Protein AF-0000000083111748 (afdb_homodimer)

pLDDT: mean 91.73, std 10.21, range [28.11, 98.25]

Nearest PDB structures (foldseek):
  2dg7-assembly1_A  TM=8.468E-01  e=3.371E-07  Streptomyces coelicolor A3(2)
  2rae-assembly1_A-2  TM=7.914E-01  e=3.864E-07  Rhodococcus jostii RHA1
  8x0a-assembly1_A  TM=8.424E-01  e=1.261E-06  Mycobacterium tuberculosis
  5efy-assembly1_B  TM=6.208E-01  e=7.777E-06  Streptomyces coelicolor A3(2)
  9b7y-assembly1_D  TM=5.338E-01  e=4.069E-04  Mycobacterium tuberculosis H37Rv

Sequence (392 aa):
MARGDRSPRDAHADRVRNALLNAALNLFSTNGYDETTTDQIAESVGVSPRTFFRYFPTKESVLFFGEYDFIDAVSGVYLAQPEEASDFEALANSFALLAPGLKRIRKRIAQYHDAVASSLVLLGRERKNHEANAETVAQVIAERRRMPAPDSECRLLAAVGMLLVERALNQWLSAPGRSLDDLIRQEFAALPAVLKMARGDRSPRDAHADRVRNALLNAALNLFSTNGYDETTTDQIAESVGVSPRTFFRYFPTKESVLFFGEYDFIDAVSGVYLAQPEEASDFEALANSFALLAPGLKRIRKRIAQYHDAVASSLVLLGRERKNHEANAETVAQVIAERRRMPAPDSECRLLAAVGMLLVERALNQWLSAPGRSLDDLIRQEFAALPAVLK

Radius of gyration: 23.63 Å; Cα contacts (8 Å, |Δi|>4): 410; chains: 2; bounding box: 54×66×61 Å

InterPro domains:
  IPR001647 DNA-binding HTH domain, TetR-type [PF00440] (20-63)
  IPR001647 DNA-binding HTH domain, TetR-type [PR00455] (20-33)
  IPR001647 DNA-binding HTH domain, TetR-type [PR00455] (41-64)
  IPR001647 DNA-binding HTH domain, TetR-type [PS50977] (14-74)
  IPR009057 Homedomain-like superfamily [SSF46689] (10-77)
  IPR023772 DNA-binding HTH domain, TetR-type, conserved site [PS01081] (32-63)
  IPR041347 MftR, C-terminal [PF17754] (125-195)
  IPR050109 HTH-type, TetR-like transcriptional regulator [PTHR30055] (1-185)

Organism: NCBI:txid185642

Foldseek 3Di:
DPVDDQDPVNVVLVVLLVQLLVLLLVCCLVPNLVRDDLQNSQVVSPHHSVSVCVNPVDSLRSLCPCVVVLLVQLLVQLLVDDLPDDSLRSSLCSCLVCQVVCVVVLVSVLSSVSRLVRDPVSVVVVVVSLLVSLLSQLQSSCVSVVHPHGDPVSSVSSNLSSVLLVVLSVVPSVDPPDGSSVSSNVSSVVVVVVVD/DPVDDQPPVNVVLVVLLVQLLVLLLVCCLVPNLVRDDLQNSQVVSPHHSVSVCVNPVDSLRSLCPCVVVLLVQLLVQLLVDDLPDDSLRSSLCSCLVCQQVCVVVLVSVLSSVSRLVRDPVSVVVVVVVLLVSLLSQLQSSCVSVVHPHGDPVSSVSSNLSSVLLVVLSVVPSVDPPDGSSVSSNVSSVVVVVVVD

Solvent-accessible surface area (backbone atoms only — not comparable to full-atom values): 20692 Å² total; per-residue (Å²): 132,68,92,66,81,69,46,72,64,54,50,50,49,50,49,52,49,50,46,45,40,51,40,39,36,53,43,18,46,72,64,24,39,86,71,48,52,66,56,60,30,18,52,75,67,73,47,49,52,66,57,46,44,72,76,27,87,42,82,69,47,53,77,62,59,60,60,65,53,57,59,51,51,34,47,55,45,35,67,66,41,64,84,83,47,38,68,46,54,26,49,47,50,24,53,28,68,54,31,67,76,44,60,86,45,42,67,59,53,49,28,46,53,46,23,31,71,56,29,44,48,45,35,15,48,48,50,53,50,51,52,51,50,28,50,51,46,7,44,47,48,15,48,70,69,70,38,96,61,50,52,73,67,32,40,49,52,21,47,51,52,51,51,37,45,51,52,21,49,53,49,38,73,72,36,91,87,61,54,51,30,57,37,32,49,49,43,61,57,46,51,69,61,60,63,91,133,68,92,68,81,70,46,74,64,53,51,50,51,50,48,50,49,50,46,44,39,53,39,38,36,52,43,18,46,71,62,23,39,87,71,47,52,64,57,58,32,19,52,76,69,72,48,49,52,68,58,47,44,72,75,27,86,42,81,68,48,52,76,63,58,62,61,66,53,58,59,51,51,35,47,55,46,35,68,68,41,62,86,84,48,38,69,47,54,26,49,46,51,23,52,27,69,53,32,67,75,45,60,87,44,42,67,59,53,49,27,46,52,47,23,30,71,57,28,44,49,45,35,15,49,49,50,54,48,50,53,52,50,26,50,52,45,6,43,47,48,14,50,71,69,70,38,96,61,50,51,71,67,32,43,49,50,21,46,51,50,50,51,37,45,50,52,21,49,54,50,38,71,72,36,92,84,62,55,50,30,58,36,30,48,49,42,59,59,44,51,68,60,60,64,89

Structure (mmCIF, N/CA/C/O backbone):
data_AF-0000000083111748-model_v1
#
loop_
_entity.id
_entity.type
_entity.pdbx_description
1 polymer 'TetR family transcriptional regulator'
#
loop_
_atom_site.group_PDB
_atom_site.id
_atom_site.type_symbol
_atom_site.label_atom_id
_atom_site.label_alt_id
_atom_site.label_comp_id
_atom_site.label_asym_id
_atom_site.label_entity_id
_atom_site.label_seq_id
_atom_site.pdbx_PDB_ins_code
_atom_site.Cartn_x
_atom_site.Cartn_y
_atom_site.Cartn_z
_atom_site.occupancy
_atom_site.B_iso_or_equiv
_atom_site.auth_seq_id
_atom_site.auth_comp_id
_atom_site.auth_asym_id
_atom_site.auth_atom_id
_atom_site.pdbx_PDB_model_num
ATOM 1 N N . MET A 1 1 ? -1.793 -26 -31.047 1 28.11 1 MET A N 1
ATOM 2 C CA . MET A 1 1 ? -0.439 -26.312 -30.609 1 28.11 1 MET A CA 1
ATOM 3 C C . MET A 1 1 ? -0.43 -26.719 -29.141 1 28.11 1 MET A C 1
ATOM 5 O O . MET A 1 1 ? -0.878 -25.969 -28.281 1 28.11 1 MET A O 1
ATOM 9 N N . ALA A 1 2 ? -0.593 -27.969 -28.797 1 39.94 2 ALA A N 1
ATOM 10 C CA . ALA A 1 2 ? -0.65 -28.641 -27.5 1 39.94 2 ALA A CA 1
ATOM 11 C C . ALA A 1 2 ? 0.406 -28.078 -26.547 1 39.94 2 ALA A C 1
ATOM 13 O O . ALA A 1 2 ? 1.438 -27.562 -26.984 1 39.94 2 ALA A O 1
ATOM 14 N N . ARG A 1 3 ? 0.219 -27.688 -25.344 1 44.94 3 ARG A N 1
ATOM 15 C CA . ARG A 1 3 ? 1.288 -27.422 -24.391 1 44.94 3 ARG A CA 1
ATOM 16 C C . ARG A 1 3 ? 2.518 -28.266 -24.688 1 44.94 3 ARG A C 1
ATOM 18 O O . ARG A 1 3 ? 2.514 -29.484 -24.469 1 44.94 3 ARG A O 1
ATOM 25 N N . GLY A 1 4 ? 3.266 -28.078 -25.672 1 48.25 4 GLY A N 1
ATOM 26 C CA . GLY A 1 4 ? 4.344 -28.844 -26.297 1 48.25 4 GLY A CA 1
ATOM 27 C C . GLY A 1 4 ? 5.352 -29.375 -25.297 1 48.25 4 GLY A C 1
ATOM 28 O O . GLY A 1 4 ? 5.438 -28.875 -24.172 1 48.25 4 GLY A O 1
ATOM 29 N N . ASP A 1 5 ? 5.941 -30.594 -25.391 1 51.91 5 ASP A N 1
ATOM 30 C CA . ASP A 1 5 ? 7.008 -31.375 -24.781 1 51.91 5 ASP A CA 1
ATOM 31 C C . ASP A 1 5 ? 8.234 -30.516 -24.5 1 51.91 5 ASP A C 1
ATOM 33 O O . ASP A 1 5 ? 8.859 -30 -25.422 1 51.91 5 ASP A O 1
ATOM 37 N N . ARG A 1 6 ? 8.156 -29.766 -23.375 1 63.62 6 ARG A N 1
ATOM 38 C CA . ARG A 1 6 ? 9.352 -28.969 -23.094 1 63.62 6 ARG A CA 1
ATOM 39 C C . ARG A 1 6 ? 10.617 -29.766 -23.391 1 63.62 6 ARG A C 1
ATOM 41 O O . ARG A 1 6 ? 10.719 -30.953 -23.016 1 63.62 6 ARG A O 1
ATOM 48 N N . SER A 1 7 ? 11.336 -29.406 -24.219 1 75.06 7 SER A N 1
ATOM 49 C CA . SER A 1 7 ? 12.625 -30 -24.547 1 75.06 7 SER A CA 1
ATOM 50 C C . SER A 1 7 ? 13.453 -30.234 -23.281 1 75.06 7 SER A C 1
ATOM 52 O O . SER A 1 7 ? 13.25 -29.562 -22.266 1 75.06 7 SER A O 1
ATOM 54 N N . PRO A 1 8 ? 14.117 -31.359 -23.219 1 73.56 8 PRO A N 1
ATOM 55 C CA . PRO A 1 8 ? 15.016 -31.609 -22.078 1 73.56 8 PRO A CA 1
ATOM 56 C C . PRO A 1 8 ? 15.789 -30.359 -21.656 1 73.56 8 PRO A C 1
ATOM 58 O O . PRO A 1 8 ? 16.031 -30.156 -20.469 1 73.56 8 PRO A O 1
ATOM 61 N N . ARG A 1 9 ? 16.141 -29.547 -22.578 1 75.81 9 ARG A N 1
ATOM 62 C CA . ARG A 1 9 ? 16.875 -28.328 -22.281 1 75.81 9 ARG A CA 1
ATOM 63 C C . ARG A 1 9 ? 16 -27.344 -21.516 1 75.81 9 ARG A C 1
ATOM 65 O O . ARG A 1 9 ? 16.453 -26.688 -20.578 1 75.81 9 ARG A O 1
ATOM 72 N N . ASP A 1 10 ? 14.766 -27.25 -21.938 1 78.88 10 ASP A N 1
ATOM 73 C CA . ASP A 1 10 ? 13.828 -26.359 -21.266 1 78.88 10 ASP A CA 1
ATOM 74 C C . ASP A 1 10 ? 13.562 -26.812 -19.828 1 78.88 10 ASP A C 1
ATOM 76 O O . ASP A 1 10 ? 13.469 -25.984 -18.922 1 78.88 10 ASP A O 1
ATOM 80 N N . ALA A 1 11 ? 13.555 -28.047 -19.734 1 83.88 11 ALA A N 1
ATOM 81 C CA . ALA A 1 11 ? 13.328 -28.609 -18.406 1 83.88 11 ALA A CA 1
ATOM 82 C C . ALA A 1 11 ? 14.516 -28.344 -17.484 1 83.88 11 ALA A C 1
ATOM 84 O O . ALA A 1 11 ? 14.336 -28.047 -16.312 1 83.88 11 ALA A O 1
ATOM 85 N N . HIS A 1 12 ? 15.68 -28.516 -18.062 1 85.69 12 HIS A N 1
ATOM 86 C CA . HIS A 1 12 ? 16.891 -28.234 -17.297 1 85.69 12 HIS A CA 1
ATOM 87 C C . HIS A 1 12 ? 16.969 -26.766 -16.906 1 85.69 12 HIS A C 1
ATOM 89 O O . HIS A 1 12 ? 17.266 -26.438 -15.758 1 85.69 12 HIS A O 1
ATOM 95 N N . ALA A 1 13 ? 16.609 -25.938 -17.797 1 88.5 13 ALA A N 1
ATOM 96 C CA . ALA A 1 13 ? 16.625 -24.5 -17.531 1 88.5 13 ALA A CA 1
ATOM 97 C C . ALA A 1 13 ? 15.641 -24.141 -16.422 1 88.5 13 ALA A C 1
ATOM 99 O O . ALA A 1 13 ? 15.961 -23.328 -15.539 1 88.5 13 ALA A O 1
ATOM 100 N N . ASP A 1 14 ? 14.555 -24.734 -16.438 1 88.94 14 ASP A N 1
ATOM 101 C CA . ASP A 1 14 ? 13.547 -24.484 -15.406 1 88.94 14 ASP A CA 1
ATOM 102 C C . ASP A 1 14 ? 14.031 -24.969 -14.039 1 88.94 14 ASP A C 1
ATOM 104 O O . ASP A 1 14 ? 13.789 -24.312 -13.023 1 88.94 14 ASP A O 1
ATOM 108 N N . ARG A 1 15 ? 14.703 -26.047 -14.125 1 91.06 15 ARG A N 1
ATOM 109 C CA . ARG A 1 15 ? 15.234 -26.594 -12.875 1 91.06 15 ARG A CA 1
ATOM 110 C C . ARG A 1 15 ? 16.266 -25.656 -12.266 1 91.06 15 ARG A C 1
ATOM 112 O O . ARG A 1 15 ? 16.25 -25.406 -11.062 1 91.06 15 ARG A O 1
ATOM 119 N N . VAL A 1 16 ? 17.141 -25.203 -13.094 1 93.06 16 VAL A N 1
ATOM 120 C CA . VAL A 1 16 ? 18.188 -24.312 -12.617 1 93.06 16 VAL A CA 1
ATOM 121 C C . VAL A 1 16 ? 17.578 -23.016 -12.117 1 93.06 16 VAL A C 1
ATOM 123 O O . VAL A 1 16 ? 17.938 -22.531 -11.047 1 93.06 16 VAL A O 1
ATOM 126 N N . ARG A 1 17 ? 16.672 -22.516 -12.82 1 92.31 17 ARG A N 1
ATOM 127 C CA . ARG A 1 17 ? 16 -21.281 -12.445 1 92.31 17 ARG A CA 1
ATOM 128 C C . ARG A 1 17 ? 15.305 -21.422 -11.094 1 92.31 17 ARG A C 1
ATOM 130 O O . ARG A 1 17 ? 15.438 -20.562 -10.227 1 92.31 17 ARG A O 1
ATOM 137 N N . ASN A 1 18 ? 14.617 -22.5 -10.969 1 91.62 18 ASN A N 1
ATOM 138 C CA . ASN A 1 18 ? 13.906 -22.75 -9.711 1 91.62 18 ASN A CA 1
ATOM 139 C C . ASN A 1 18 ? 14.883 -22.953 -8.555 1 91.62 18 ASN A C 1
ATOM 141 O O . ASN A 1 18 ? 14.617 -22.5 -7.438 1 91.62 18 ASN A O 1
ATOM 145 N N . ALA A 1 19 ? 15.938 -23.625 -8.867 1 94.31 19 ALA A N 1
ATOM 146 C CA . ALA A 1 19 ? 16.953 -23.812 -7.836 1 94.31 19 ALA A CA 1
ATOM 147 C C . ALA A 1 19 ? 17.531 -22.484 -7.371 1 94.31 19 ALA A C 1
ATOM 149 O O . ALA A 1 19 ? 17.719 -22.25 -6.172 1 94.31 19 ALA A O 1
ATOM 150 N N . LEU A 1 20 ? 17.766 -21.625 -8.281 1 94.81 20 LEU A N 1
ATOM 151 C CA . LEU A 1 20 ? 18.281 -20.297 -7.969 1 94.81 20 LEU A CA 1
ATOM 152 C C . LEU A 1 20 ? 17.266 -19.484 -7.176 1 94.81 20 LEU A C 1
ATOM 154 O O . LEU A 1 20 ? 17.609 -18.812 -6.207 1 94.81 20 LEU A O 1
ATOM 158 N N . LEU A 1 21 ? 16.062 -19.594 -7.609 1 92.75 21 LEU A N 1
ATOM 159 C CA . LEU A 1 21 ? 14.992 -18.891 -6.906 1 92.75 21 LEU A CA 1
ATOM 160 C C . LEU A 1 21 ? 14.891 -19.375 -5.461 1 92.75 21 LEU A C 1
ATOM 162 O O . LEU A 1 21 ? 14.867 -18.562 -4.535 1 92.75 21 LEU A O 1
ATOM 166 N N . ASN A 1 22 ? 14.914 -20.672 -5.305 1 93.69 22 ASN A N 1
ATOM 167 C CA . ASN A 1 22 ? 14.797 -21.234 -3.969 1 93.69 22 ASN A CA 1
ATOM 168 C C . ASN A 1 22 ? 15.984 -20.844 -3.092 1 93.69 22 ASN A C 1
ATOM 170 O O . ASN A 1 22 ? 15.812 -20.5 -1.925 1 93.69 22 ASN A O 1
ATOM 174 N N . ALA A 1 23 ? 17.094 -20.875 -3.65 1 95.94 23 ALA A N 1
ATOM 175 C CA . ALA A 1 23 ? 18.297 -20.484 -2.926 1 95.94 23 ALA A CA 1
ATOM 176 C C . ALA A 1 23 ? 18.25 -19.016 -2.512 1 95.94 23 ALA A C 1
ATOM 178 O O . ALA A 1 23 ? 18.578 -18.672 -1.376 1 95.94 23 ALA A O 1
ATOM 179 N N . ALA A 1 24 ? 17.875 -18.219 -3.43 1 95.31 24 ALA A N 1
ATOM 180 C CA . ALA A 1 24 ? 17.766 -16.797 -3.152 1 95.31 24 ALA A CA 1
ATOM 181 C C . ALA A 1 24 ? 16.781 -16.531 -2.014 1 95.31 24 ALA A C 1
ATOM 183 O O . ALA A 1 24 ? 17.094 -15.805 -1.072 1 95.31 24 ALA A O 1
ATOM 184 N N . LEU A 1 25 ? 15.641 -17.109 -2.104 1 94.12 25 LEU A N 1
ATOM 185 C CA . LEU A 1 25 ? 14.609 -16.922 -1.086 1 94.12 25 LEU A CA 1
ATOM 186 C C . LEU A 1 25 ? 15.117 -17.375 0.283 1 94.12 25 LEU A C 1
ATOM 188 O O . LEU A 1 25 ? 14.914 -16.672 1.279 1 94.12 25 LEU A O 1
ATOM 192 N N . ASN A 1 26 ? 15.789 -18.5 0.265 1 95.12 26 ASN A N 1
ATOM 193 C CA . ASN A 1 26 ? 16.328 -19 1.521 1 95.12 26 ASN A CA 1
ATOM 194 C C . ASN A 1 26 ? 17.359 -18.031 2.105 1 95.12 26 ASN A C 1
ATOM 196 O O . ASN A 1 26 ? 17.297 -17.672 3.283 1 95.12 26 ASN A O 1
ATOM 200 N N . LEU A 1 27 ? 18.219 -17.578 1.343 1 96.62 27 LEU A N 1
ATOM 201 C CA . LEU A 1 27 ? 19.297 -16.719 1.797 1 96.62 27 LEU A CA 1
ATOM 202 C C . LEU A 1 27 ? 18.766 -15.336 2.18 1 96.62 27 LEU A C 1
ATOM 204 O O . LEU A 1 27 ? 19.172 -14.773 3.201 1 96.62 27 LEU A O 1
ATOM 208 N N . PHE A 1 28 ? 17.891 -14.797 1.353 1 95.38 28 PHE A N 1
ATOM 209 C CA . PHE A 1 28 ? 17.312 -13.492 1.647 1 95.38 28 PHE A CA 1
ATOM 210 C C . PHE A 1 28 ? 16.547 -13.531 2.963 1 95.38 28 PHE A C 1
ATOM 212 O O . PHE A 1 28 ? 16.625 -12.602 3.766 1 95.38 28 PHE A O 1
ATOM 219 N N . SER A 1 29 ? 15.773 -14.555 3.158 1 94.25 29 SER A N 1
ATOM 220 C CA . SER A 1 29 ? 14.922 -14.633 4.336 1 94.25 29 SER A CA 1
ATOM 221 C C . SER A 1 29 ? 15.742 -14.867 5.602 1 94.25 29 SER A C 1
ATOM 223 O O . SER A 1 29 ? 15.352 -14.445 6.688 1 94.25 29 SER A O 1
ATOM 225 N N . THR A 1 30 ? 16.938 -15.453 5.457 1 94.38 30 THR A N 1
ATOM 226 C CA . THR A 1 30 ? 17.75 -15.797 6.605 1 94.38 30 THR A CA 1
ATOM 227 C C . THR A 1 30 ? 18.75 -14.688 6.91 1 94.38 30 THR A C 1
ATOM 229 O O . THR A 1 30 ? 18.906 -14.273 8.062 1 94.38 30 THR A O 1
ATOM 232 N N . ASN A 1 31 ? 19.359 -14.109 5.863 1 94.56 31 ASN A N 1
ATOM 233 C CA . ASN A 1 31 ? 20.469 -13.18 6.039 1 94.56 31 ASN A CA 1
ATOM 234 C C . ASN A 1 31 ? 20.016 -11.734 5.82 1 94.56 31 ASN A C 1
ATOM 236 O O . ASN A 1 31 ? 20.703 -10.797 6.234 1 94.56 31 ASN A O 1
ATOM 240 N N . GLY A 1 32 ? 18.906 -11.68 5.176 1 94.12 32 GLY A N 1
ATOM 241 C CA . GLY A 1 32 ? 18.531 -10.367 4.684 1 94.12 32 GLY A CA 1
ATOM 242 C C . GLY A 1 32 ? 18.953 -10.125 3.248 1 94.12 32 GLY A C 1
ATOM 243 O O . GLY A 1 32 ? 19.984 -10.633 2.805 1 94.12 32 GLY A O 1
ATOM 244 N N . TYR A 1 33 ? 18.219 -9.359 2.561 1 93.19 33 TYR A N 1
ATOM 245 C CA . TYR A 1 33 ? 18.453 -9.094 1.146 1 93.19 33 TYR A CA 1
ATOM 246 C C . TYR A 1 33 ? 19.781 -8.383 0.935 1 93.19 33 TYR A C 1
ATOM 248 O O . TYR A 1 33 ? 20.594 -8.805 0.106 1 93.19 33 TYR A O 1
ATOM 256 N N . ASP A 1 34 ? 19.938 -7.309 1.708 1 91.12 34 ASP A N 1
ATOM 257 C CA . ASP A 1 34 ? 21.125 -6.465 1.528 1 91.12 34 ASP A CA 1
ATOM 258 C C . ASP A 1 34 ? 22.391 -7.23 1.872 1 91.12 34 ASP A C 1
ATOM 260 O O . ASP A 1 34 ? 23.453 -6.98 1.285 1 91.12 34 ASP A O 1
ATOM 264 N N . GLU A 1 35 ? 22.328 -8.203 2.643 1 94.56 35 GLU A N 1
ATOM 265 C CA . GLU A 1 35 ? 23.484 -8.938 3.129 1 94.56 35 GLU A CA 1
ATOM 266 C C . GLU A 1 35 ? 23.781 -10.164 2.262 1 94.56 35 GLU A C 1
ATOM 268 O O . GLU A 1 35 ? 24.719 -10.914 2.523 1 94.56 35 GLU A O 1
ATOM 273 N N . THR A 1 36 ? 22.969 -10.445 1.323 1 96.44 36 THR A N 1
ATOM 274 C CA . THR A 1 36 ? 23.125 -11.602 0.451 1 96.44 36 THR A CA 1
ATOM 275 C C . THR A 1 36 ? 23.562 -11.172 -0.947 1 96.44 36 THR A C 1
ATOM 277 O O . THR A 1 36 ? 22.984 -10.25 -1.523 1 96.44 36 THR A O 1
ATOM 280 N N . THR A 1 37 ? 24.562 -11.828 -1.458 1 96.19 37 THR A N 1
ATOM 281 C CA . THR A 1 37 ? 25.047 -11.484 -2.791 1 96.19 37 THR A CA 1
ATOM 282 C C . THR A 1 37 ? 24.609 -12.531 -3.811 1 96.19 37 THR A C 1
ATOM 284 O O . THR A 1 37 ? 24.203 -13.641 -3.441 1 96.19 37 THR A O 1
ATOM 287 N N . THR A 1 38 ? 24.688 -12.109 -5.086 1 96.12 38 THR A N 1
ATOM 288 C CA . THR A 1 38 ? 24.359 -13.047 -6.152 1 96.12 38 THR A CA 1
ATOM 289 C C . THR A 1 38 ? 25.391 -14.18 -6.211 1 96.12 38 THR A C 1
ATOM 291 O O . THR A 1 38 ? 25.047 -15.312 -6.559 1 96.12 38 THR A O 1
ATOM 294 N N . ASP A 1 39 ? 26.594 -13.859 -5.805 1 96.88 39 ASP A N 1
ATOM 295 C CA . ASP A 1 39 ? 27.625 -14.883 -5.75 1 96.88 39 ASP A CA 1
ATOM 296 C C . ASP A 1 39 ? 27.266 -15.969 -4.742 1 96.88 39 ASP A C 1
ATOM 298 O O . ASP A 1 39 ? 27.406 -17.156 -5.031 1 96.88 39 ASP A O 1
ATOM 302 N N . GLN A 1 40 ? 26.844 -15.57 -3.625 1 97.38 40 GLN A N 1
ATOM 303 C CA . GLN A 1 40 ? 26.438 -16.516 -2.59 1 97.38 40 GLN A CA 1
ATOM 304 C C . GLN A 1 40 ? 25.297 -17.391 -3.066 1 97.38 40 GLN A C 1
ATOM 306 O O . GLN A 1 40 ? 25.281 -18.594 -2.805 1 97.38 40 GLN A O 1
ATOM 311 N N . ILE A 1 41 ? 24.328 -16.812 -3.758 1 97.25 41 ILE A N 1
ATOM 312 C CA . ILE A 1 41 ? 23.188 -17.531 -4.277 1 97.25 41 ILE A CA 1
ATOM 313 C C . ILE A 1 41 ? 23.641 -18.562 -5.309 1 97.25 41 ILE A C 1
ATOM 315 O O . ILE A 1 41 ? 23.281 -19.75 -5.219 1 97.25 41 ILE A O 1
ATOM 319 N N . ALA A 1 42 ? 24.438 -18.078 -6.258 1 97.25 42 ALA A N 1
ATOM 320 C CA . ALA A 1 42 ? 24.953 -18.953 -7.309 1 97.25 42 ALA A CA 1
ATOM 321 C C . ALA A 1 42 ? 25.75 -20.109 -6.723 1 97.25 42 ALA A C 1
ATOM 323 O O . ALA A 1 42 ? 25.562 -21.266 -7.109 1 97.25 42 ALA A O 1
ATOM 324 N N . GLU A 1 43 ? 26.594 -19.812 -5.797 1 97.19 43 GLU A N 1
ATOM 325 C CA . GLU A 1 43 ? 27.438 -20.812 -5.148 1 97.19 43 GLU A CA 1
ATOM 326 C C . GLU A 1 43 ? 26.594 -21.891 -4.457 1 97.19 43 GLU A C 1
ATOM 328 O O . GLU A 1 43 ? 26.922 -23.062 -4.5 1 97.19 43 GLU A O 1
ATOM 333 N N . SER A 1 44 ? 25.562 -21.516 -3.842 1 95.94 44 SER A N 1
ATOM 334 C CA . SER A 1 44 ? 24.719 -22.438 -3.096 1 95.94 44 SER A CA 1
ATOM 335 C C . SER A 1 44 ? 24.062 -23.453 -4.02 1 95.94 44 SER A C 1
ATOM 337 O O . SER A 1 44 ? 23.641 -24.516 -3.576 1 95.94 44 SER A O 1
ATOM 339 N N . VAL A 1 45 ? 23.922 -23.141 -5.301 1 96.19 45 VAL A N 1
ATOM 340 C CA . VAL A 1 45 ? 23.266 -24.016 -6.273 1 96.19 45 VAL A CA 1
ATOM 341 C C . VAL A 1 45 ? 24.328 -24.672 -7.16 1 96.19 45 VAL A C 1
ATOM 343 O O . VAL A 1 45 ? 23.984 -25.484 -8.023 1 96.19 45 VAL A O 1
ATOM 346 N N . GLY A 1 46 ? 25.562 -24.281 -6.977 1 96.5 46 GLY A N 1
ATOM 347 C CA . GLY A 1 46 ? 26.656 -24.906 -7.707 1 96.5 46 GLY A CA 1
ATOM 348 C C . GLY A 1 46 ? 26.797 -24.391 -9.125 1 96.5 46 GLY A C 1
ATOM 349 O O . GLY A 1 46 ? 27.125 -25.141 -10.039 1 96.5 46 GLY A O 1
ATOM 350 N N . VAL A 1 47 ? 26.406 -23.172 -9.367 1 96.31 47 VAL A N 1
ATOM 351 C CA . VAL A 1 47 ? 26.562 -22.547 -10.68 1 96.31 47 VAL A CA 1
ATOM 352 C C . VAL A 1 47 ? 27.391 -21.281 -10.555 1 96.31 47 VAL A C 1
ATOM 354 O O . VAL A 1 47 ? 27.703 -20.828 -9.445 1 96.31 47 VAL A O 1
ATOM 357 N N . SER A 1 48 ? 27.75 -20.719 -11.711 1 95.12 48 SER A N 1
ATOM 358 C CA . SER A 1 48 ? 28.516 -19.469 -11.734 1 95.12 48 SER A CA 1
ATOM 359 C C . SER A 1 48 ? 27.609 -18.266 -11.586 1 95.12 48 SER A C 1
ATOM 361 O O . SER A 1 48 ? 26.422 -18.328 -11.906 1 95.12 48 SER A O 1
ATOM 363 N N . PRO A 1 49 ? 28.156 -17.141 -11.125 1 94.62 49 PRO A N 1
ATOM 364 C CA . PRO A 1 49 ? 27.375 -15.898 -11.117 1 94.62 49 PRO A CA 1
ATOM 365 C C . PRO A 1 49 ? 26.875 -15.508 -12.508 1 94.62 49 PRO A C 1
ATOM 367 O O . PRO A 1 49 ? 25.797 -14.938 -12.641 1 94.62 49 PRO A O 1
ATOM 370 N N . ARG A 1 50 ? 27.641 -15.867 -13.523 1 95.19 50 ARG A N 1
ATOM 371 C CA . ARG A 1 50 ? 27.219 -15.594 -14.891 1 95.19 50 ARG A CA 1
ATOM 372 C C . ARG A 1 50 ? 25.938 -16.344 -15.234 1 95.19 50 ARG A C 1
ATOM 374 O O . ARG A 1 50 ? 25.047 -15.805 -15.883 1 95.19 50 ARG A O 1
ATOM 381 N N . THR A 1 51 ? 25.938 -17.547 -14.773 1 95.25 51 THR A N 1
ATOM 382 C CA . THR A 1 51 ? 24.734 -18.344 -15 1 95.25 51 THR A CA 1
ATOM 383 C C . THR A 1 51 ? 23.531 -17.734 -14.289 1 95.25 51 THR A C 1
ATOM 385 O O . THR A 1 51 ? 22.438 -17.719 -14.828 1 95.25 51 THR A O 1
ATOM 388 N N . PHE A 1 52 ? 23.781 -17.234 -12.992 1 95.75 52 PHE A N 1
ATOM 389 C CA . PHE A 1 52 ? 22.703 -16.547 -12.281 1 95.75 52 PHE A CA 1
ATOM 390 C C . PHE A 1 52 ? 22.125 -15.438 -13.148 1 95.75 52 PHE A C 1
ATOM 392 O O . PHE A 1 52 ? 20.906 -15.359 -13.32 1 95.75 52 PHE A O 1
ATOM 399 N N . PHE A 1 53 ? 22.906 -14.664 -13.805 1 95.69 53 PHE A N 1
ATOM 400 C CA . PHE A 1 53 ? 22.484 -13.469 -14.531 1 95.69 53 PHE A CA 1
ATOM 401 C C . PHE A 1 53 ? 21.891 -13.836 -15.883 1 95.69 53 PHE A C 1
ATOM 403 O O . PHE A 1 53 ? 21.219 -13.016 -16.516 1 95.69 53 PHE A O 1
ATOM 410 N N . ARG A 1 54 ? 22.141 -15.055 -16.344 1 94.88 54 ARG A N 1
ATOM 411 C CA . ARG A 1 54 ? 21.438 -15.562 -17.516 1 94.88 54 AR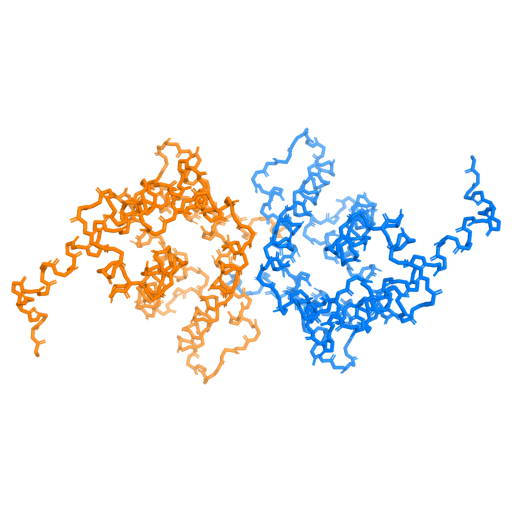G A CA 1
ATOM 412 C C . ARG A 1 54 ? 19.938 -15.6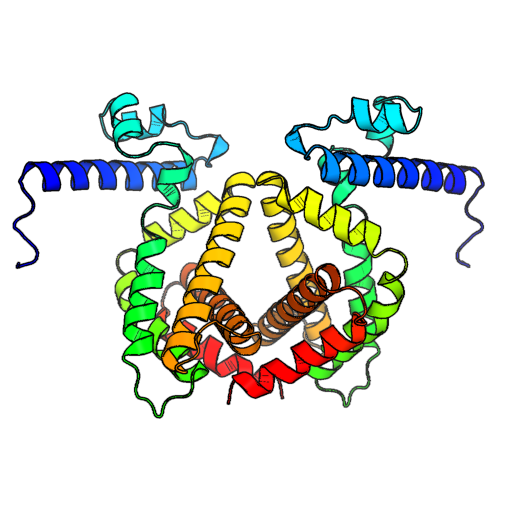8 -17.25 1 94.88 54 ARG A C 1
ATOM 414 O O . ARG A 1 54 ? 19.125 -15.453 -18.156 1 94.88 54 ARG A O 1
ATOM 421 N N . TYR A 1 55 ? 19.609 -15.961 -16.016 1 92.81 55 TYR A N 1
ATOM 422 C CA . TYR A 1 55 ? 18.203 -16.188 -15.672 1 92.81 55 TYR A CA 1
ATOM 423 C C . TYR A 1 55 ? 17.578 -14.953 -15.039 1 92.81 55 TYR A C 1
ATOM 425 O O . TYR A 1 55 ? 16.391 -14.711 -15.188 1 92.81 55 TYR A O 1
ATOM 433 N N . PHE A 1 56 ? 18.391 -14.219 -14.32 1 94.25 56 PHE A N 1
ATOM 434 C CA . PHE A 1 56 ? 17.906 -13.062 -13.594 1 94.25 56 PHE A CA 1
ATOM 435 C C . PHE A 1 56 ? 18.797 -11.844 -13.844 1 94.25 56 PHE A C 1
ATOM 437 O O . PHE A 1 56 ? 19.844 -11.703 -13.227 1 94.25 56 PHE A O 1
ATOM 444 N N . PRO A 1 57 ? 18.219 -10.891 -14.602 1 92 57 PRO A N 1
ATOM 445 C CA . PRO A 1 57 ? 19.047 -9.758 -15.008 1 92 57 PRO A CA 1
ATOM 446 C C . PRO A 1 57 ? 19.516 -8.906 -13.828 1 92 57 PRO A C 1
ATOM 448 O O . PRO A 1 57 ? 20.516 -8.203 -13.93 1 92 57 PRO A O 1
ATOM 451 N N . THR A 1 58 ? 18.766 -8.898 -12.766 1 90.69 58 THR A N 1
ATOM 452 C CA . THR A 1 58 ? 19.156 -8.203 -11.539 1 90.69 58 THR A CA 1
ATOM 453 C C . THR A 1 58 ? 18.891 -9.078 -10.32 1 90.69 58 THR A C 1
ATOM 455 O O . THR A 1 58 ? 18.141 -10.047 -10.383 1 90.69 58 THR A O 1
ATOM 458 N N . LYS A 1 59 ? 19.547 -8.75 -9.258 1 90.81 59 LYS A N 1
ATOM 459 C CA . LYS A 1 59 ? 19.328 -9.461 -8 1 90.81 59 LYS A CA 1
ATOM 460 C C . LYS A 1 59 ? 17.859 -9.422 -7.594 1 90.81 59 LYS A C 1
ATOM 462 O O . LYS A 1 59 ? 17.312 -10.438 -7.156 1 90.81 59 LYS A O 1
ATOM 467 N N . GLU A 1 60 ? 17.156 -8.32 -7.789 1 88.88 60 GLU A N 1
ATOM 468 C CA . GLU A 1 60 ? 15.781 -8.125 -7.363 1 88.88 60 GLU A CA 1
ATOM 469 C C . GLU A 1 60 ? 14.82 -8.961 -8.203 1 88.88 60 GLU A C 1
ATOM 471 O O . GLU A 1 60 ? 13.75 -9.352 -7.727 1 88.88 60 GLU A O 1
ATOM 476 N N . SER A 1 61 ? 15.242 -9.188 -9.406 1 88.56 61 SER A N 1
ATOM 477 C CA . SER A 1 61 ? 14.336 -9.859 -10.336 1 88.56 61 SER A CA 1
ATOM 478 C C . SER A 1 61 ? 14.039 -11.281 -9.883 1 88.56 61 SER A C 1
ATOM 480 O O . SER A 1 61 ? 13.039 -11.875 -10.289 1 88.56 61 SER A O 1
ATOM 482 N N . VAL A 1 62 ? 14.859 -11.836 -9.047 1 89.56 62 VAL A N 1
ATOM 483 C CA . VAL A 1 62 ? 14.656 -13.195 -8.555 1 89.56 62 VAL A CA 1
ATOM 484 C C . VAL A 1 62 ? 13.383 -13.25 -7.715 1 89.56 62 VAL A C 1
ATOM 486 O O . VAL A 1 62 ? 12.672 -14.258 -7.723 1 89.56 62 VAL A O 1
ATOM 489 N N . LEU A 1 63 ? 13.078 -12.211 -6.945 1 88.88 63 LEU A N 1
ATOM 490 C CA . LEU A 1 63 ? 11.961 -12.195 -6.008 1 88.88 63 LEU A CA 1
ATOM 491 C C . LEU A 1 63 ? 10.648 -11.906 -6.734 1 88.88 63 LEU A C 1
ATOM 493 O O . LEU A 1 63 ? 9.578 -12.328 -6.281 1 88.88 63 LEU A O 1
ATOM 497 N N . PHE A 1 64 ? 10.656 -11.25 -7.789 1 84.44 64 PHE A N 1
ATOM 498 C CA . PHE A 1 64 ? 9.43 -10.812 -8.43 1 84.44 64 PHE A CA 1
ATOM 499 C C . PHE A 1 64 ? 9.141 -11.648 -9.68 1 84.44 64 PHE A C 1
ATOM 501 O O . PHE A 1 64 ? 8.312 -11.258 -10.508 1 84.44 64 PHE A O 1
ATOM 508 N N . PHE A 1 65 ? 9.875 -12.859 -9.523 1 72.88 65 PHE A N 1
ATOM 509 C CA . PHE A 1 65 ? 9.672 -13.82 -10.602 1 72.88 65 PHE A CA 1
ATOM 510 C C . PHE A 1 65 ? 8.312 -14.492 -10.484 1 72.88 65 PHE A C 1
ATOM 512 O O . PHE A 1 65 ? 7.93 -14.938 -9.398 1 72.88 65 PHE A O 1
ATOM 519 N N . GLY A 1 66 ? 7.336 -14.391 -11.414 1 65.25 66 GLY A N 1
ATOM 520 C CA . GLY A 1 66 ? 6.055 -15.078 -11.43 1 65.25 66 GLY A CA 1
ATOM 521 C C . GLY A 1 66 ? 4.91 -14.227 -10.922 1 65.25 66 GLY A C 1
ATOM 522 O O . GLY A 1 66 ? 3.766 -14.68 -10.859 1 65.25 66 GLY A O 1
ATOM 523 N N . GLU A 1 67 ? 5.164 -13.141 -10.227 1 62.94 67 GLU A N 1
ATOM 524 C CA . GLU A 1 67 ? 4.125 -12.266 -9.688 1 62.94 67 GLU A CA 1
ATOM 525 C C . GLU A 1 67 ? 3.045 -11.992 -10.734 1 62.94 67 GLU A C 1
ATOM 527 O O . GLU A 1 67 ? 1.852 -12.039 -10.422 1 62.94 67 GLU A O 1
ATOM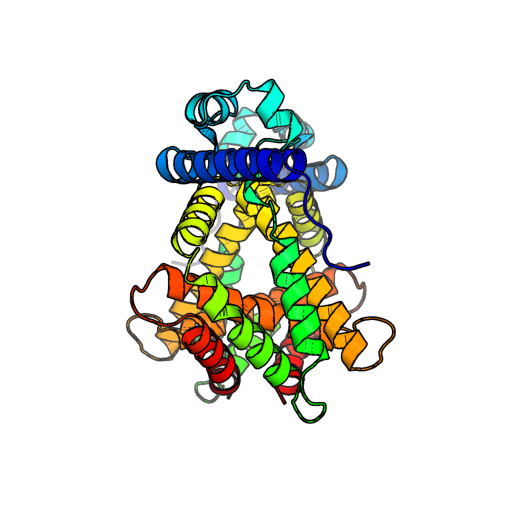 532 N N . TYR A 1 68 ? 3.406 -11.977 -11.883 1 66.31 68 TYR A N 1
ATOM 533 C CA . TYR A 1 68 ? 2.463 -11.68 -12.953 1 66.31 68 TYR A CA 1
ATOM 534 C C . TYR A 1 68 ? 1.617 -12.898 -13.297 1 66.31 68 TYR A C 1
ATOM 536 O O . TYR A 1 68 ? 0.466 -12.766 -13.719 1 66.31 68 TYR A O 1
ATOM 544 N N . ASP A 1 69 ? 2.051 -14.031 -12.828 1 78.5 69 ASP A N 1
ATOM 545 C CA . ASP A 1 69 ? 1.327 -15.25 -13.172 1 78.5 69 ASP A CA 1
ATOM 546 C C . ASP A 1 69 ? 0.059 -15.391 -12.336 1 78.5 69 ASP A C 1
ATOM 548 O O . ASP A 1 69 ? -0.996 -15.766 -12.852 1 78.5 69 ASP A O 1
ATOM 552 N N . PHE A 1 70 ? 0.012 -15.016 -11.133 1 83.12 70 PHE A N 1
ATOM 553 C CA . PHE A 1 70 ? -1.128 -15.156 -10.234 1 83.12 70 PHE A CA 1
ATOM 554 C C . PHE A 1 70 ? -2.244 -14.195 -10.617 1 83.12 70 PHE A C 1
ATOM 556 O O . PHE A 1 70 ? -3.406 -14.594 -10.727 1 83.12 70 PHE A O 1
ATOM 563 N N . ILE A 1 71 ? -1.928 -12.969 -10.945 1 89.88 71 ILE A N 1
ATOM 564 C CA . ILE A 1 71 ? -2.916 -11.953 -11.289 1 89.88 71 ILE A CA 1
ATOM 565 C C . ILE A 1 71 ? -3.57 -12.297 -12.625 1 89.88 71 ILE A C 1
ATOM 567 O O . ILE A 1 71 ? -4.773 -12.102 -12.805 1 89.88 71 ILE A O 1
ATOM 571 N N . ASP A 1 72 ? -2.768 -12.875 -13.445 1 89.56 72 ASP A N 1
ATOM 572 C CA . ASP A 1 72 ? -3.32 -13.305 -14.727 1 89.56 72 ASP A CA 1
ATOM 573 C C . ASP A 1 72 ? -4.316 -14.445 -14.539 1 89.56 72 ASP A C 1
ATOM 575 O O . ASP A 1 72 ? -5.371 -14.469 -15.172 1 89.56 72 ASP A O 1
ATOM 579 N N . ALA A 1 73 ? -3.955 -15.398 -13.719 1 92.5 73 ALA A N 1
ATOM 580 C CA . ALA A 1 73 ? -4.859 -16.5 -13.43 1 92.5 73 ALA A CA 1
ATOM 581 C C . ALA A 1 73 ? -6.16 -16 -12.812 1 92.5 73 ALA A C 1
ATOM 583 O O . ALA A 1 73 ? -7.246 -16.453 -13.18 1 92.5 73 ALA A O 1
ATOM 584 N N . VAL A 1 74 ? -6.078 -15.062 -11.945 1 93.44 74 VAL A N 1
ATOM 585 C CA . VAL A 1 74 ? -7.254 -14.484 -11.305 1 93.44 74 VAL A CA 1
ATOM 586 C C . VAL A 1 74 ? -8.141 -13.82 -12.352 1 93.44 74 VAL A C 1
ATOM 588 O O . VAL A 1 74 ? -9.367 -13.969 -12.32 1 93.44 74 VAL A O 1
ATOM 591 N N . SER A 1 75 ? -7.477 -13.07 -13.234 1 94.94 75 SER A N 1
ATOM 592 C CA . SER A 1 75 ? -8.211 -12.383 -14.289 1 94.94 75 SER A CA 1
ATOM 593 C C . SER A 1 75 ? -9.047 -13.359 -15.117 1 94.94 75 SER A C 1
ATOM 595 O O . SER A 1 75 ? -10.219 -13.102 -15.391 1 94.94 75 SER A O 1
ATOM 597 N N . GLY A 1 76 ? -8.43 -14.5 -15.484 1 95.44 76 GLY A N 1
ATOM 598 C CA . GLY A 1 76 ? -9.148 -15.516 -16.234 1 95.44 76 GLY A CA 1
ATOM 599 C C . GLY A 1 76 ? -10.328 -16.109 -15.484 1 95.44 76 GLY A C 1
ATOM 600 O O . GLY A 1 76 ? -11.422 -16.234 -16.031 1 95.44 76 GLY A O 1
ATOM 601 N N . VAL A 1 77 ? -10.156 -16.438 -14.227 1 97.06 77 VAL A N 1
ATOM 602 C CA . VAL A 1 77 ? -11.203 -17.016 -13.391 1 97.06 77 VAL A CA 1
ATOM 603 C C . VAL A 1 77 ? -12.312 -15.984 -13.164 1 97.06 77 VAL A C 1
ATOM 605 O O . VAL A 1 77 ? -13.492 -16.328 -13.18 1 97.06 77 VAL A O 1
ATOM 608 N N . TYR A 1 78 ? -11.977 -14.742 -12.984 1 97.69 78 TYR A N 1
ATOM 609 C CA . TYR A 1 78 ? -12.914 -13.648 -12.766 1 97.69 78 TYR A CA 1
ATOM 610 C C . TYR A 1 78 ? -13.836 -13.484 -13.969 1 97.69 78 TYR A C 1
ATOM 612 O O . TYR A 1 78 ? -15.055 -13.383 -13.812 1 97.69 78 TYR A O 1
ATOM 620 N N . LEU A 1 79 ? -13.234 -13.461 -15.148 1 97.25 79 LEU A N 1
ATOM 621 C CA . LEU A 1 79 ? -14.016 -13.266 -16.359 1 97.25 79 LEU A CA 1
ATOM 622 C C . LEU A 1 79 ? -14.938 -14.453 -16.609 1 97.25 79 LEU A C 1
ATOM 624 O O . LEU A 1 79 ? -15.961 -14.32 -17.297 1 97.25 79 LEU A O 1
ATOM 628 N N . ALA A 1 80 ? -14.594 -15.625 -16.031 1 97.06 80 ALA A N 1
ATOM 629 C CA . ALA A 1 80 ? -15.367 -16.844 -16.234 1 97.06 80 ALA A CA 1
ATOM 630 C C . ALA A 1 80 ? -16.5 -16.953 -15.211 1 97.06 80 ALA A C 1
ATOM 632 O O . ALA A 1 80 ? -17.344 -17.844 -15.297 1 97.06 80 ALA A O 1
ATOM 633 N N . GLN A 1 81 ? -16.562 -16.062 -14.25 1 97.19 81 GLN A N 1
ATOM 634 C CA . GLN A 1 81 ? -17.609 -16.078 -13.234 1 97.19 81 GLN A CA 1
ATOM 635 C C . GLN A 1 81 ? -18.984 -15.836 -13.859 1 97.19 81 GLN A C 1
ATOM 637 O O . GLN A 1 81 ? -19.094 -15.148 -14.875 1 97.19 81 GLN A O 1
ATOM 642 N N . PRO A 1 82 ? -19.984 -16.406 -13.188 1 96.25 82 PRO A N 1
ATOM 643 C CA . PRO A 1 82 ? -21.344 -16.188 -13.703 1 96.25 82 PRO A CA 1
ATOM 644 C C . PRO A 1 82 ? -21.703 -14.703 -13.805 1 96.25 82 PRO A C 1
ATOM 646 O O . PRO A 1 82 ? -21.281 -13.906 -12.961 1 96.25 82 PRO A O 1
ATOM 649 N N . GLU A 1 83 ? -22.484 -14.375 -14.781 1 93.38 83 GLU A N 1
ATOM 650 C CA . GLU A 1 83 ? -22.891 -12.992 -15.023 1 93.38 83 GLU A CA 1
ATOM 651 C C . GLU A 1 83 ? -23.734 -12.461 -13.867 1 93.38 83 GLU A C 1
ATOM 653 O O . GLU A 1 83 ? -23.734 -11.258 -13.602 1 93.38 83 GLU A O 1
ATOM 658 N N . GLU A 1 84 ? -24.344 -13.344 -13.133 1 95 84 GLU A N 1
ATOM 659 C CA . GLU A 1 84 ? -25.234 -12.953 -12.047 1 95 84 GLU A CA 1
ATOM 660 C C . GLU A 1 84 ? -24.453 -12.555 -10.797 1 95 84 GLU A C 1
ATOM 662 O O . GLU A 1 84 ? -25 -11.883 -9.914 1 95 84 GLU A O 1
ATOM 667 N N . ALA A 1 85 ? -23.281 -12.953 -10.758 1 96.12 85 ALA A N 1
ATOM 668 C CA . ALA A 1 85 ? -22.453 -12.578 -9.609 1 96.12 85 ALA A CA 1
ATOM 669 C C . ALA A 1 85 ? -22.031 -11.117 -9.695 1 96.12 85 ALA A C 1
ATOM 671 O O . ALA A 1 85 ? -21.609 -10.648 -10.758 1 96.12 85 ALA A O 1
ATOM 672 N N . SER A 1 86 ? -22.234 -10.375 -8.555 1 96.69 86 SER A N 1
ATOM 673 C CA . SER A 1 86 ? -21.688 -9.023 -8.523 1 96.69 86 SER A CA 1
ATOM 674 C C . SER A 1 86 ? -20.188 -9.023 -8.727 1 96.69 86 SER A C 1
ATOM 676 O O . SER A 1 86 ? -19.531 -10.047 -8.531 1 96.69 86 SER A O 1
ATOM 678 N N . ASP A 1 87 ? -19.656 -7.91 -9.133 1 97.12 87 ASP A N 1
ATOM 679 C CA . ASP A 1 87 ? -18.219 -7.809 -9.312 1 97.12 87 ASP A CA 1
ATOM 680 C C . ASP A 1 87 ? -17.484 -8.141 -8.023 1 97.12 87 ASP A C 1
ATOM 682 O O . ASP A 1 87 ? -16.438 -8.789 -8.047 1 97.12 87 ASP A O 1
ATOM 686 N N . PHE A 1 88 ? -18.031 -7.711 -6.918 1 97.75 88 PHE A N 1
ATOM 687 C CA . PHE A 1 88 ? -17.406 -7.965 -5.621 1 97.75 88 PHE A CA 1
ATOM 688 C C . PHE A 1 88 ? -17.406 -9.453 -5.305 1 97.75 88 PHE A C 1
ATOM 690 O O . PHE A 1 88 ? -16.375 -10.008 -4.895 1 97.75 88 PHE A O 1
ATOM 697 N N . GLU A 1 89 ? -18.484 -10.094 -5.543 1 97.25 89 GLU A N 1
ATOM 698 C CA . GLU A 1 89 ? -18.594 -11.539 -5.34 1 97.25 89 GLU A CA 1
ATOM 699 C C . GLU A 1 89 ? -17.688 -12.305 -6.301 1 97.25 89 GLU A C 1
ATOM 701 O O . GLU A 1 89 ? -17.047 -13.281 -5.914 1 97.25 89 GLU A O 1
ATOM 706 N N . ALA A 1 90 ? -17.703 -11.852 -7.523 1 98.06 90 ALA A N 1
ATOM 707 C CA . ALA A 1 90 ? -16.859 -12.492 -8.539 1 98.06 90 ALA A CA 1
ATOM 708 C C . ALA A 1 90 ? -15.391 -12.422 -8.164 1 98.06 90 ALA A C 1
ATOM 710 O O . ALA A 1 90 ? -14.648 -13.398 -8.344 1 98.06 90 ALA A O 1
ATOM 711 N N . LEU A 1 91 ? -14.961 -11.297 -7.664 1 97.62 91 LEU A N 1
ATOM 712 C CA . LEU A 1 91 ? -13.578 -11.156 -7.219 1 97.62 91 LEU A CA 1
ATOM 713 C C . LEU A 1 91 ? -13.281 -12.109 -6.062 1 97.62 91 LEU A C 1
ATOM 715 O O . LEU A 1 91 ? -12.289 -12.844 -6.102 1 97.62 91 LEU A O 1
ATOM 719 N N . ALA A 1 92 ? -14.141 -12.07 -5.066 1 97.62 92 ALA A N 1
ATOM 720 C CA . ALA A 1 92 ? -13.969 -12.953 -3.916 1 97.62 92 ALA A CA 1
ATOM 721 C C . ALA A 1 92 ? -13.852 -14.414 -4.355 1 97.62 92 ALA A C 1
ATOM 723 O O . ALA A 1 92 ? -12.938 -15.125 -3.943 1 97.62 92 ALA A O 1
ATOM 724 N N . ASN A 1 93 ? -14.766 -14.82 -5.203 1 97.69 93 ASN A N 1
ATOM 725 C CA . ASN A 1 93 ? -14.789 -16.188 -5.699 1 97.69 93 ASN A CA 1
ATOM 726 C C . ASN A 1 93 ? -13.516 -16.531 -6.461 1 97.69 93 ASN A C 1
ATOM 728 O O . ASN A 1 93 ? -12.977 -17.641 -6.312 1 97.69 93 ASN A O 1
ATOM 732 N N . SER A 1 94 ? -13.078 -15.648 -7.258 1 97.62 94 SER A N 1
ATOM 733 C CA . SER A 1 94 ? -11.922 -15.891 -8.109 1 97.62 94 SER A CA 1
ATOM 734 C C . SER A 1 94 ? -10.648 -16.062 -7.281 1 97.62 94 SER A C 1
ATOM 736 O O . SER A 1 94 ? -9.891 -17.016 -7.492 1 97.62 94 SER A O 1
ATOM 738 N N . PHE A 1 95 ? -10.445 -15.188 -6.297 1 96.81 95 PHE A N 1
ATOM 739 C CA . PHE A 1 95 ? -9.281 -15.305 -5.434 1 96.81 95 PHE A CA 1
ATOM 740 C C . PHE A 1 95 ? -9.375 -16.562 -4.574 1 96.81 95 PHE A C 1
ATOM 742 O O . PHE A 1 95 ? -8.391 -17.297 -4.418 1 96.81 95 PHE A O 1
ATOM 749 N N . ALA A 1 96 ? -10.555 -16.812 -4.086 1 97 96 ALA A N 1
ATOM 750 C CA . ALA A 1 96 ? -10.75 -17.969 -3.223 1 97 96 ALA A CA 1
ATOM 751 C C . ALA A 1 96 ? -10.508 -19.266 -3.99 1 97 96 ALA A C 1
ATOM 753 O O . ALA A 1 96 ? -9.953 -20.219 -3.443 1 97 96 ALA A O 1
ATOM 754 N N . LEU A 1 97 ? -10.922 -19.312 -5.195 1 95.75 97 LEU A N 1
ATOM 755 C CA . LEU A 1 97 ? -10.797 -20.5 -6.02 1 95.75 97 LEU A CA 1
ATOM 756 C C . LEU A 1 97 ? -9.336 -20.844 -6.273 1 95.75 97 LEU A C 1
ATOM 758 O O . LEU A 1 97 ? -8.969 -22.016 -6.375 1 95.75 97 LEU A O 1
ATOM 762 N N . LEU A 1 98 ? -8.508 -19.875 -6.367 1 93.94 98 LEU A N 1
ATOM 763 C CA . LEU A 1 98 ? -7.109 -20.078 -6.719 1 93.94 98 LEU A CA 1
ATOM 764 C C . LEU A 1 98 ? -6.258 -20.266 -5.469 1 93.94 98 LEU A C 1
ATOM 766 O O . LEU A 1 98 ? -5.133 -20.766 -5.551 1 93.94 98 LEU A O 1
ATOM 770 N N . ALA A 1 99 ? -6.762 -20.016 -4.324 1 94.06 99 ALA A N 1
ATOM 771 C CA . ALA A 1 99 ? -6.023 -19.984 -3.062 1 94.06 99 ALA A CA 1
ATOM 772 C C . ALA A 1 99 ? -5.492 -21.359 -2.691 1 94.06 99 ALA A C 1
ATOM 774 O O . ALA A 1 99 ? -4.348 -21.5 -2.252 1 94.06 99 ALA A O 1
ATOM 775 N N . PRO A 1 100 ? -6.277 -22.469 -2.889 1 90.69 100 PRO A N 1
ATOM 776 C CA . PRO A 1 100 ? -5.781 -23.781 -2.473 1 90.69 100 PRO A CA 1
ATOM 777 C C . PRO A 1 100 ? -4.492 -24.188 -3.191 1 90.69 100 PRO A C 1
ATOM 779 O O . PRO A 1 100 ? -3.664 -24.906 -2.627 1 90.69 100 PRO A O 1
ATOM 782 N N . GLY A 1 101 ? -4.344 -23.688 -4.426 1 89.44 101 GLY A N 1
ATOM 783 C CA . GLY A 1 101 ? -3.156 -24.016 -5.199 1 89.44 101 GLY A CA 1
ATOM 784 C C . GLY A 1 101 ? -1.885 -23.422 -4.617 1 89.44 101 GLY A C 1
ATOM 785 O O . GLY A 1 101 ? -0.781 -23.859 -4.965 1 89.44 101 GLY A O 1
ATOM 786 N N . LEU A 1 102 ? -2.033 -22.531 -3.637 1 90.69 102 LEU A N 1
ATOM 787 C CA . LEU A 1 102 ? -0.872 -21.844 -3.08 1 90.69 102 LEU A CA 1
ATOM 788 C C . LEU A 1 102 ? -0.371 -22.547 -1.825 1 90.69 102 LEU A C 1
ATOM 790 O O . LEU A 1 102 ? 0.724 -22.266 -1.339 1 90.69 102 LEU A O 1
ATOM 794 N N . LYS A 1 103 ? -1.109 -23.5 -1.359 1 89.81 103 LYS A N 1
ATOM 795 C CA . LYS A 1 103 ? -0.774 -24.188 -0.121 1 89.81 103 LYS A CA 1
ATOM 796 C C . LYS A 1 103 ? 0.59 -24.875 -0.223 1 89.81 103 LYS A C 1
ATOM 798 O O . LYS A 1 103 ? 1.384 -24.828 0.719 1 89.81 103 LYS A O 1
ATOM 803 N N . ARG A 1 104 ? 0.85 -25.453 -1.336 1 88.75 104 ARG A N 1
ATOM 804 C CA . ARG A 1 104 ? 2.064 -26.234 -1.513 1 88.75 104 ARG A CA 1
ATOM 805 C C . ARG A 1 104 ? 3.303 -25.344 -1.497 1 88.75 104 ARG A C 1
ATOM 807 O O . ARG A 1 104 ? 4.406 -25.828 -1.222 1 88.75 104 ARG A O 1
ATOM 814 N N . ILE A 1 105 ? 3.037 -24.141 -1.803 1 89.62 105 ILE A N 1
ATOM 815 C CA . ILE A 1 105 ? 4.195 -23.25 -1.887 1 89.62 105 ILE A CA 1
ATOM 816 C C . ILE A 1 105 ? 4.125 -22.203 -0.78 1 89.62 105 ILE A C 1
ATOM 818 O O . ILE A 1 105 ? 4.691 -21.109 -0.912 1 89.62 105 ILE A O 1
ATOM 822 N N . ARG A 1 106 ? 3.469 -22.469 0.277 1 91.31 106 ARG A N 1
ATOM 823 C CA . ARG A 1 106 ? 3.295 -21.547 1.399 1 91.31 106 ARG A CA 1
ATOM 824 C C . ARG A 1 106 ? 4.645 -21.094 1.943 1 91.31 106 ARG A C 1
ATOM 826 O O . ARG A 1 106 ? 4.824 -19.906 2.256 1 91.31 106 ARG A O 1
ATOM 833 N N . LYS A 1 107 ? 5.527 -22.031 2.104 1 91.25 107 LYS A N 1
ATOM 834 C CA . LYS A 1 107 ? 6.844 -21.703 2.633 1 91.25 107 LYS A CA 1
ATOM 835 C C . LYS A 1 107 ? 7.551 -20.672 1.749 1 91.25 107 LYS A C 1
ATOM 837 O O . LYS A 1 107 ? 8.148 -19.719 2.252 1 91.25 107 LYS A O 1
ATOM 842 N N . ARG A 1 108 ? 7.473 -20.891 0.463 1 90.31 108 ARG A N 1
ATOM 843 C CA . ARG A 1 108 ? 8.07 -19.969 -0.496 1 90.31 108 ARG A CA 1
ATOM 844 C C . ARG A 1 108 ? 7.453 -18.578 -0.375 1 90.31 108 ARG A C 1
ATOM 846 O O . ARG A 1 108 ? 8.164 -17.578 -0.413 1 90.31 108 ARG A O 1
ATOM 853 N N . ILE A 1 109 ? 6.188 -18.547 -0.236 1 92.19 109 ILE A N 1
ATOM 854 C CA . ILE A 1 109 ? 5.477 -17.281 -0.104 1 92.19 109 ILE A CA 1
ATOM 855 C C . ILE A 1 109 ? 5.906 -16.578 1.184 1 92.19 109 ILE A C 1
ATOM 857 O O . ILE A 1 109 ? 6.133 -15.367 1.193 1 92.19 109 ILE A O 1
ATOM 861 N N . ALA A 1 110 ? 6.039 -17.297 2.207 1 93.38 110 ALA A N 1
ATOM 862 C CA . ALA A 1 110 ? 6.484 -16.734 3.48 1 93.38 110 ALA A CA 1
ATOM 863 C C . ALA A 1 110 ? 7.895 -16.172 3.367 1 93.38 110 ALA A C 1
ATOM 865 O O . ALA A 1 110 ? 8.164 -15.07 3.846 1 93.38 110 ALA A O 1
ATOM 866 N N . GLN A 1 111 ? 8.797 -16.906 2.752 1 93.5 111 GLN A N 1
ATOM 867 C CA . GLN A 1 111 ? 10.172 -16.453 2.561 1 93.5 111 GLN A CA 1
ATOM 868 C C . GLN A 1 111 ? 10.219 -15.188 1.704 1 93.5 111 GLN A C 1
ATOM 870 O O . GLN A 1 111 ? 11.031 -14.297 1.955 1 93.5 111 GLN A O 1
ATOM 875 N N . TYR A 1 112 ? 9.375 -15.203 0.725 1 93.06 112 TYR A N 1
ATOM 876 C CA . TYR A 1 112 ? 9.242 -14.008 -0.108 1 93.06 112 TYR A CA 1
ATOM 877 C C . TYR A 1 112 ? 8.867 -12.797 0.733 1 93.06 112 TYR A C 1
ATOM 879 O O . TYR A 1 112 ? 9.508 -11.75 0.643 1 93.06 112 TYR A O 1
ATOM 887 N N . HIS A 1 113 ? 7.902 -12.922 1.507 1 93.5 113 HIS A N 1
ATOM 888 C CA . HIS A 1 113 ? 7.426 -11.836 2.346 1 93.5 113 HIS A CA 1
ATOM 889 C C . HIS A 1 113 ? 8.508 -11.367 3.316 1 93.5 113 HIS A C 1
ATOM 891 O O . HIS A 1 113 ? 8.703 -10.164 3.5 1 93.5 113 HIS A O 1
ATOM 897 N N . ASP A 1 114 ? 9.211 -12.281 3.859 1 93.69 114 ASP A N 1
ATOM 898 C CA . ASP A 1 114 ? 10.305 -11.953 4.766 1 93.69 114 ASP A CA 1
ATOM 899 C C . ASP A 1 114 ? 11.406 -11.188 4.035 1 93.69 114 ASP A C 1
ATOM 901 O O . ASP A 1 114 ? 11.938 -10.203 4.562 1 93.69 114 ASP A O 1
ATOM 905 N N . ALA A 1 115 ? 11.734 -11.672 2.865 1 93.06 115 ALA A N 1
ATOM 906 C CA . ALA A 1 115 ? 12.773 -11.031 2.061 1 93.06 115 ALA A CA 1
ATOM 907 C C . ALA A 1 115 ? 12.391 -9.594 1.719 1 93.06 115 ALA A C 1
ATOM 909 O O . ALA A 1 115 ? 13.188 -8.672 1.904 1 93.06 115 ALA A O 1
ATOM 910 N N . VAL A 1 116 ? 11.203 -9.391 1.311 1 93.88 116 VAL A N 1
ATOM 911 C CA . VAL A 1 116 ? 10.727 -8.07 0.924 1 93.88 116 VAL A CA 1
ATOM 912 C C . VAL A 1 116 ? 10.75 -7.137 2.133 1 93.88 116 VAL A C 1
ATOM 914 O O . VAL A 1 116 ? 11.211 -5.996 2.037 1 93.88 116 VAL A O 1
ATOM 917 N N . ALA A 1 117 ? 10.367 -7.641 3.24 1 92.94 117 ALA A N 1
ATOM 918 C CA . ALA A 1 117 ? 10.289 -6.844 4.461 1 92.94 117 ALA A CA 1
ATOM 919 C C . ALA A 1 117 ? 11.68 -6.41 4.922 1 92.94 117 ALA A C 1
ATOM 921 O O . ALA A 1 117 ? 11.82 -5.457 5.695 1 92.94 117 ALA A O 1
ATOM 922 N N . SER A 1 118 ? 12.672 -7.055 4.5 1 92.44 118 SER A N 1
ATOM 923 C CA . SER A 1 118 ? 14.023 -6.832 5.016 1 92.44 118 SER A CA 1
ATOM 924 C C . SER A 1 118 ? 14.727 -5.707 4.262 1 92.44 118 SER A C 1
ATOM 926 O O . SER A 1 118 ? 15.844 -5.328 4.605 1 92.44 118 SER A O 1
ATOM 928 N N . SER A 1 119 ? 14.047 -5.141 3.234 1 93.12 119 SER A N 1
ATOM 929 C CA . SER A 1 119 ? 14.68 -4.133 2.389 1 93.12 119 SER A CA 1
ATOM 930 C C . SER A 1 119 ? 13.68 -3.057 1.972 1 93.12 119 SER A C 1
ATOM 932 O O . SER A 1 119 ? 12.617 -3.365 1.426 1 93.12 119 SER A O 1
ATOM 934 N N . LEU A 1 120 ? 14.125 -1.785 2.154 1 91.88 120 LEU A N 1
ATOM 935 C CA . LEU A 1 120 ? 13.258 -0.688 1.735 1 91.88 120 LEU A CA 1
ATOM 936 C C . LEU A 1 120 ? 13.117 -0.656 0.217 1 91.88 120 LEU A C 1
ATOM 938 O O . LEU A 1 120 ? 12.055 -0.318 -0.305 1 91.88 120 LEU A O 1
ATOM 942 N N . VAL A 1 121 ? 14.156 -0.984 -0.446 1 91.38 121 VAL A N 1
ATOM 943 C CA . VAL A 1 121 ? 14.125 -1.015 -1.904 1 91.38 121 VAL A CA 1
ATOM 944 C C . VAL A 1 121 ? 13.109 -2.055 -2.375 1 91.38 121 VAL A C 1
ATOM 946 O O . VAL A 1 121 ? 12.297 -1.783 -3.266 1 91.38 121 VAL A O 1
ATOM 949 N N . LEU A 1 122 ? 13.102 -3.203 -1.755 1 93.62 122 LEU A N 1
ATOM 950 C CA . LEU A 1 122 ? 12.188 -4.266 -2.158 1 93.62 122 LEU A CA 1
ATOM 951 C C . LEU A 1 122 ? 10.758 -3.93 -1.759 1 93.62 122 LEU A C 1
ATOM 953 O O . LEU A 1 122 ? 9.812 -4.262 -2.48 1 93.62 122 LEU A O 1
ATOM 957 N N . LEU A 1 123 ? 10.625 -3.248 -0.687 1 94.25 123 LEU A N 1
ATOM 958 C CA . LEU A 1 123 ? 9.305 -2.779 -0.299 1 94.25 123 LEU A CA 1
ATOM 959 C C . LEU A 1 123 ? 8.758 -1.788 -1.319 1 94.25 123 LEU A C 1
ATOM 961 O O . LEU A 1 123 ? 7.574 -1.847 -1.679 1 94.25 123 LEU A O 1
ATOM 965 N N . GLY A 1 124 ? 9.602 -0.928 -1.712 1 94.38 124 GLY A N 1
ATOM 966 C CA . GLY A 1 124 ? 9.203 0.027 -2.732 1 94.38 124 GLY A CA 1
ATOM 967 C C . GLY A 1 124 ? 8.812 -0.628 -4.043 1 94.38 124 GLY A C 1
ATOM 968 O O . GLY A 1 124 ? 7.812 -0.257 -4.66 1 94.38 124 GLY A O 1
ATOM 969 N N . ARG A 1 125 ? 9.594 -1.599 -4.418 1 92.62 125 ARG A N 1
ATOM 970 C CA . ARG A 1 125 ? 9.289 -2.334 -5.641 1 92.62 125 ARG A CA 1
ATOM 971 C C . ARG A 1 125 ? 7.969 -3.086 -5.512 1 92.62 125 ARG A C 1
ATOM 973 O O . ARG A 1 125 ? 7.152 -3.082 -6.438 1 92.62 125 ARG A O 1
ATOM 980 N N . GLU A 1 126 ? 7.797 -3.676 -4.434 1 92.94 126 GLU A N 1
ATOM 981 C CA . GLU A 1 126 ? 6.543 -4.387 -4.18 1 92.94 126 GLU A CA 1
ATOM 982 C C . GLU A 1 126 ? 5.348 -3.441 -4.262 1 92.94 126 GLU A C 1
ATOM 984 O O . GLU A 1 126 ? 4.293 -3.811 -4.781 1 92.94 126 GLU A O 1
ATOM 989 N N . ARG A 1 127 ? 5.508 -2.293 -3.723 1 92.88 127 ARG A N 1
ATOM 990 C CA . ARG A 1 127 ? 4.445 -1.294 -3.781 1 92.88 127 ARG A CA 1
ATOM 991 C C . ARG A 1 127 ? 4.094 -0.955 -5.227 1 92.88 127 ARG A C 1
ATOM 993 O O . ARG A 1 127 ? 2.914 -0.905 -5.586 1 92.88 127 ARG A O 1
ATOM 1000 N N . LYS A 1 128 ? 5.031 -0.735 -6.027 1 92.44 128 LYS A N 1
ATOM 1001 C CA . LYS A 1 128 ? 4.801 -0.456 -7.441 1 92.44 128 LYS A CA 1
ATOM 1002 C C . LYS A 1 128 ? 4.109 -1.629 -8.133 1 92.44 128 LYS A C 1
ATOM 1004 O O . LYS A 1 128 ? 3.178 -1.434 -8.914 1 92.44 128 LYS A O 1
ATOM 1009 N N . ASN A 1 129 ? 4.586 -2.814 -7.805 1 91.94 129 ASN A N 1
ATOM 1010 C CA . ASN A 1 129 ? 3.971 -4.008 -8.375 1 91.94 129 ASN A CA 1
ATOM 1011 C C . ASN A 1 129 ? 2.514 -4.148 -7.941 1 91.94 129 ASN A C 1
ATOM 1013 O O . ASN A 1 129 ? 1.656 -4.523 -8.742 1 91.94 129 ASN A O 1
ATOM 1017 N N . HIS A 1 130 ? 2.309 -3.861 -6.695 1 91.62 130 HIS A N 1
ATOM 1018 C CA . HIS A 1 130 ? 0.951 -3.928 -6.168 1 91.62 130 HIS A CA 1
ATOM 1019 C C . HIS A 1 130 ? 0.027 -2.965 -6.906 1 91.62 130 HIS A C 1
ATOM 1021 O O . HIS A 1 130 ? -1.105 -3.318 -7.242 1 91.62 130 HIS A O 1
ATOM 1027 N N . GLU A 1 131 ? 0.495 -1.834 -7.176 1 92.19 131 GLU A N 1
ATOM 1028 C CA . GLU A 1 131 ? -0.277 -0.841 -7.918 1 92.19 131 GLU A CA 1
ATOM 1029 C C . GLU A 1 131 ? -0.555 -1.309 -9.344 1 92.19 131 GLU A C 1
ATOM 1031 O O . GLU A 1 131 ? -1.67 -1.155 -9.844 1 92.19 131 GLU A O 1
ATOM 1036 N N . ALA A 1 132 ? 0.459 -1.848 -9.945 1 92.56 132 ALA A N 1
ATOM 1037 C CA . ALA A 1 132 ? 0.297 -2.377 -11.297 1 92.56 132 ALA A CA 1
ATOM 1038 C C . ALA A 1 132 ? -0.709 -3.523 -11.32 1 92.56 132 ALA A C 1
ATOM 1040 O O . ALA A 1 132 ? -1.524 -3.623 -12.242 1 92.56 132 ALA A O 1
ATOM 1041 N N . ASN A 1 133 ? -0.651 -4.383 -10.359 1 93.94 133 ASN A N 1
ATOM 1042 C CA . ASN A 1 133 ? -1.592 -5.492 -10.242 1 93.94 133 ASN A CA 1
ATOM 1043 C C . ASN A 1 133 ? -3.023 -4.996 -10.062 1 93.94 133 ASN A C 1
ATOM 1045 O O . ASN A 1 133 ? -3.949 -5.523 -10.68 1 93.94 133 ASN A O 1
ATOM 1049 N N . ALA A 1 134 ? -3.17 -3.998 -9.219 1 95.19 134 ALA A N 1
ATOM 1050 C CA . ALA A 1 134 ? -4.496 -3.416 -9.016 1 95.19 134 ALA A CA 1
ATOM 1051 C C . ALA A 1 134 ? -5.051 -2.846 -10.32 1 95.19 134 ALA A C 1
ATOM 1053 O O . ALA A 1 134 ? -6.242 -2.975 -10.602 1 95.19 134 ALA A O 1
ATOM 1054 N N . GLU A 1 135 ? -4.195 -2.248 -11.094 1 96.06 135 GLU A N 1
ATOM 1055 C CA . GLU A 1 135 ? -4.621 -1.709 -12.375 1 96.06 135 GLU A CA 1
ATOM 1056 C C . GLU A 1 135 ? -5.035 -2.824 -13.336 1 96.06 135 GLU A C 1
ATOM 1058 O O . GLU A 1 135 ? -6.008 -2.682 -14.078 1 96.06 135 GLU A O 1
ATOM 1063 N N . THR A 1 136 ? -4.301 -3.865 -13.297 1 95.75 136 THR A N 1
ATOM 1064 C CA . THR A 1 136 ? -4.656 -5.02 -14.117 1 95.75 136 THR A CA 1
ATOM 1065 C C . THR A 1 136 ? -6.035 -5.551 -13.727 1 95.75 136 THR A C 1
ATOM 1067 O O . THR A 1 136 ? -6.867 -5.828 -14.594 1 95.75 136 THR A O 1
ATOM 1070 N N . VAL A 1 137 ? -6.281 -5.672 -12.469 1 96.94 137 VAL A N 1
ATOM 1071 C CA . VAL A 1 137 ? -7.574 -6.141 -11.984 1 96.94 137 VAL A CA 1
ATOM 1072 C C . VAL A 1 137 ? -8.664 -5.152 -12.398 1 96.94 137 VAL A C 1
ATOM 1074 O O . VAL A 1 137 ? -9.75 -5.559 -12.82 1 96.94 137 VAL A O 1
ATOM 1077 N N . ALA A 1 138 ? -8.383 -3.875 -12.305 1 98.06 138 ALA A N 1
ATOM 1078 C CA . ALA A 1 138 ? -9.344 -2.859 -12.719 1 98.06 138 ALA A CA 1
ATOM 1079 C C . ALA A 1 138 ? -9.688 -3.002 -14.203 1 98.06 138 ALA A C 1
ATOM 1081 O O . ALA A 1 138 ? -10.844 -2.848 -14.594 1 98.06 138 ALA A O 1
ATOM 1082 N N . GLN A 1 139 ? -8.664 -3.264 -14.992 1 97.81 139 GLN A N 1
ATOM 1083 C CA . GLN A 1 139 ? -8.883 -3.449 -16.422 1 97.81 139 GLN A CA 1
ATOM 1084 C C . GLN A 1 139 ? -9.789 -4.645 -16.703 1 97.81 139 GLN A C 1
ATOM 1086 O O . GLN A 1 139 ? -10.664 -4.582 -17.562 1 97.81 139 GLN A O 1
ATOM 1091 N N . VAL A 1 140 ? -9.594 -5.688 -15.992 1 97.56 140 VAL A N 1
ATOM 1092 C CA . VAL A 1 140 ? -10.383 -6.902 -16.172 1 97.56 140 VAL A CA 1
ATOM 1093 C C . VAL A 1 140 ? -11.82 -6.656 -15.719 1 97.56 140 VAL A C 1
ATOM 1095 O O . VAL A 1 140 ? -12.766 -7.168 -16.312 1 97.56 140 VAL A O 1
ATOM 1098 N N . ILE A 1 141 ? -12.008 -5.902 -14.664 1 97.94 141 ILE A N 1
ATOM 1099 C CA . ILE A 1 141 ? -13.336 -5.527 -14.203 1 97.94 141 ILE A CA 1
ATOM 1100 C C . ILE A 1 141 ? -14.055 -4.738 -15.297 1 97.94 141 ILE A C 1
ATOM 1102 O O . ILE A 1 141 ? -15.227 -5.004 -15.594 1 97.94 141 ILE A O 1
ATOM 1106 N N . ALA A 1 142 ? -13.352 -3.807 -15.852 1 98.25 142 ALA A N 1
ATOM 1107 C CA . ALA A 1 142 ? -13.93 -3.029 -16.938 1 98.25 142 ALA A CA 1
ATOM 1108 C C . ALA A 1 142 ? -14.328 -3.932 -18.109 1 98.25 142 ALA A C 1
ATOM 1110 O O . ALA A 1 142 ? -15.383 -3.748 -18.719 1 98.25 142 ALA A O 1
ATOM 1111 N N . GLU A 1 143 ? -13.461 -4.855 -18.438 1 97.44 143 GLU A N 1
ATOM 1112 C CA . GLU A 1 143 ? -13.742 -5.801 -19.516 1 97.44 143 GLU A CA 1
ATOM 1113 C C . GLU A 1 143 ? -15.031 -6.574 -19.25 1 97.44 143 GLU A C 1
ATOM 1115 O O . GLU A 1 143 ? -15.875 -6.711 -20.125 1 97.44 143 GLU A O 1
ATOM 1120 N N . ARG A 1 144 ? -15.164 -7.09 -18.062 1 97.06 144 ARG A N 1
ATOM 1121 C CA . ARG A 1 144 ? -16.375 -7.82 -17.688 1 97.06 144 ARG A CA 1
ATOM 1122 C C . ARG A 1 144 ? -17.609 -6.934 -17.812 1 97.06 144 ARG A C 1
ATOM 1124 O O . ARG A 1 144 ? -18.672 -7.406 -18.219 1 97.06 144 ARG A O 1
ATOM 1131 N N . ARG A 1 145 ? -17.453 -5.66 -17.531 1 96.5 145 ARG A N 1
ATOM 1132 C CA . ARG A 1 145 ? -18.547 -4.695 -17.609 1 96.5 145 ARG A CA 1
ATOM 1133 C C . ARG A 1 145 ? -18.719 -4.176 -19.031 1 96.5 145 ARG A C 1
ATOM 1135 O O . ARG A 1 145 ? -19.531 -3.283 -19.281 1 96.5 145 ARG A O 1
ATOM 1142 N N . ARG A 1 146 ? -17.844 -4.664 -19.922 1 96.88 146 ARG A N 1
ATOM 1143 C CA . ARG A 1 146 ? -17.875 -4.277 -21.328 1 96.88 146 ARG A CA 1
ATOM 1144 C C . ARG A 1 146 ? -17.625 -2.781 -21.484 1 96.88 146 ARG A C 1
ATOM 1146 O O . ARG A 1 146 ? -18.312 -2.107 -22.25 1 96.88 146 ARG A O 1
ATOM 1153 N N . MET A 1 147 ? -16.734 -2.297 -20.703 1 97.44 147 MET A N 1
ATOM 1154 C CA . MET A 1 147 ? -16.266 -0.916 -20.797 1 97.44 147 MET A CA 1
ATOM 1155 C C . MET A 1 147 ? -14.922 -0.84 -21.5 1 97.44 147 MET A C 1
ATOM 1157 O O . MET A 1 147 ? -14.102 -1.756 -21.391 1 97.44 147 MET A O 1
ATOM 1161 N N . PRO A 1 148 ? -14.695 0.226 -22.203 1 96.94 148 PRO A N 1
ATOM 1162 C CA . PRO A 1 148 ? -13.43 0.355 -22.922 1 96.94 148 PRO A CA 1
ATOM 1163 C C . PRO A 1 148 ? -12.234 0.571 -22 1 96.94 148 PRO A C 1
ATOM 1165 O O . PRO A 1 148 ? -11.109 0.217 -22.359 1 96.94 148 PRO A O 1
ATOM 1168 N N . ALA A 1 149 ? -12.438 1.314 -20.875 1 97.62 149 ALA A N 1
ATOM 1169 C CA . ALA A 1 149 ? -11.406 1.567 -19.875 1 97.62 149 ALA A CA 1
ATOM 1170 C C . ALA A 1 149 ? -11.992 1.562 -18.469 1 97.62 149 ALA A C 1
ATOM 1172 O O . ALA A 1 149 ? -13.188 1.81 -18.281 1 97.62 149 ALA A O 1
ATOM 1173 N N . PRO A 1 150 ? -11.188 1.218 -17.562 1 98.06 150 PRO A N 1
ATOM 1174 C CA . PRO A 1 150 ? -11.703 1.225 -16.188 1 98.06 150 PRO A CA 1
ATOM 1175 C C . PRO A 1 150 ? -12.008 2.633 -15.68 1 98.06 150 PRO A C 1
ATOM 1177 O O . PRO A 1 150 ? -11.188 3.541 -15.844 1 98.06 150 PRO A O 1
ATOM 1180 N N . ASP A 1 151 ? -13.188 2.742 -15.125 1 96.81 151 ASP A N 1
ATOM 1181 C CA . ASP A 1 151 ? -13.531 4.004 -14.477 1 96.81 151 ASP A CA 1
ATOM 1182 C C . ASP A 1 151 ? -13.133 3.986 -13.008 1 96.81 151 ASP A C 1
ATOM 1184 O O . ASP A 1 151 ? -12.43 3.082 -12.555 1 96.81 151 ASP A O 1
ATOM 1188 N N . SER A 1 152 ? -13.508 5.016 -12.234 1 95.94 152 SER A N 1
ATOM 1189 C CA . SER A 1 152 ? -13.102 5.156 -10.844 1 95.94 152 SER A CA 1
ATOM 1190 C C . SER A 1 152 ? -13.672 4.031 -9.984 1 95.94 152 SER A C 1
ATOM 1192 O O . SER A 1 152 ? -13.023 3.564 -9.047 1 95.94 152 SER A O 1
ATOM 1194 N N . GLU A 1 153 ? -14.867 3.557 -10.305 1 96.88 153 GLU A N 1
ATOM 1195 C CA . GLU A 1 153 ? -15.477 2.469 -9.547 1 96.88 153 GLU A CA 1
ATOM 1196 C C . GLU A 1 153 ? -14.742 1.153 -9.773 1 96.88 153 GLU A C 1
ATOM 1198 O O . GLU A 1 153 ? -14.562 0.366 -8.844 1 96.88 153 GLU A O 1
ATOM 1203 N N . CYS A 1 154 ? -14.32 0.894 -11.078 1 98.12 154 CYS A N 1
ATOM 1204 C CA . CYS A 1 154 ? -13.508 -0.282 -11.367 1 98.12 154 CYS A CA 1
ATOM 1205 C C . CYS A 1 154 ? -12.219 -0.272 -10.555 1 98.12 154 CYS A C 1
ATOM 1207 O O . CYS A 1 154 ? -11.859 -1.282 -9.953 1 98.12 154 CYS A O 1
ATOM 1209 N N . ARG A 1 155 ? -11.578 0.884 -10.5 1 98 155 ARG A N 1
ATOM 1210 C CA . ARG A 1 155 ? -10.297 1.013 -9.812 1 98 155 ARG A CA 1
ATOM 1211 C C . ARG A 1 155 ? -10.477 0.898 -8.305 1 98 155 ARG A C 1
ATOM 1213 O O . ARG A 1 155 ? -9.633 0.317 -7.617 1 98 155 ARG A O 1
ATOM 1220 N N . LEU A 1 156 ? -11.562 1.463 -7.793 1 98.12 156 LEU A N 1
ATOM 1221 C CA . LEU A 1 156 ? -11.867 1.328 -6.371 1 98.12 156 LEU A CA 1
ATOM 1222 C C . LEU A 1 156 ? -12.078 -0.135 -5.996 1 98.12 156 LEU A C 1
ATOM 1224 O O . LEU A 1 156 ? -11.492 -0.62 -5.023 1 98.12 156 LEU A O 1
ATOM 1228 N N . LEU A 1 157 ? -12.844 -0.841 -6.766 1 97.81 157 LEU A N 1
ATOM 1229 C CA . LEU A 1 157 ? -13.125 -2.25 -6.508 1 97.81 157 LEU A CA 1
ATOM 1230 C C . LEU A 1 157 ? -11.844 -3.076 -6.555 1 97.81 157 LEU A C 1
ATOM 1232 O O . LEU A 1 157 ? -11.625 -3.938 -5.703 1 97.81 157 LEU A O 1
ATOM 1236 N N . ALA A 1 158 ? -11.031 -2.807 -7.551 1 98 158 ALA A N 1
ATOM 1237 C CA . ALA A 1 158 ? -9.758 -3.51 -7.676 1 98 158 ALA A CA 1
ATOM 1238 C C . ALA A 1 158 ? -8.875 -3.264 -6.457 1 98 158 ALA A C 1
ATOM 1240 O O . ALA A 1 158 ? -8.312 -4.203 -5.891 1 98 158 ALA A O 1
ATOM 1241 N N . ALA A 1 159 ? -8.781 -1.998 -6.039 1 97.75 159 ALA A N 1
ATOM 1242 C CA . ALA A 1 159 ? -7.934 -1.62 -4.906 1 97.75 159 ALA A CA 1
ATOM 1243 C C . ALA A 1 159 ? -8.414 -2.287 -3.619 1 97.75 159 ALA A C 1
ATOM 1245 O O . ALA A 1 159 ? -7.602 -2.807 -2.848 1 97.75 159 ALA A O 1
ATOM 1246 N N . VAL A 1 160 ? -9.672 -2.309 -3.416 1 97.69 160 VAL A N 1
ATOM 1247 C CA . VAL A 1 160 ? -10.242 -2.904 -2.215 1 97.69 160 VAL A CA 1
ATOM 1248 C C . VAL A 1 160 ? -10.055 -4.418 -2.25 1 97.69 160 VAL A C 1
ATOM 1250 O O . VAL A 1 160 ? -9.703 -5.031 -1.238 1 97.69 160 VAL A O 1
ATOM 1253 N N . GLY A 1 161 ? -10.352 -5.008 -3.43 1 97.44 161 GLY A N 1
ATOM 1254 C CA . GLY A 1 161 ? -10.117 -6.438 -3.559 1 97.44 161 GLY A CA 1
ATOM 1255 C C . GLY A 1 161 ? -8.695 -6.84 -3.238 1 97.44 161 GLY A C 1
ATOM 1256 O O . GLY A 1 161 ? -8.461 -7.809 -2.51 1 97.44 161 GLY A O 1
ATOM 1257 N N . MET A 1 162 ? -7.785 -6.117 -3.76 1 96.75 162 MET A N 1
ATOM 1258 C CA . MET A 1 162 ? -6.371 -6.391 -3.518 1 96.75 162 MET A CA 1
ATOM 1259 C C . MET A 1 162 ? -6.027 -6.215 -2.041 1 96.75 162 MET A C 1
ATOM 1261 O O . MET A 1 162 ? -5.246 -6.988 -1.485 1 96.75 162 MET A O 1
ATOM 1265 N N . LEU A 1 163 ? -6.555 -5.195 -1.449 1 97.06 163 LEU A N 1
ATOM 1266 C CA . LEU A 1 163 ? -6.352 -4.965 -0.024 1 97.06 163 LEU A CA 1
ATOM 1267 C C . LEU A 1 163 ? -6.852 -6.152 0.795 1 97.06 163 LEU A C 1
ATOM 1269 O O . LEU A 1 163 ? -6.156 -6.625 1.698 1 97.06 163 LEU A O 1
ATOM 1273 N N . LEU A 1 164 ? -7.988 -6.641 0.504 1 98 164 LEU A N 1
ATOM 1274 C CA . LEU A 1 164 ? -8.594 -7.742 1.245 1 98 164 LEU A CA 1
ATOM 1275 C C . LEU A 1 164 ? -7.781 -9.023 1.085 1 98 164 LEU A C 1
ATOM 1277 O O . LEU A 1 164 ? -7.566 -9.75 2.055 1 98 164 LEU A O 1
ATOM 1281 N N . VAL A 1 165 ? -7.348 -9.258 -0.088 1 96.62 165 VAL A N 1
ATOM 1282 C CA . VAL A 1 165 ? -6.539 -10.438 -0.349 1 96.62 165 VAL A CA 1
ATOM 1283 C C . VAL A 1 165 ? -5.207 -10.328 0.392 1 96.62 165 VAL A C 1
ATOM 1285 O O . VAL A 1 165 ? -4.734 -11.305 0.977 1 96.62 165 VAL A O 1
ATOM 1288 N N . GLU A 1 166 ? -4.617 -9.188 0.342 1 95.56 166 GLU A N 1
ATOM 1289 C CA . GLU A 1 166 ? -3.373 -8.969 1.075 1 95.56 166 GLU A CA 1
ATOM 1290 C C . GLU A 1 166 ? -3.557 -9.234 2.566 1 95.56 166 GLU A C 1
ATOM 1292 O O . GLU A 1 166 ? -2.707 -9.867 3.195 1 95.56 166 GLU A O 1
ATOM 1297 N N . ARG A 1 167 ? -4.602 -8.734 3.113 1 96.56 167 ARG A N 1
ATOM 1298 C CA . ARG A 1 167 ? -4.898 -8.977 4.523 1 96.56 167 ARG A CA 1
ATOM 1299 C C . ARG A 1 167 ? -5.078 -10.469 4.797 1 96.56 167 ARG A C 1
ATOM 1301 O O . ARG A 1 167 ? -4.57 -10.984 5.793 1 96.56 167 ARG A O 1
ATOM 1308 N N . ALA A 1 168 ? -5.793 -11.148 3.926 1 96.56 168 ALA A N 1
ATOM 1309 C CA . ALA A 1 168 ? -5.984 -12.594 4.07 1 96.56 168 ALA A CA 1
ATOM 1310 C C . ALA A 1 168 ? -4.652 -13.328 4.012 1 96.56 168 ALA A C 1
ATOM 1312 O O . ALA A 1 168 ? -4.398 -14.234 4.809 1 96.56 168 ALA A O 1
ATOM 1313 N N . LEU A 1 169 ? -3.83 -12.953 3.061 1 95 169 LEU A N 1
ATOM 1314 C CA . LEU A 1 169 ? -2.52 -13.57 2.9 1 95 169 LEU A CA 1
ATOM 1315 C C . LEU A 1 169 ? -1.668 -13.375 4.148 1 95 169 LEU A C 1
ATOM 1317 O O . LEU A 1 169 ? -1.021 -14.312 4.621 1 95 169 LEU A O 1
ATOM 1321 N N . ASN A 1 170 ? -1.648 -12.188 4.684 1 94.62 170 ASN A N 1
ATOM 1322 C CA . ASN A 1 170 ? -0.882 -11.898 5.891 1 94.62 170 ASN A CA 1
ATOM 1323 C C . ASN A 1 170 ? -1.368 -12.727 7.078 1 94.62 170 ASN A C 1
ATOM 1325 O O . ASN A 1 170 ? -0.561 -13.258 7.84 1 94.62 170 ASN A O 1
ATOM 1329 N N . GLN A 1 171 ? -2.637 -12.812 7.211 1 94.94 171 GLN A N 1
ATOM 1330 C CA . GLN A 1 171 ? -3.203 -13.641 8.266 1 94.94 171 GLN A CA 1
ATOM 1331 C C . GLN A 1 171 ? -2.838 -15.109 8.07 1 94.94 171 GLN A C 1
ATOM 1333 O O . GLN A 1 171 ? -2.496 -15.805 9.031 1 94.94 171 GLN A O 1
ATOM 1338 N N . TRP A 1 172 ? -2.924 -15.547 6.836 1 95.75 172 TRP A N 1
ATOM 1339 C CA . TRP A 1 172 ? -2.613 -16.922 6.477 1 95.75 172 TRP A CA 1
ATOM 1340 C C . TRP A 1 172 ? -1.17 -17.266 6.832 1 95.75 172 TRP A C 1
ATOM 1342 O O . TRP A 1 172 ? -0.9 -18.328 7.391 1 95.75 172 TRP A O 1
ATOM 1352 N N . LEU A 1 173 ? -0.296 -16.391 6.555 1 93.75 173 LEU A N 1
ATOM 1353 C CA . LEU A 1 173 ? 1.125 -16.609 6.805 1 93.75 173 LEU A CA 1
ATOM 1354 C C . LEU A 1 173 ? 1.426 -16.578 8.297 1 93.75 173 LEU A C 1
ATOM 1356 O O . LEU A 1 173 ? 2.369 -17.234 8.758 1 93.75 173 LEU A O 1
ATOM 1360 N N . SER A 1 174 ? 0.614 -15.891 9.086 1 91.44 174 SER A N 1
ATOM 1361 C CA . SER A 1 174 ? 0.845 -15.75 10.523 1 91.44 174 SER A CA 1
ATOM 1362 C C . SER A 1 174 ? 0.149 -16.859 11.305 1 91.44 174 SER A C 1
ATOM 1364 O O . SER A 1 174 ? 0.442 -17.078 12.484 1 91.44 174 SER A O 1
ATOM 1366 N N . ALA A 1 175 ? -0.871 -17.5 10.812 1 85 175 ALA A N 1
ATOM 1367 C CA . ALA A 1 175 ? -1.651 -18.516 11.523 1 85 175 ALA A CA 1
ATOM 1368 C C . ALA A 1 175 ? -1.616 -19.844 10.797 1 85 175 ALA A C 1
ATOM 1370 O O . ALA A 1 175 ? -2.328 -20.047 9.805 1 85 175 ALA A O 1
ATOM 1371 N N . PRO A 1 176 ? -0.866 -20.766 11.555 1 76.81 176 PRO A N 1
ATOM 1372 C CA . PRO A 1 176 ? -0.835 -22.094 10.945 1 76.81 176 PRO A CA 1
ATOM 1373 C C . PRO A 1 176 ? -2.143 -22.859 11.133 1 76.81 176 PRO A C 1
ATOM 1375 O O . PRO A 1 176 ? -2.822 -22.688 12.148 1 76.81 176 PRO A O 1
ATOM 1378 N N . GLY A 1 177 ? -2.92 -23.328 10.062 1 84.44 177 GLY A N 1
ATOM 1379 C CA . GLY A 1 177 ? -4.066 -24.219 10.172 1 84.44 177 GLY A CA 1
ATOM 1380 C C . GLY A 1 177 ? -5.285 -23.719 9.414 1 84.44 177 GLY A C 1
ATOM 1381 O O . GLY A 1 177 ? -6.188 -24.5 9.102 1 84.44 177 GLY A O 1
ATOM 1382 N N . ARG A 1 178 ? -5.25 -22.469 9.195 1 88.06 178 ARG A N 1
ATOM 1383 C CA . ARG A 1 178 ? -6.398 -21.953 8.453 1 88.06 178 ARG A CA 1
ATOM 1384 C C . ARG A 1 178 ? -6.152 -22.016 6.953 1 88.06 178 ARG A C 1
ATOM 1386 O O . ARG A 1 178 ? -5.008 -21.938 6.5 1 88.06 178 ARG A O 1
ATOM 1393 N N . SER A 1 179 ? -7.25 -22.266 6.27 1 93.94 179 SER A N 1
ATOM 1394 C CA . SER A 1 179 ? -7.113 -22.266 4.816 1 93.94 179 SER A CA 1
ATOM 1395 C C . SER A 1 179 ? -7.191 -20.859 4.25 1 93.94 179 SER A C 1
ATOM 1397 O O . SER A 1 179 ? -7.969 -20.031 4.73 1 93.94 179 SER A O 1
ATOM 1399 N N . LEU A 1 180 ? -6.328 -20.594 3.273 1 95.69 180 LEU A N 1
ATOM 1400 C CA . LEU A 1 180 ? -6.266 -19.266 2.67 1 95.69 180 LEU A CA 1
ATOM 1401 C C . LEU A 1 180 ? -7.598 -18.891 2.025 1 95.69 180 LEU A C 1
ATOM 1403 O O . LEU A 1 180 ? -8.039 -17.75 2.117 1 95.69 180 LEU A O 1
ATOM 1407 N N . ASP A 1 181 ? -8.227 -19.875 1.347 1 96.62 181 ASP A N 1
ATOM 1408 C CA . ASP A 1 181 ? -9.5 -19.578 0.701 1 96.62 181 ASP A CA 1
ATOM 1409 C C . ASP A 1 181 ? -10.555 -19.172 1.727 1 96.62 181 ASP A C 1
ATOM 1411 O O . ASP A 1 181 ? -11.344 -18.266 1.479 1 96.62 181 ASP A O 1
ATOM 1415 N N . ASP A 1 182 ? -10.578 -19.75 2.939 1 96.38 182 ASP A N 1
ATOM 1416 C CA . ASP A 1 182 ? -11.492 -19.359 4.012 1 96.38 182 ASP A CA 1
ATOM 1417 C C . ASP A 1 182 ? -11.211 -17.938 4.48 1 96.38 182 ASP A C 1
ATOM 1419 O O . ASP A 1 182 ? -12.133 -17.172 4.715 1 96.38 182 ASP A O 1
ATOM 1423 N N . LEU A 1 183 ? -9.969 -17.641 4.602 1 96.69 183 LEU A N 1
ATOM 1424 C CA . LEU A 1 183 ? -9.586 -16.312 5.066 1 96.69 183 LEU A CA 1
ATOM 1425 C C . LEU A 1 183 ? -9.969 -15.25 4.047 1 96.69 183 LEU A C 1
ATOM 1427 O O . LEU A 1 183 ? -10.398 -14.156 4.418 1 96.69 183 LEU A O 1
ATOM 1431 N N . ILE A 1 184 ? -9.797 -15.539 2.777 1 97.56 184 ILE A N 1
ATOM 1432 C CA . ILE A 1 184 ? -10.203 -14.617 1.723 1 97.56 184 ILE A CA 1
ATOM 1433 C C . ILE A 1 184 ? -11.703 -14.359 1.811 1 97.56 184 ILE A C 1
ATOM 1435 O O . ILE A 1 184 ? -12.148 -13.211 1.826 1 97.56 184 ILE A O 1
ATOM 1439 N N . ARG A 1 185 ? -12.461 -15.422 1.928 1 97.31 185 ARG A N 1
ATOM 1440 C CA . ARG A 1 185 ? -13.914 -15.289 2.023 1 97.31 185 ARG A CA 1
ATOM 1441 C C . ARG A 1 185 ? -14.305 -14.5 3.27 1 97.31 185 ARG A C 1
ATOM 1443 O O . ARG A 1 185 ? -15.242 -13.695 3.23 1 97.31 185 ARG A O 1
ATOM 1450 N N . GLN A 1 186 ? -13.609 -14.727 4.32 1 96.69 186 GLN A N 1
ATOM 1451 C CA . GLN A 1 186 ? -13.875 -14.016 5.566 1 96.69 186 GLN A CA 1
ATOM 1452 C C . GLN A 1 186 ? -13.633 -12.516 5.406 1 96.69 186 GLN A C 1
ATOM 1454 O O . GLN A 1 186 ? -14.445 -11.703 5.844 1 96.69 186 GLN A O 1
ATOM 1459 N N . GLU A 1 187 ? -12.508 -12.133 4.805 1 97.69 187 GLU A N 1
ATOM 1460 C CA . GLU A 1 187 ? -12.195 -10.727 4.602 1 97.69 187 GLU A CA 1
ATOM 1461 C C . GLU A 1 187 ? -13.227 -10.047 3.707 1 97.69 187 GLU A C 1
ATOM 1463 O O . GLU A 1 187 ? -13.68 -8.938 4.004 1 97.69 187 GLU A O 1
ATOM 1468 N N . PHE A 1 188 ? -13.609 -10.719 2.635 1 97.94 188 PHE A N 1
ATOM 1469 C CA . PHE A 1 188 ? -14.586 -10.148 1.711 1 97.94 188 PHE A CA 1
ATOM 1470 C C . PHE A 1 188 ? -15.953 -10.023 2.377 1 97.94 188 PHE A C 1
ATOM 1472 O O . PHE A 1 188 ? -16.672 -9.055 2.141 1 97.94 188 PHE A O 1
ATOM 1479 N N . ALA A 1 189 ? -16.281 -10.922 3.238 1 97 189 ALA A N 1
ATOM 1480 C CA . ALA A 1 189 ? -17.562 -10.883 3.934 1 97 189 ALA A CA 1
ATOM 1481 C C . ALA A 1 189 ? -17.562 -9.828 5.031 1 97 189 ALA A C 1
ATOM 1483 O O . ALA A 1 189 ? -18.594 -9.25 5.348 1 97 189 ALA A O 1
ATOM 1484 N N . ALA A 1 190 ? -16.453 -9.539 5.59 1 97.38 190 ALA A N 1
ATOM 1485 C CA . ALA A 1 190 ? -16.328 -8.617 6.711 1 97.38 190 ALA A CA 1
ATOM 1486 C C . ALA A 1 190 ? -16.5 -7.172 6.254 1 97.38 190 ALA A C 1
ATOM 1488 O O . ALA A 1 190 ? -17.016 -6.332 7 1 97.38 190 ALA A O 1
ATOM 1489 N N . LEU A 1 191 ? -16.094 -6.895 4.996 1 97.5 191 LEU A N 1
ATOM 1490 C CA . LEU A 1 191 ? -16.031 -5.508 4.543 1 97.5 191 LEU A CA 1
ATOM 1491 C C . LEU A 1 191 ? -17.422 -4.879 4.551 1 97.5 191 LEU A C 1
ATOM 1493 O O . LEU A 1 191 ? -17.625 -3.826 5.164 1 97.5 191 LEU A O 1
ATOM 1497 N N . PRO A 1 192 ? -18.484 -5.539 3.98 1 95.75 192 PRO A N 1
ATOM 1498 C CA . PRO A 1 192 ? -19.812 -4.926 4.043 1 95.75 192 PRO A CA 1
ATOM 1499 C C . PRO A 1 192 ? -20.297 -4.73 5.477 1 95.75 192 PRO A C 1
ATOM 1501 O O . PRO A 1 192 ? -21.016 -3.76 5.762 1 95.75 192 PRO A O 1
ATOM 1504 N N . ALA A 1 193 ? -19.891 -5.516 6.359 1 92.88 193 ALA A N 1
ATOM 1505 C CA . ALA A 1 193 ? -20.359 -5.48 7.746 1 92.88 193 ALA A CA 1
ATOM 1506 C C . ALA A 1 193 ? -19.781 -4.277 8.484 1 92.88 193 ALA A C 1
ATOM 1508 O O . ALA A 1 193 ? -20.453 -3.662 9.312 1 92.88 193 ALA A O 1
ATOM 1509 N N . VAL A 1 194 ? -18.562 -3.893 8.195 1 93.44 194 VAL A N 1
ATOM 1510 C CA . VAL A 1 194 ? -17.906 -2.83 8.953 1 93.44 194 VAL A CA 1
ATOM 1511 C C . VAL A 1 194 ? -18.297 -1.471 8.375 1 93.44 194 VAL A C 1
ATOM 1513 O O . VAL A 1 194 ? -18.016 -0.431 8.977 1 93.44 194 VAL A O 1
ATOM 1516 N N . LEU A 1 195 ? -18.922 -1.45 7.246 1 93.75 195 LEU A N 1
ATOM 1517 C CA . LEU A 1 195 ? -19.344 -0.194 6.641 1 93.75 195 LEU A CA 1
ATOM 1518 C C . LEU A 1 195 ? -20.688 0.256 7.203 1 93.75 195 LEU A C 1
ATOM 1520 O O . LEU A 1 195 ? -21.125 1.384 6.961 1 93.75 195 LEU A O 1
ATOM 1524 N N . LYS A 1 196 ? -21.438 -0.576 7.887 1 85.38 196 LYS A N 1
ATOM 1525 C CA . LYS A 1 196 ? -22.75 -0.283 8.453 1 85.38 196 LYS A CA 1
ATOM 1526 C C . LYS A 1 196 ? -22.625 0.491 9.758 1 85.38 196 LYS A C 1
ATOM 1528 O O . LYS A 1 196 ? -21.641 0.341 10.484 1 85.38 196 LYS A O 1
ATOM 1533 N N . MET B 1 1 ? -0.972 25.859 31.422 1 28.36 1 MET B N 1
ATOM 1534 C CA . MET B 1 1 ? 0.23 26.391 30.781 1 28.36 1 MET B CA 1
ATOM 1535 C C . MET B 1 1 ? -0.021 26.688 29.312 1 28.36 1 MET B C 1
ATOM 1537 O O . MET B 1 1 ? -0.429 25.812 28.547 1 28.36 1 MET B O 1
ATOM 1541 N N . ALA B 1 2 ? -0.406 27.906 28.922 1 39.75 2 ALA B N 1
ATOM 1542 C CA . ALA B 1 2 ? -0.801 28.484 27.641 1 39.75 2 ALA B CA 1
ATOM 1543 C C . ALA B 1 2 ? 0.15 28.047 26.531 1 39.75 2 ALA B C 1
ATOM 1545 O O . ALA B 1 2 ? 1.312 27.734 26.781 1 39.75 2 ALA B O 1
ATOM 1546 N N . ARG B 1 3 ? -0.178 27.594 25.375 1 44.25 3 ARG B N 1
ATOM 1547 C CA . ARG B 1 3 ? 0.725 27.453 24.234 1 44.25 3 ARG B CA 1
ATOM 1548 C C . ARG B 1 3 ? 1.832 28.5 24.297 1 44.25 3 ARG B C 1
ATOM 1550 O O . ARG B 1 3 ? 1.579 29.703 24.094 1 44.25 3 ARG B O 1
ATOM 1557 N N . GLY B 1 4 ? 2.805 28.453 25.078 1 47.75 4 GLY B N 1
ATOM 1558 C CA . GLY B 1 4 ? 3.861 29.375 25.484 1 47.75 4 GLY B CA 1
ATOM 1559 C C . GLY B 1 4 ? 4.52 30.078 24.312 1 47.75 4 GLY B C 1
ATOM 1560 O O . GLY B 1 4 ? 4.441 29.609 23.172 1 47.75 4 GLY B O 1
ATOM 1561 N N . ASP B 1 5 ? 4.867 31.391 24.328 1 51.59 5 ASP B N 1
ATOM 1562 C CA . ASP B 1 5 ? 5.625 32.375 23.547 1 51.59 5 ASP B CA 1
ATOM 1563 C C . ASP B 1 5 ? 6.902 31.734 22.984 1 51.59 5 ASP B C 1
ATOM 1565 O O . ASP B 1 5 ? 7.793 31.344 23.75 1 51.59 5 ASP B O 1
ATOM 1569 N N . ARG B 1 6 ? 6.758 30.984 21.891 1 62.44 6 ARG B N 1
ATOM 1570 C CA . ARG B 1 6 ? 7.996 30.422 21.359 1 62.44 6 ARG B CA 1
ATOM 1571 C C . ARG B 1 6 ? 9.125 31.453 21.406 1 62.44 6 ARG B C 1
ATOM 1573 O O . ARG B 1 6 ? 8.93 32.625 21.062 1 62.44 6 ARG B O 1
ATOM 1580 N N . SER B 1 7 ? 10.062 31.234 22.078 1 74.44 7 SER B N 1
ATOM 1581 C CA . SER B 1 7 ? 11.25 32.062 22.156 1 74.44 7 SER B CA 1
ATOM 1582 C C . SER B 1 7 ? 11.766 32.438 20.766 1 74.44 7 SER B C 1
ATOM 1584 O O . SER B 1 7 ? 11.492 31.719 19.797 1 74.44 7 SER B O 1
ATOM 1586 N N . PRO B 1 8 ? 12.188 33.656 20.609 1 73.12 8 PRO B N 1
ATOM 1587 C CA . PRO B 1 8 ? 12.781 34.062 19.328 1 73.12 8 PRO B CA 1
ATOM 1588 C C . PRO B 1 8 ? 13.672 32.969 18.734 1 73.12 8 PRO B C 1
ATOM 1590 O O . PRO B 1 8 ? 13.727 32.812 17.516 1 73.12 8 PRO B O 1
ATOM 1593 N N . ARG B 1 9 ? 14.32 32.25 19.547 1 75.56 9 ARG B N 1
ATOM 1594 C CA . ARG B 1 9 ? 15.195 31.172 19.078 1 75.56 9 ARG B CA 1
ATOM 1595 C C . ARG B 1 9 ? 14.391 30.031 18.484 1 75.56 9 ARG B C 1
ATOM 1597 O O . ARG B 1 9 ? 14.773 29.469 17.453 1 75.56 9 ARG B O 1
ATOM 1604 N N . ASP B 1 10 ? 13.305 29.719 19.125 1 78.56 10 ASP B N 1
ATOM 1605 C CA . ASP B 1 10 ? 12.43 28.656 18.641 1 78.56 10 ASP B CA 1
ATOM 1606 C C . ASP B 1 10 ? 11.812 29.031 17.297 1 78.56 10 ASP B C 1
ATOM 1608 O O . ASP B 1 10 ? 11.703 28.203 16.391 1 78.56 10 ASP B O 1
ATOM 1612 N N . ALA B 1 11 ? 11.562 30.266 17.234 1 83.75 11 ALA B N 1
ATOM 1613 C CA . ALA B 1 11 ? 10.984 30.766 15.984 1 83.75 11 ALA B CA 1
ATOM 1614 C C . ALA B 1 11 ? 12 30.703 14.844 1 83.75 11 ALA B C 1
ATOM 1616 O O . ALA B 1 11 ? 11.656 30.359 13.711 1 83.75 11 ALA B O 1
ATOM 1617 N N . HIS B 1 12 ? 13.195 31.109 15.188 1 85.69 12 HIS B N 1
ATOM 1618 C CA . HIS B 1 12 ? 14.266 31.047 14.195 1 85.69 12 HIS B CA 1
ATOM 1619 C C . HIS B 1 12 ? 14.531 29.609 13.766 1 85.69 12 HIS B C 1
ATOM 1621 O O . HIS B 1 12 ? 14.664 29.328 12.57 1 85.69 12 HIS B O 1
ATOM 1627 N N . ALA B 1 13 ? 14.516 28.734 14.672 1 88.25 13 ALA B N 1
ATOM 1628 C CA . ALA B 1 13 ? 14.742 27.312 14.383 1 88.25 13 ALA B CA 1
ATOM 1629 C C . ALA B 1 13 ? 13.656 26.766 13.469 1 88.25 13 ALA B C 1
ATOM 1631 O O . ALA B 1 13 ? 13.945 26.016 12.531 1 88.25 13 ALA B O 1
ATOM 1632 N N . ASP B 1 14 ? 12.492 27.141 13.711 1 88.75 14 ASP B N 1
ATOM 1633 C CA . ASP B 1 14 ? 11.367 26.703 12.891 1 88.75 14 ASP B CA 1
ATOM 1634 C C . ASP B 1 14 ? 11.484 27.25 11.469 1 88.75 14 ASP B C 1
ATOM 1636 O O . ASP B 1 14 ? 11.172 26.547 10.5 1 88.75 14 ASP B O 1
ATOM 1640 N N . ARG B 1 15 ? 11.953 28.438 11.445 1 90.88 15 ARG B N 1
ATOM 1641 C CA . ARG B 1 15 ? 12.117 29.062 10.133 1 90.88 15 ARG B CA 1
ATOM 1642 C C . ARG B 1 15 ? 13.172 28.328 9.312 1 90.88 15 ARG B C 1
ATOM 1644 O O . ARG B 1 15 ? 12.961 28.047 8.133 1 90.88 15 ARG B O 1
ATOM 1651 N N . VAL B 1 16 ? 14.242 28.062 9.953 1 92.94 16 VAL B N 1
ATOM 1652 C CA . VAL B 1 16 ? 15.328 27.375 9.266 1 92.94 16 VAL B CA 1
ATOM 1653 C C . VAL B 1 16 ? 14.883 25.969 8.859 1 92.94 16 VAL B C 1
ATOM 1655 O O . VAL B 1 16 ? 15.117 25.547 7.73 1 92.94 16 VAL B O 1
ATOM 1658 N N . ARG B 1 17 ? 14.258 25.312 9.711 1 91.94 17 ARG B N 1
ATOM 1659 C CA . ARG B 1 17 ? 13.758 23.969 9.445 1 91.94 17 ARG B CA 1
ATOM 1660 C C . ARG B 1 17 ? 12.805 23.969 8.258 1 91.94 17 ARG B C 1
ATOM 1662 O O . ARG B 1 17 ? 12.93 23.125 7.359 1 91.94 17 ARG B O 1
ATOM 1669 N N . ASN B 1 18 ? 11.898 24.891 8.289 1 91.56 18 ASN B N 1
ATOM 1670 C CA . ASN B 1 18 ? 10.938 24.984 7.203 1 91.56 18 ASN B CA 1
ATOM 1671 C C . ASN B 1 18 ? 11.609 25.344 5.879 1 91.56 18 ASN B C 1
ATOM 1673 O O . ASN B 1 18 ? 11.227 24.828 4.824 1 91.56 18 ASN B O 1
ATOM 1677 N N . ALA B 1 19 ? 12.57 26.203 6 1 94.12 19 ALA B N 1
ATOM 1678 C CA . ALA B 1 19 ? 13.312 26.578 4.797 1 94.12 19 ALA B CA 1
ATOM 1679 C C . ALA B 1 19 ? 14.023 25.359 4.203 1 94.12 19 ALA B C 1
ATOM 1681 O O . ALA B 1 19 ? 14.008 25.156 2.986 1 94.12 19 ALA B O 1
ATOM 1682 N N . LEU B 1 20 ? 14.578 24.578 5.031 1 94.69 20 LEU B N 1
ATOM 1683 C CA . LEU B 1 20 ? 15.266 23.375 4.598 1 94.69 20 LEU B CA 1
ATOM 1684 C C . LEU B 1 20 ? 14.281 22.375 3.996 1 94.69 20 LEU B C 1
ATOM 1686 O O . LEU B 1 20 ? 14.562 21.766 2.963 1 94.69 20 LEU B O 1
ATOM 1690 N N . LEU B 1 21 ? 13.203 22.25 4.648 1 92.5 21 LEU B N 1
ATOM 1691 C CA . LEU B 1 21 ? 12.164 21.359 4.152 1 92.5 21 LEU B CA 1
ATOM 1692 C C . LEU B 1 21 ? 11.695 21.797 2.766 1 92.5 21 LEU B C 1
ATOM 1694 O O . LEU B 1 21 ? 11.648 20.969 1.844 1 92.5 21 LEU B O 1
ATOM 1698 N N . ASN B 1 22 ? 11.43 23.062 2.646 1 93.5 22 ASN B N 1
ATOM 1699 C CA . ASN B 1 22 ? 10.961 23.578 1.368 1 93.5 22 ASN B CA 1
ATOM 1700 C C . ASN B 1 22 ? 12 23.406 0.271 1 93.5 22 ASN B C 1
ATOM 1702 O O . ASN B 1 22 ? 11.672 23.016 -0.849 1 93.5 22 ASN B O 1
ATOM 1706 N N . ALA B 1 23 ? 13.18 23.641 0.606 1 95.75 23 ALA B N 1
ATOM 1707 C CA . ALA B 1 23 ? 14.273 23.484 -0.346 1 95.75 23 ALA B CA 1
ATOM 1708 C C . ALA B 1 23 ? 14.414 22.031 -0.774 1 95.75 23 ALA B C 1
ATOM 1710 O O . ALA B 1 23 ? 14.586 21.734 -1.961 1 95.75 23 ALA B O 1
ATOM 1711 N N . ALA B 1 24 ? 14.383 21.188 0.174 1 95.12 24 ALA B N 1
ATOM 1712 C CA . ALA B 1 24 ? 14.484 19.766 -0.109 1 95.12 24 ALA B CA 1
ATOM 1713 C C . ALA B 1 24 ? 13.367 19.297 -1.038 1 95.12 24 ALA B C 1
ATOM 1715 O O . ALA B 1 24 ? 13.617 18.625 -2.037 1 95.12 24 ALA B O 1
ATOM 1716 N N . LEU B 1 25 ? 12.18 19.656 -0.713 1 94 25 LEU B N 1
ATOM 1717 C CA . LEU B 1 25 ? 11.031 19.266 -1.517 1 94 25 LEU B CA 1
ATOM 1718 C C . LEU B 1 25 ? 11.164 19.781 -2.949 1 94 25 LEU B C 1
ATOM 1720 O O . LEU B 1 25 ? 10.906 19.031 -3.9 1 94 25 LEU B O 1
ATOM 1724 N N . ASN B 1 26 ? 11.602 21 -3.037 1 94.94 26 ASN B N 1
ATOM 1725 C CA . ASN B 1 26 ? 11.797 21.578 -4.367 1 94.94 26 ASN B CA 1
ATOM 1726 C C . ASN B 1 26 ? 12.852 20.812 -5.16 1 94.94 26 ASN B C 1
ATOM 1728 O O . ASN B 1 26 ? 12.617 20.422 -6.305 1 94.94 26 ASN B O 1
ATOM 1732 N N . LEU B 1 27 ? 13.914 20.547 -4.586 1 96.5 27 LEU B N 1
ATOM 1733 C CA . LEU B 1 27 ? 15.031 19.891 -5.262 1 96.5 27 LEU B CA 1
ATOM 1734 C C . LEU B 1 27 ? 14.695 18.438 -5.562 1 96.5 27 LEU B C 1
ATOM 1736 O O . LEU B 1 27 ? 14.992 17.938 -6.656 1 96.5 27 LEU B O 1
ATOM 1740 N N . PHE B 1 28 ? 14.125 17.766 -4.59 1 95.25 28 PHE B N 1
ATOM 1741 C CA . PHE B 1 28 ? 13.742 16.359 -4.793 1 95.25 28 PHE B CA 1
ATOM 1742 C C . PHE B 1 28 ? 12.734 16.234 -5.934 1 95.25 28 PHE B C 1
ATOM 1744 O O . PHE B 1 28 ? 12.836 15.328 -6.758 1 95.25 28 PHE B O 1
ATOM 1751 N N . SER B 1 29 ? 11.781 17.094 -5.949 1 94.06 29 SER B N 1
ATOM 1752 C CA . SER B 1 29 ? 10.711 17 -6.941 1 94.06 29 SER B CA 1
ATOM 1753 C C . SER B 1 29 ? 11.211 17.359 -8.336 1 94.06 29 SER B C 1
ATOM 1755 O O . SER B 1 29 ? 10.711 16.844 -9.336 1 94.06 29 SER B O 1
ATOM 1757 N N . THR B 1 30 ? 12.273 18.156 -8.414 1 94.25 30 THR B N 1
ATOM 1758 C CA . THR B 1 30 ? 12.773 18.641 -9.695 1 94.25 30 THR B CA 1
ATOM 1759 C C . THR B 1 30 ? 13.891 17.734 -10.211 1 94.25 30 THR B C 1
ATOM 1761 O O . THR B 1 30 ? 13.883 17.328 -11.383 1 94.25 30 THR B O 1
ATOM 1764 N N . ASN B 1 31 ? 14.773 17.297 -9.32 1 94.5 31 ASN B N 1
ATOM 1765 C CA . ASN B 1 31 ? 15.977 16.578 -9.727 1 94.5 31 ASN B CA 1
ATOM 1766 C C . ASN B 1 31 ? 15.867 15.086 -9.461 1 94.5 31 ASN B C 1
ATOM 1768 O O . ASN B 1 31 ? 16.625 14.289 -10.016 1 94.5 31 ASN B O 1
ATOM 1772 N N . GLY B 1 32 ? 14.93 14.828 -8.609 1 93.94 32 GLY B N 1
ATOM 1773 C CA . GLY B 1 32 ? 14.914 13.477 -8.078 1 93.94 32 GLY B CA 1
ATOM 1774 C C . GLY B 1 32 ? 15.648 13.336 -6.762 1 93.94 32 GLY B C 1
ATOM 1775 O O . GLY B 1 32 ? 16.625 14.047 -6.52 1 93.94 32 GLY B O 1
ATOM 1776 N N . TYR B 1 33 ? 15.211 12.469 -5.969 1 93 33 TYR B N 1
ATOM 1777 C CA . TYR B 1 33 ? 15.766 12.281 -4.633 1 93 33 TYR B CA 1
ATOM 1778 C C . TYR B 1 33 ? 17.219 11.836 -4.703 1 93 33 TYR B C 1
ATOM 1780 O O . TYR B 1 33 ? 18.094 12.422 -4.047 1 93 33 TYR B O 1
ATOM 1788 N N . ASP B 1 34 ? 17.422 10.797 -5.512 1 90.94 34 ASP B N 1
ATOM 1789 C CA . ASP B 1 34 ? 18.75 10.195 -5.586 1 90.94 34 ASP B CA 1
ATOM 1790 C C . ASP B 1 34 ? 19.781 11.18 -6.156 1 90.94 34 ASP B C 1
ATOM 1792 O O . ASP B 1 34 ? 20.953 11.141 -5.793 1 90.94 34 ASP B O 1
ATOM 1796 N N . GLU B 1 35 ? 19.375 12.109 -6.879 1 94.5 35 GLU B N 1
ATOM 1797 C CA . GLU B 1 35 ? 20.25 13.047 -7.566 1 94.5 35 GLU B CA 1
ATOM 1798 C C . GLU B 1 35 ? 20.469 14.312 -6.746 1 94.5 35 GLU B C 1
ATOM 1800 O 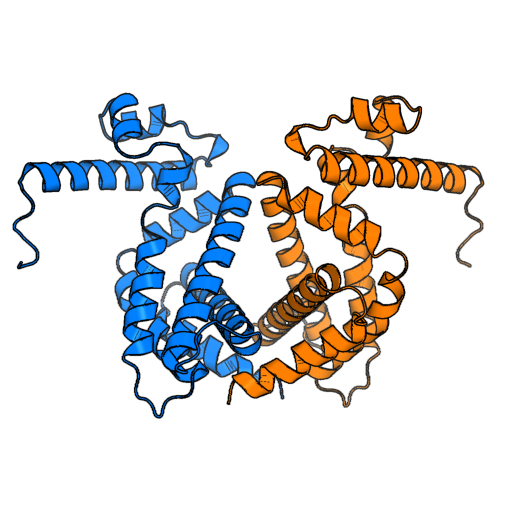O . GLU B 1 35 ? 21.172 15.227 -7.18 1 94.5 35 GLU B O 1
ATOM 1805 N N . THR B 1 36 ? 19.828 14.445 -5.652 1 96.38 36 THR B N 1
ATOM 1806 C CA . THR B 1 36 ? 19.922 15.625 -4.801 1 96.38 36 THR B CA 1
ATOM 1807 C C . THR B 1 36 ? 20.703 15.312 -3.527 1 96.38 36 THR B C 1
ATOM 1809 O O . THR B 1 36 ? 20.453 14.305 -2.871 1 96.38 36 THR B O 1
ATOM 1812 N N . THR B 1 37 ? 21.641 16.156 -3.207 1 96.06 37 THR B N 1
ATOM 1813 C CA . THR B 1 37 ? 22.438 15.93 -2 1 96.06 37 THR B CA 1
ATOM 1814 C C . THR B 1 37 ? 22 16.891 -0.892 1 96.06 37 THR B C 1
ATOM 1816 O O . THR B 1 37 ? 21.359 17.906 -1.156 1 96.06 37 THR B O 1
ATOM 1819 N N . THR B 1 38 ? 22.422 16.5 0.327 1 96 38 THR B N 1
ATOM 1820 C CA . THR B 1 38 ? 22.141 17.391 1.457 1 96 38 THR B CA 1
ATOM 1821 C C . THR B 1 38 ? 22.922 18.688 1.343 1 96 38 THR B C 1
ATOM 1823 O O . THR B 1 38 ? 22.453 19.734 1.775 1 96 38 THR B O 1
ATOM 1826 N N . ASP B 1 39 ? 24.047 18.594 0.698 1 96.75 39 ASP B N 1
ATOM 1827 C CA . ASP B 1 39 ? 24.844 19.797 0.469 1 96.75 39 ASP B CA 1
ATOM 1828 C C . ASP B 1 39 ? 24.094 20.781 -0.426 1 96.75 39 ASP B C 1
ATOM 1830 O O . ASP B 1 39 ? 24.062 21.984 -0.143 1 96.75 39 ASP B O 1
ATOM 1834 N N . GLN B 1 40 ? 23.562 20.297 -1.442 1 97.25 40 GLN B N 1
ATOM 1835 C CA . GLN B 1 40 ? 22.781 21.125 -2.357 1 97.25 40 GLN B CA 1
ATOM 1836 C C . GLN B 1 40 ? 21.609 21.781 -1.643 1 97.25 40 GLN B C 1
ATOM 1838 O O . GLN B 1 40 ? 21.312 22.953 -1.869 1 97.25 40 GLN B O 1
ATOM 1843 N N . ILE B 1 41 ? 20.922 21.031 -0.79 1 97.19 41 ILE B N 1
ATOM 1844 C CA . ILE B 1 41 ? 19.781 21.547 -0.038 1 97.19 41 ILE B CA 1
ATOM 1845 C C . ILE B 1 41 ? 20.234 22.656 0.903 1 97.19 41 ILE B C 1
ATOM 1847 O O . ILE B 1 41 ? 19.656 23.75 0.917 1 97.19 41 ILE B O 1
ATOM 1851 N N . ALA B 1 42 ? 21.281 22.344 1.658 1 97.19 42 ALA B N 1
ATOM 1852 C CA . ALA B 1 42 ? 21.828 23.312 2.611 1 97.19 42 ALA B CA 1
ATOM 1853 C C . ALA B 1 42 ? 22.266 24.594 1.902 1 97.19 42 ALA B C 1
ATOM 1855 O O . ALA B 1 42 ? 21.938 25.703 2.344 1 97.19 42 ALA B O 1
ATOM 1856 N N . GLU B 1 43 ? 22.938 24.438 0.83 1 97.12 43 GLU B N 1
ATOM 1857 C CA . GLU B 1 43 ? 23.438 25.578 0.051 1 97.12 43 GLU B CA 1
ATOM 1858 C C . GLU B 1 43 ? 22.281 26.453 -0.442 1 97.12 43 GLU B C 1
ATOM 1860 O O . GLU B 1 43 ? 22.391 27.688 -0.44 1 97.12 43 GLU B O 1
ATOM 1865 N N . SER B 1 44 ? 21.266 25.875 -0.851 1 95.81 44 SER B N 1
ATOM 1866 C CA . SER B 1 44 ? 20.109 26.609 -1.396 1 95.81 44 SER B CA 1
ATOM 1867 C C . SER B 1 44 ? 19.469 27.5 -0.339 1 95.81 44 SER B C 1
ATOM 1869 O O . SER B 1 44 ? 18.781 28.469 -0.671 1 95.81 44 SER B O 1
ATOM 1871 N N . VAL B 1 45 ? 19.656 27.188 0.933 1 96.06 45 VAL B N 1
ATOM 1872 C CA . VAL B 1 45 ? 19.062 27.938 2.031 1 96.06 45 VAL B CA 1
ATOM 1873 C C . VAL B 1 45 ? 20.125 28.797 2.709 1 96.06 45 VAL B C 1
ATOM 1875 O O . VAL B 1 45 ? 19.812 29.562 3.633 1 96.06 45 VAL B O 1
ATOM 1878 N N . GLY B 1 46 ? 21.359 28.656 2.279 1 96.38 46 GLY B N 1
ATOM 1879 C CA . GLY B 1 46 ? 22.438 29.484 2.795 1 96.38 46 GLY B CA 1
ATOM 1880 C C . GLY B 1 46 ? 22.953 29.016 4.145 1 96.38 46 GLY B C 1
ATOM 1881 O O . GLY B 1 46 ? 23.312 29.844 4.992 1 96.38 46 GLY B O 1
ATOM 1882 N N . VAL B 1 47 ? 22.828 27.75 4.438 1 96.31 47 VAL B N 1
ATOM 1883 C CA . VAL B 1 47 ? 23.359 27.188 5.68 1 96.31 47 VAL B CA 1
ATOM 1884 C C . VAL B 1 47 ? 24.375 26.094 5.371 1 96.31 47 VAL B C 1
ATOM 1886 O O . VAL B 1 47 ? 24.547 25.703 4.215 1 96.31 47 VAL B O 1
ATOM 1889 N N . SER B 1 48 ? 25.047 25.641 6.43 1 94.94 48 SER B N 1
ATOM 1890 C CA . SER B 1 48 ? 26.031 24.562 6.27 1 94.94 48 SER B CA 1
ATOM 1891 C C . SER B 1 48 ? 25.344 23.203 6.277 1 94.94 48 SER B C 1
ATOM 1893 O O . SER B 1 48 ? 24.25 23.047 6.824 1 94.94 48 SER B O 1
ATOM 1895 N N . PRO B 1 49 ? 26 22.188 5.691 1 94.5 49 PRO B N 1
ATOM 1896 C CA . PRO B 1 49 ? 25.484 20.828 5.809 1 94.5 49 PRO B CA 1
ATOM 1897 C C . PRO B 1 49 ? 25.344 20.375 7.262 1 94.5 49 PRO B C 1
ATOM 1899 O O . PRO B 1 49 ? 24.438 19.609 7.586 1 94.5 49 PRO B O 1
ATOM 1902 N N . ARG B 1 50 ? 26.219 20.891 8.109 1 95.12 50 ARG B N 1
ATOM 1903 C CA . ARG B 1 50 ? 26.125 20.562 9.531 1 95.12 50 ARG B CA 1
ATOM 1904 C C . ARG B 1 50 ? 24.828 21.062 10.125 1 95.12 50 ARG B C 1
ATOM 1906 O O . ARG B 1 50 ? 24.188 20.359 10.93 1 95.12 50 ARG B O 1
ATOM 1913 N N . THR B 1 51 ? 24.5 22.219 9.711 1 95.19 51 THR B N 1
ATOM 1914 C CA . THR B 1 51 ? 23.234 22.797 10.18 1 95.19 51 THR B CA 1
ATOM 1915 C C . THR B 1 51 ? 22.062 21.953 9.703 1 95.19 51 THR B C 1
ATOM 1917 O O . THR B 1 51 ? 21.094 21.734 10.445 1 95.19 51 THR B O 1
ATOM 1920 N N . PHE B 1 52 ? 22.125 21.484 8.367 1 95.56 52 PHE B N 1
ATOM 1921 C CA . PHE B 1 52 ? 21.094 20.594 7.871 1 95.56 52 PHE B CA 1
ATOM 1922 C C . PHE B 1 52 ? 20.891 19.406 8.805 1 95.56 52 PHE B C 1
ATOM 1924 O O . PHE B 1 52 ? 19.766 19.109 9.211 1 95.56 52 PHE B O 1
ATOM 1931 N N . PHE B 1 53 ? 21.938 18.812 9.281 1 95.56 53 PHE B N 1
ATOM 1932 C CA . PHE B 1 53 ? 21.891 17.578 10.047 1 95.56 53 PHE B CA 1
ATOM 1933 C C . PHE B 1 53 ? 21.5 17.844 11.492 1 95.56 53 PHE B C 1
ATOM 1935 O O . PHE B 1 53 ? 21.156 16.922 12.227 1 95.56 53 PHE B O 1
ATOM 1942 N N . ARG B 1 54 ? 21.609 19.094 11.922 1 94.75 54 ARG B N 1
ATOM 1943 C CA . ARG B 1 54 ? 21.062 19.469 13.227 1 94.75 54 ARG B CA 1
ATOM 1944 C C . ARG B 1 54 ? 19.547 19.297 13.266 1 94.75 54 ARG B C 1
ATOM 1946 O O . ARG B 1 54 ? 18.984 18.938 14.305 1 94.75 54 ARG B O 1
ATOM 1953 N N . TYR B 1 55 ? 18.938 19.484 12.133 1 92.62 55 TYR B N 1
ATOM 1954 C CA . TYR B 1 55 ? 17.484 19.453 12.07 1 92.62 55 TYR B CA 1
ATOM 1955 C C . TYR B 1 55 ? 16.984 18.109 11.539 1 92.62 55 TYR B C 1
ATOM 1957 O O . TYR B 1 55 ? 15.906 17.656 11.906 1 92.62 55 TYR B O 1
ATOM 1965 N N . PHE B 1 56 ? 17.781 17.531 10.664 1 94.06 56 PHE B N 1
ATOM 1966 C CA . PHE B 1 56 ? 17.375 16.297 10.016 1 94.06 56 PHE B CA 1
ATOM 1967 C C . PHE B 1 56 ? 18.516 15.273 10.062 1 94.06 56 PHE B C 1
ATOM 1969 O O . PHE B 1 56 ? 19.438 15.312 9.25 1 94.06 56 PHE B O 1
ATOM 1976 N N . PRO B 1 57 ? 18.297 14.234 10.883 1 91.81 57 PRO B N 1
ATOM 1977 C CA . PRO B 1 57 ? 19.375 13.281 11.109 1 91.81 57 PRO B CA 1
ATOM 1978 C C . PRO B 1 57 ? 19.75 12.516 9.844 1 91.81 57 PRO B C 1
ATOM 1980 O O . PRO B 1 57 ? 20.875 12.023 9.727 1 91.81 57 PRO B O 1
ATOM 1983 N N . THR B 1 58 ? 18.828 12.352 8.938 1 90.5 58 THR B N 1
ATOM 1984 C CA . THR B 1 58 ? 19.094 11.727 7.652 1 90.5 58 THR B CA 1
ATOM 1985 C C . THR B 1 58 ? 18.438 12.508 6.52 1 90.5 58 THR B C 1
ATOM 1987 O O . THR B 1 58 ? 17.547 13.32 6.754 1 90.5 58 THR B O 1
ATOM 1990 N N . LYS B 1 59 ? 18.922 12.289 5.359 1 90.62 59 LYS B N 1
ATOM 1991 C CA . LYS B 1 59 ? 18.328 12.93 4.184 1 90.62 59 LYS B CA 1
ATOM 1992 C C . LYS B 1 59 ? 16.844 12.602 4.066 1 90.62 59 LYS B C 1
ATOM 1994 O O . LYS B 1 59 ? 16.031 13.477 3.764 1 90.62 59 LYS B O 1
ATOM 1999 N N . GLU B 1 60 ? 16.422 11.391 4.379 1 88.62 60 GLU B N 1
ATOM 2000 C CA . GLU B 1 60 ? 15.055 10.922 4.23 1 88.62 60 GLU B CA 1
ATOM 2001 C C . GLU B 1 60 ? 14.133 11.586 5.254 1 88.62 60 GLU B C 1
ATOM 2003 O O . GLU B 1 60 ? 12.938 11.758 5 1 88.62 60 GLU B O 1
ATOM 2008 N N . SER B 1 61 ? 14.719 11.898 6.348 1 88.38 61 SER B N 1
ATOM 2009 C CA . SER B 1 61 ? 13.906 12.406 7.449 1 88.38 61 SER B CA 1
ATOM 2010 C C . SER B 1 61 ? 13.266 13.742 7.094 1 88.38 61 SER B C 1
ATOM 2012 O O . SER B 1 61 ? 12.266 14.141 7.699 1 88.38 61 SER B O 1
ATOM 2014 N N . VAL B 1 62 ? 13.773 14.438 6.141 1 89.25 62 VAL B N 1
ATOM 2015 C CA . VAL B 1 62 ? 13.234 15.727 5.727 1 89.25 62 VAL B CA 1
ATOM 2016 C C . VAL B 1 62 ? 11.836 15.539 5.152 1 89.25 62 VAL B C 1
ATOM 2018 O O . VAL B 1 62 ? 10.961 16.391 5.328 1 89.25 62 VAL B O 1
ATOM 2021 N N . LEU B 1 63 ? 11.594 14.445 4.422 1 88.62 63 LEU B N 1
ATOM 2022 C CA . LEU B 1 63 ? 10.336 14.219 3.715 1 88.62 63 LEU B CA 1
ATOM 2023 C C . LEU B 1 63 ? 9.266 13.703 4.672 1 88.62 63 LEU B C 1
ATOM 2025 O O . LEU B 1 63 ? 8.07 13.906 4.438 1 88.62 63 LEU B O 1
ATOM 2029 N N . PHE B 1 64 ? 9.594 13.078 5.691 1 84.19 64 PHE B N 1
ATOM 2030 C CA . PHE B 1 64 ? 8.609 12.422 6.547 1 84.19 64 PHE B CA 1
ATOM 2031 C C . PHE B 1 64 ? 8.414 13.203 7.84 1 84.19 64 PHE B C 1
ATOM 2033 O O . PHE B 1 64 ? 7.848 12.688 8.805 1 84.19 64 PHE B O 1
ATOM 2040 N N . PHE B 1 65 ? 8.867 14.523 7.578 1 72.56 65 PHE B N 1
ATOM 2041 C CA . PHE B 1 65 ? 8.695 15.445 8.695 1 72.56 65 PHE B CA 1
ATOM 2042 C C . PHE B 1 65 ? 7.234 15.859 8.836 1 72.56 65 PHE B C 1
ATOM 2044 O O . PHE B 1 65 ? 6.59 16.219 7.852 1 72.56 65 PHE B O 1
ATOM 2051 N N . GLY B 1 66 ? 6.477 15.609 9.93 1 64.69 66 GLY B N 1
ATOM 2052 C CA . GLY B 1 66 ? 5.121 16.062 10.195 1 64.69 66 GLY B CA 1
ATOM 2053 C C . GLY B 1 66 ? 4.07 15.008 9.898 1 64.69 66 GLY B C 1
ATOM 2054 O O . GLY B 1 66 ? 2.877 15.242 10.102 1 64.69 66 GLY B O 1
ATOM 2055 N N . GLU B 1 67 ? 4.348 13.969 9.125 1 62.72 67 GLU B N 1
ATOM 2056 C CA . GLU B 1 67 ? 3.396 12.914 8.797 1 62.72 67 GLU B CA 1
ATOM 2057 C C . GLU B 1 67 ? 2.637 12.453 10.039 1 62.72 67 GLU B C 1
ATOM 2059 O O . GLU B 1 67 ? 1.417 12.281 10 1 62.72 67 GLU B O 1
ATOM 2064 N N . TYR B 1 68 ? 3.232 12.508 11.094 1 65.81 68 TYR B N 1
ATOM 2065 C CA . TYR B 1 68 ? 2.617 12.062 12.344 1 65.81 68 TYR B CA 1
ATOM 2066 C C . TYR B 1 68 ? 1.634 13.102 12.867 1 65.81 68 TYR B C 1
ATOM 2068 O O . TYR B 1 68 ? 0.625 12.75 13.484 1 65.81 68 TYR B O 1
ATOM 2076 N N . ASP B 1 69 ? 1.727 14.281 12.344 1 78.12 69 ASP B N 1
ATOM 2077 C CA . ASP B 1 69 ? 0.857 15.344 12.844 1 78.12 69 ASP B CA 1
ATOM 2078 C C . ASP B 1 69 ? -0.547 15.227 12.258 1 78.12 69 ASP B C 1
ATOM 2080 O O . ASP B 1 69 ? -1.539 15.406 12.969 1 78.12 69 ASP B O 1
ATOM 2084 N N . PHE B 1 70 ? -0.742 14.812 11.078 1 82.94 70 PHE B N 1
ATOM 2085 C CA . PHE B 1 70 ? -2.037 14.719 10.414 1 82.94 70 PHE B CA 1
ATOM 2086 C C . PHE B 1 70 ? -2.857 13.57 10.984 1 82.94 70 PHE B C 1
ATOM 2088 O O . PHE B 1 70 ? -4.031 13.742 11.32 1 82.94 70 PHE B O 1
ATOM 2095 N N . ILE B 1 71 ? -2.25 12.43 11.219 1 89.75 71 ILE B N 1
ATOM 2096 C CA . ILE B 1 71 ? -2.943 11.25 11.727 1 89.75 71 ILE B CA 1
ATOM 2097 C C . ILE B 1 71 ? -3.387 11.484 13.172 1 89.75 71 ILE B C 1
ATOM 2099 O O . ILE B 1 71 ? -4.477 11.07 13.57 1 89.75 71 ILE B O 1
ATOM 2103 N N . ASP B 1 72 ? -2.574 12.219 13.828 1 89.19 72 ASP B N 1
ATOM 2104 C CA . ASP B 1 72 ? -2.943 12.555 15.203 1 89.19 72 ASP B CA 1
ATOM 2105 C C . ASP B 1 72 ? -4.156 13.484 15.234 1 89.19 72 ASP B C 1
ATOM 2107 O O . ASP B 1 72 ? -5.055 13.312 16.062 1 89.19 72 ASP B O 1
ATOM 2111 N N . ALA B 1 73 ? -4.148 14.469 14.383 1 92.19 73 ALA B N 1
ATOM 2112 C CA . ALA B 1 73 ? -5.285 15.383 14.297 1 92.19 73 ALA B CA 1
ATOM 2113 C C . ALA B 1 73 ? -6.562 14.633 13.922 1 92.19 73 ALA B C 1
ATOM 2115 O O . ALA B 1 73 ? -7.621 14.875 14.508 1 92.19 73 ALA B O 1
ATOM 2116 N N . VAL B 1 74 ? -6.465 13.727 13.039 1 93.31 74 VAL B N 1
ATOM 2117 C CA . VAL B 1 74 ? -7.613 12.93 12.617 1 93.31 74 VAL B CA 1
ATOM 2118 C C . VAL B 1 74 ? -8.141 12.117 13.805 1 93.31 74 VAL B C 1
ATOM 2120 O O . VAL B 1 74 ? -9.352 12.031 14.008 1 93.31 74 VAL B O 1
ATOM 2123 N N . SER B 1 75 ? -7.191 11.508 14.516 1 94.88 75 SER B N 1
ATOM 2124 C CA . SER B 1 75 ? -7.57 10.703 15.68 1 94.88 75 SER B CA 1
ATOM 2125 C C . SER B 1 75 ? -8.398 11.523 16.672 1 94.88 75 SER B C 1
ATOM 2127 O O . SER B 1 75 ? -9.422 11.055 17.156 1 94.88 75 SER B O 1
ATOM 2129 N N . GLY B 1 76 ? -7.957 12.773 16.938 1 95.31 76 GLY B N 1
ATOM 2130 C CA . GLY B 1 76 ? -8.695 13.648 17.844 1 95.31 76 GLY B CA 1
ATOM 2131 C C . GLY B 1 76 ? -10.086 13.984 17.328 1 95.31 76 GLY B C 1
ATOM 2132 O O . GLY B 1 76 ? -11.062 13.914 18.094 1 95.31 76 GLY B O 1
ATOM 2133 N N . VAL B 1 77 ? -10.227 14.312 16.078 1 97 77 VAL B N 1
ATOM 2134 C CA . VAL B 1 77 ? -11.5 14.672 15.469 1 97 77 VAL B CA 1
ATOM 2135 C C . VAL B 1 77 ? -12.414 13.445 15.438 1 97 77 VAL B C 1
ATOM 2137 O O . VAL B 1 77 ? -13.617 13.555 15.68 1 97 77 VAL B O 1
ATOM 2140 N N . TYR B 1 78 ? -11.883 12.281 15.164 1 97.62 78 TYR B N 1
ATOM 2141 C CA . TYR B 1 78 ? -12.625 11.023 15.109 1 97.62 78 TYR B CA 1
ATOM 2142 C C . TYR B 1 78 ? -13.25 10.703 16.469 1 97.62 78 TYR B C 1
ATOM 2144 O O . TYR B 1 78 ? -14.438 10.367 16.531 1 97.62 78 TYR B O 1
ATOM 2152 N N . LEU B 1 79 ? -12.445 10.82 17.5 1 97.19 79 LEU B N 1
ATOM 2153 C CA . LEU B 1 79 ? -12.93 10.5 18.844 1 97.19 79 LEU B CA 1
ATOM 2154 C C . LEU B 1 79 ? -14.008 11.492 19.281 1 97.19 79 LEU B C 1
ATOM 2156 O O . LEU B 1 79 ? -14.836 11.172 20.125 1 97.19 79 LEU B O 1
ATOM 2160 N N . ALA B 1 80 ? -14 12.695 18.672 1 96.94 80 ALA B N 1
ATOM 2161 C CA . ALA B 1 80 ? -14.945 13.75 19.031 1 96.94 80 ALA B CA 1
ATOM 2162 C C . ALA B 1 80 ? -16.25 13.617 18.25 1 96.94 80 ALA B C 1
ATOM 2164 O O . ALA B 1 80 ? -17.219 14.336 18.516 1 96.94 80 ALA B O 1
ATOM 2165 N N . GLN B 1 81 ? -16.328 12.703 17.297 1 97.12 81 GLN B N 1
ATOM 2166 C CA . GLN B 1 81 ? -17.531 12.508 16.5 1 97.12 81 GLN B CA 1
ATOM 2167 C C . GLN B 1 81 ? -18.688 12.008 17.359 1 97.12 81 GLN B C 1
ATOM 2169 O O . GLN B 1 81 ? -18.469 11.336 18.375 1 97.12 81 GLN B O 1
ATOM 2174 N N . PRO B 1 82 ? -19.891 12.367 16.922 1 96.19 82 PRO B N 1
ATOM 2175 C CA . PRO B 1 82 ? -21.047 11.891 17.672 1 96.19 82 PRO B CA 1
ATOM 2176 C C . PRO B 1 82 ? -21.078 10.375 17.812 1 96.19 82 PRO B C 1
ATOM 2178 O O . PRO B 1 82 ? -20.688 9.656 16.891 1 96.19 82 PRO B O 1
ATOM 2181 N N . GLU B 1 83 ? -21.594 9.914 18.922 1 93.31 83 GLU B N 1
ATOM 2182 C CA . GLU B 1 83 ? -21.672 8.484 19.203 1 93.31 83 GLU B CA 1
ATOM 2183 C C . GLU B 1 83 ? -22.594 7.781 18.219 1 93.31 83 GLU B C 1
ATOM 2185 O O . GLU B 1 83 ? -22.422 6.594 17.922 1 93.31 83 GLU B O 1
ATOM 2190 N N . GLU B 1 84 ? -23.484 8.531 17.625 1 95 84 GLU B N 1
ATOM 2191 C CA . GLU B 1 84 ? -24.484 7.953 16.719 1 95 84 GLU B CA 1
ATOM 2192 C C . GLU B 1 84 ? -23.891 7.691 15.344 1 95 84 GLU B C 1
ATOM 2194 O O . GLU B 1 84 ? -24.438 6.918 14.562 1 95 84 GLU B O 1
ATOM 2199 N N . ALA B 1 85 ? -22.844 8.305 15.086 1 96.12 85 ALA B N 1
ATOM 2200 C CA . ALA B 1 85 ? -22.188 8.078 13.797 1 96.12 85 ALA B CA 1
ATOM 2201 C C . ALA B 1 85 ? -21.484 6.723 13.773 1 96.12 85 ALA B C 1
ATOM 2203 O O . ALA B 1 85 ? -20.781 6.363 14.719 1 96.12 85 ALA B O 1
ATOM 2204 N N . SER B 1 86 ? -21.75 5.945 12.688 1 96.69 86 SER B N 1
ATOM 2205 C CA . SER B 1 86 ? -20.969 4.715 12.531 1 96.69 86 SER B CA 1
ATOM 2206 C C . SER B 1 86 ? -19.484 5.012 12.438 1 96.69 86 SER B C 1
ATOM 2208 O O . SER B 1 86 ? -19.078 6.137 12.141 1 96.69 86 SER B O 1
ATOM 2210 N N . ASP B 1 87 ? -18.688 4.02 12.703 1 97.12 87 ASP B N 1
ATOM 2211 C CA . ASP B 1 87 ? -17.25 4.203 12.609 1 97.12 87 ASP B CA 1
ATOM 2212 C C . ASP B 1 87 ? -16.844 4.652 11.211 1 97.12 87 ASP B C 1
ATOM 2214 O O . ASP B 1 87 ? -15.953 5.492 11.047 1 97.12 87 ASP B O 1
ATOM 2218 N N . PHE B 1 88 ? -17.484 4.105 10.227 1 97.75 88 PHE B N 1
ATOM 2219 C CA . PHE B 1 88 ? -17.188 4.453 8.844 1 97.75 88 PHE B CA 1
ATOM 2220 C C . PHE B 1 88 ? -17.531 5.91 8.562 1 97.75 88 PHE B C 1
ATOM 2222 O O . PHE B 1 88 ? -16.734 6.641 7.973 1 97.75 88 PHE B O 1
ATOM 2229 N N . GLU B 1 89 ? -18.672 6.332 9 1 97.25 89 GLU B N 1
ATOM 2230 C CA . GLU B 1 89 ? -19.094 7.723 8.852 1 97.25 89 GLU B CA 1
ATOM 2231 C C . GLU B 1 89 ? -18.172 8.664 9.641 1 97.25 89 GLU B C 1
ATOM 2233 O O . GLU B 1 89 ? -17.828 9.734 9.156 1 97.25 89 GLU B O 1
ATOM 2238 N N . ALA B 1 90 ? -17.859 8.242 10.828 1 98 90 ALA B N 1
ATOM 2239 C CA . ALA B 1 90 ? -17 9.047 11.688 1 98 90 ALA B CA 1
ATOM 2240 C C . ALA B 1 90 ? -15.633 9.258 11.039 1 98 90 ALA B C 1
ATOM 2242 O O . ALA B 1 90 ? -15.078 10.359 11.102 1 98 90 ALA B O 1
ATOM 2243 N N . LEU B 1 91 ? -15.102 8.227 10.445 1 97.56 91 LEU B N 1
ATOM 2244 C CA . LEU B 1 91 ? -13.82 8.344 9.742 1 97.56 91 LEU B CA 1
ATOM 2245 C C . LEU B 1 91 ? -13.938 9.32 8.578 1 97.56 91 LEU B C 1
ATOM 2247 O O . LEU B 1 91 ? -13.117 10.234 8.438 1 97.56 91 LEU B O 1
ATOM 2251 N N . ALA B 1 92 ? -14.953 9.109 7.766 1 97.62 92 ALA B N 1
ATOM 2252 C CA . ALA B 1 92 ? -15.172 9.984 6.617 1 97.62 92 ALA B CA 1
ATOM 2253 C C . ALA B 1 92 ? -15.258 11.445 7.055 1 97.62 92 ALA B C 1
ATOM 2255 O O . ALA B 1 92 ? -14.594 12.312 6.488 1 97.62 92 ALA B O 1
ATOM 2256 N N . ASN B 1 93 ? -16.047 11.68 8.062 1 97.62 93 ASN B N 1
ATOM 2257 C CA . ASN B 1 93 ? -16.25 13.031 8.578 1 97.62 93 ASN B CA 1
ATOM 2258 C C . ASN B 1 93 ? -14.945 13.625 9.094 1 97.62 93 ASN B C 1
ATOM 2260 O O . ASN B 1 93 ? -14.664 14.805 8.867 1 97.62 93 ASN B O 1
ATOM 2264 N N . SER B 1 94 ? -14.203 12.852 9.773 1 97.56 94 SER B N 1
ATOM 2265 C CA . SER B 1 94 ? -12.969 13.328 10.398 1 97.56 94 SER B CA 1
ATOM 2266 C C . SER B 1 94 ? -11.945 13.734 9.352 1 97.56 94 SER B C 1
ATOM 2268 O O . SER B 1 94 ? -11.359 14.812 9.438 1 97.56 94 SER B O 1
ATOM 2270 N N . PHE B 1 95 ? -11.758 12.898 8.328 1 96.75 95 PHE B N 1
ATOM 2271 C CA . PHE B 1 95 ? -10.82 13.234 7.258 1 96.75 95 PHE B CA 1
ATOM 2272 C C . PHE B 1 95 ? -11.32 14.43 6.457 1 96.75 95 PHE B C 1
ATOM 2274 O O . PHE B 1 95 ? -10.539 15.328 6.129 1 96.75 95 PHE B O 1
ATOM 2281 N N . ALA B 1 96 ? -12.609 14.43 6.203 1 96.94 96 ALA B N 1
ATOM 2282 C CA . ALA B 1 96 ? -13.18 15.516 5.414 1 96.94 96 ALA B CA 1
ATOM 2283 C C . ALA B 1 96 ? -13.047 16.844 6.148 1 96.94 96 ALA B C 1
ATOM 2285 O O . ALA B 1 96 ? -12.812 17.891 5.523 1 96.94 96 ALA B O 1
ATOM 2286 N N . LEU B 1 97 ? -13.234 16.844 7.41 1 95.62 97 LEU B N 1
ATOM 2287 C CA . LEU B 1 97 ? -13.188 18.047 8.219 1 95.62 97 LEU B CA 1
ATOM 2288 C C . LEU B 1 97 ? -11.789 18.672 8.195 1 95.62 97 LEU B C 1
ATOM 2290 O O . LEU B 1 97 ? -11.648 19.891 8.25 1 95.62 97 LEU B O 1
ATOM 2294 N N . LEU B 1 98 ? -10.797 17.859 8.117 1 93.88 98 LEU B N 1
ATOM 2295 C CA . LEU B 1 98 ? -9.422 18.344 8.195 1 93.88 98 LEU B CA 1
ATOM 2296 C C . LEU B 1 98 ? -8.875 18.672 6.812 1 93.88 98 LEU B C 1
ATOM 2298 O O . LEU B 1 98 ? -7.875 19.375 6.691 1 93.88 98 LEU B O 1
ATOM 2302 N N . ALA B 1 99 ? -9.523 18.312 5.777 1 93.94 99 ALA B N 1
ATOM 2303 C CA . ALA B 1 99 ? -9.047 18.375 4.398 1 93.94 99 ALA B CA 1
ATOM 2304 C C . ALA B 1 99 ? -8.875 19.828 3.959 1 93.94 99 ALA B C 1
ATOM 2306 O O . ALA B 1 99 ? -7.883 20.172 3.312 1 93.94 99 ALA B O 1
ATOM 2307 N N . PRO B 1 100 ? -9.805 20.781 4.32 1 90.56 100 PRO B N 1
ATOM 2308 C CA . PRO B 1 100 ? -9.664 22.156 3.842 1 90.56 100 PRO B CA 1
ATOM 2309 C C . PRO B 1 100 ? -8.367 22.812 4.309 1 90.56 100 PRO B C 1
ATOM 2311 O O . PRO B 1 100 ? -7.816 23.656 3.609 1 90.56 100 PRO B O 1
ATOM 2314 N N . GLY B 1 101 ? -7.887 22.375 5.484 1 89.31 101 GLY B N 1
ATOM 2315 C CA . GLY B 1 101 ? -6.66 22.938 6.023 1 89.31 101 GLY B CA 1
ATOM 2316 C C . GLY B 1 101 ? -5.434 22.594 5.199 1 89.31 101 GLY B C 1
ATOM 2317 O O . GLY B 1 101 ? -4.387 23.234 5.344 1 89.31 101 GLY B O 1
ATOM 2318 N N . LEU B 1 102 ? -5.59 21.688 4.246 1 90.56 102 LEU B N 1
ATOM 2319 C CA . LEU B 1 102 ? -4.441 21.219 3.471 1 90.56 102 LEU B CA 1
ATOM 2320 C C . LEU B 1 102 ? -4.332 21.984 2.156 1 90.56 102 LEU B C 1
ATOM 2322 O O . LEU B 1 102 ? -3.312 21.906 1.466 1 90.56 102 LEU B O 1
ATOM 2326 N N . LYS B 1 103 ? -5.316 22.766 1.855 1 89.69 103 LYS B N 1
ATOM 2327 C CA . LYS B 1 103 ? -5.355 23.484 0.588 1 89.69 103 LYS B CA 1
ATOM 2328 C C . LYS B 1 103 ? -4.152 24.406 0.442 1 89.69 103 LYS B C 1
ATOM 2330 O O . LYS B 1 103 ? -3.555 24.5 -0.633 1 89.69 103 LYS B O 1
ATOM 2335 N N . ARG B 1 104 ? -3.797 25.047 1.49 1 88.56 104 ARG B N 1
ATOM 2336 C CA . ARG B 1 104 ? -2.742 26.062 1.45 1 88.56 104 ARG B CA 1
ATOM 2337 C C . ARG B 1 104 ? -1.383 25.422 1.186 1 88.56 104 ARG B C 1
ATOM 2339 O O . ARG B 1 104 ? -0.459 26.094 0.714 1 88.56 104 ARG B O 1
ATOM 2346 N N . ILE B 1 105 ? -1.356 24.172 1.509 1 89.56 105 ILE B N 1
ATOM 2347 C CA . ILE B 1 105 ? -0.058 23.531 1.358 1 89.56 105 ILE B CA 1
ATOM 2348 C C . ILE B 1 105 ? -0.133 22.469 0.265 1 89.56 105 ILE B C 1
ATOM 2350 O O . ILE B 1 105 ? 0.647 21.516 0.264 1 89.56 105 ILE B O 1
ATOM 2354 N N . ARG B 1 106 ? -1.014 22.578 -0.638 1 91.25 106 ARG B N 1
ATOM 2355 C CA . ARG B 1 106 ? -1.222 21.625 -1.724 1 91.25 106 ARG B CA 1
ATOM 2356 C C . ARG B 1 106 ? 0.061 21.422 -2.521 1 91.25 106 ARG B C 1
ATOM 2358 O O . ARG B 1 106 ? 0.396 20.297 -2.885 1 91.25 106 ARG B O 1
ATOM 2365 N N . LYS B 1 107 ? 0.704 22.516 -2.824 1 91.19 107 LYS B N 1
ATOM 2366 C CA . LYS B 1 107 ? 1.937 22.438 -3.6 1 91.19 107 LYS B CA 1
ATOM 2367 C C . LYS B 1 107 ? 2.979 21.578 -2.887 1 91.19 107 LYS B C 1
ATOM 2369 O O . LYS B 1 107 ? 3.637 20.734 -3.512 1 91.19 107 LYS B O 1
ATOM 2374 N N . ARG B 1 108 ? 3.109 21.797 -1.605 1 90.31 108 ARG B N 1
ATOM 2375 C CA . ARG B 1 108 ? 4.043 21.031 -0.795 1 90.31 108 ARG B CA 1
ATOM 2376 C C . ARG B 1 108 ? 3.689 19.547 -0.819 1 90.31 108 ARG B C 1
ATOM 2378 O O . ARG B 1 108 ? 4.574 18.688 -0.936 1 90.31 108 ARG B O 1
ATOM 2385 N N . ILE B 1 109 ? 2.453 19.266 -0.713 1 92.12 109 ILE B N 1
ATOM 2386 C CA . ILE B 1 109 ? 1.983 17.891 -0.729 1 92.12 109 ILE B CA 1
ATOM 2387 C C . ILE B 1 109 ? 2.283 17.25 -2.086 1 92.12 109 ILE B C 1
ATOM 2389 O O . ILE B 1 109 ? 2.732 16.109 -2.16 1 92.12 109 ILE B O 1
ATOM 2393 N N . ALA B 1 110 ? 2.074 17.969 -3.107 1 93.25 110 ALA B N 1
ATOM 2394 C CA . ALA B 1 110 ? 2.365 17.469 -4.453 1 93.25 110 ALA B CA 1
ATOM 2395 C C . ALA B 1 110 ? 3.855 17.188 -4.617 1 93.25 110 ALA B C 1
ATOM 2397 O O . ALA B 1 110 ? 4.234 16.141 -5.156 1 93.25 110 ALA B O 1
ATOM 2398 N N . GLN B 1 111 ? 4.703 18.078 -4.176 1 93.38 111 GLN B N 1
ATOM 2399 C CA . GLN B 1 111 ? 6.148 17.906 -4.258 1 93.38 111 GLN B CA 1
ATOM 2400 C C . GLN B 1 111 ? 6.598 16.688 -3.447 1 93.38 111 GLN B C 1
ATOM 2402 O O . GLN B 1 111 ? 7.5 15.961 -3.863 1 93.38 111 GLN B O 1
ATOM 2407 N N . TYR B 1 112 ? 5.973 16.562 -2.328 1 92.94 112 TYR B N 1
ATOM 2408 C CA . TYR B 1 112 ? 6.23 15.383 -1.506 1 92.94 112 TYR B CA 1
ATOM 2409 C C . TYR B 1 112 ? 5.934 14.102 -2.277 1 92.94 112 TYR B C 1
ATOM 2411 O O . TYR B 1 112 ? 6.77 13.195 -2.33 1 92.94 112 TYR B O 1
ATOM 2419 N N . HIS B 1 113 ? 4.836 14.039 -2.848 1 93.44 113 HIS B N 1
ATOM 2420 C CA . HIS B 1 113 ? 4.418 12.859 -3.598 1 93.44 113 HIS B CA 1
ATOM 2421 C C . HIS B 1 113 ? 5.363 12.586 -4.762 1 93.44 113 HIS B C 1
ATOM 2423 O O . HIS B 1 113 ? 5.75 11.438 -5 1 93.44 113 HIS B O 1
ATOM 2429 N N . ASP B 1 114 ? 5.762 13.602 -5.41 1 93.62 114 ASP B N 1
ATOM 2430 C CA . ASP B 1 114 ? 6.711 13.469 -6.516 1 93.62 114 ASP B CA 1
ATOM 2431 C C . ASP B 1 114 ? 8.055 12.93 -6.023 1 93.62 114 ASP B C 1
ATOM 2433 O O . ASP B 1 114 ? 8.648 12.062 -6.66 1 93.62 114 ASP B O 1
ATOM 2437 N N . ALA B 1 115 ? 8.508 13.508 -4.934 1 92.88 115 ALA B N 1
ATOM 2438 C CA . ALA B 1 115 ? 9.781 13.086 -4.355 1 92.88 115 ALA B CA 1
ATOM 2439 C C . ALA B 1 115 ? 9.75 11.609 -3.971 1 92.88 115 ALA B C 1
ATOM 2441 O O . ALA B 1 115 ? 10.656 10.852 -4.324 1 92.88 115 ALA B O 1
ATOM 2442 N N . VAL B 1 116 ? 8.727 11.195 -3.348 1 93.81 116 VAL B N 1
ATOM 2443 C CA . VAL B 1 116 ? 8.594 9.812 -2.9 1 93.81 116 VAL B CA 1
ATOM 2444 C C . VAL B 1 116 ? 8.555 8.875 -4.109 1 93.81 116 VAL B C 1
ATOM 2446 O O . VAL B 1 116 ? 9.234 7.848 -4.125 1 93.81 116 VAL B O 1
ATOM 2449 N N . ALA B 1 117 ? 7.883 9.281 -5.109 1 93.06 117 ALA B N 1
ATOM 2450 C CA . ALA B 1 117 ? 7.723 8.453 -6.305 1 93.06 117 ALA B CA 1
ATOM 2451 C C . ALA B 1 117 ? 9.055 8.281 -7.035 1 93.06 117 ALA B C 1
ATOM 2453 O O . ALA B 1 117 ? 9.211 7.359 -7.832 1 93.06 117 ALA B O 1
ATOM 2454 N N . SER B 1 118 ? 9.969 9.117 -6.809 1 92.62 118 SER B N 1
ATOM 2455 C CA . SER B 1 118 ? 11.203 9.148 -7.582 1 92.62 118 SER B CA 1
ATOM 2456 C C . SER B 1 118 ? 12.242 8.188 -7 1 92.62 118 SER B C 1
ATOM 2458 O O . SER B 1 118 ? 13.328 8.023 -7.562 1 92.62 118 SER B O 1
ATOM 2460 N N . SER B 1 119 ? 11.891 7.539 -5.875 1 93.06 119 SER B N 1
ATOM 2461 C CA . SER B 1 119 ? 12.859 6.688 -5.188 1 93.06 119 SER B CA 1
ATOM 2462 C C . SER B 1 119 ? 12.195 5.449 -4.605 1 93.06 119 SER B C 1
ATOM 2464 O O . SER B 1 119 ? 11.211 5.551 -3.867 1 93.06 119 SER B O 1
ATOM 2466 N N . LEU B 1 120 ? 12.844 4.277 -4.887 1 91.88 120 LEU B N 1
ATOM 2467 C CA . LEU B 1 120 ? 12.305 3.039 -4.332 1 91.88 120 LEU B CA 1
ATOM 2468 C C . LEU B 1 120 ? 12.469 3.008 -2.816 1 91.88 120 LEU B C 1
ATOM 2470 O O . LEU B 1 120 ? 11.609 2.479 -2.107 1 91.88 120 LEU B O 1
ATOM 2474 N N . VAL B 1 121 ? 13.523 3.557 -2.361 1 91.31 121 VAL B N 1
ATOM 2475 C CA . VAL B 1 121 ? 13.758 3.607 -0.922 1 91.31 121 VAL B CA 1
ATOM 2476 C C . VAL B 1 121 ? 12.672 4.438 -0.247 1 91.31 121 VAL B C 1
ATOM 2478 O O . VAL B 1 121 ? 12.117 4.031 0.777 1 91.31 121 VAL B O 1
ATOM 2481 N N . LEU B 1 122 ? 12.328 5.551 -0.833 1 93.56 122 LEU B N 1
ATOM 2482 C CA . LEU B 1 122 ? 11.32 6.422 -0.242 1 93.56 122 LEU B CA 1
ATOM 2483 C C . LEU B 1 122 ? 9.93 5.809 -0.366 1 93.56 122 LEU B C 1
ATOM 2485 O O . LEU B 1 122 ? 9.094 5.961 0.53 1 93.56 122 LEU B O 1
ATOM 2489 N N . LEU B 1 123 ? 9.734 5.082 -1.408 1 94.25 123 LEU B N 1
ATOM 2490 C CA . LEU B 1 123 ? 8.469 4.363 -1.543 1 94.25 123 LEU B CA 1
ATOM 2491 C C . LEU B 1 123 ? 8.336 3.301 -0.456 1 94.25 123 LEU B C 1
ATOM 2493 O O . LEU B 1 123 ? 7.258 3.137 0.125 1 94.25 123 LEU B O 1
ATOM 2497 N N . GLY B 1 124 ? 9.391 2.631 -0.248 1 94.44 124 GLY B N 1
ATOM 2498 C CA . GLY B 1 124 ? 9.383 1.636 0.812 1 94.44 124 GLY B CA 1
ATOM 2499 C C . GLY B 1 124 ? 9.141 2.229 2.188 1 94.44 124 GLY B C 1
ATOM 2500 O O . GLY B 1 124 ? 8.359 1.683 2.973 1 94.44 124 GLY B O 1
ATOM 2501 N N . ARG B 1 125 ? 9.766 3.34 2.426 1 92.56 125 ARG B N 1
ATOM 2502 C CA . ARG B 1 125 ? 9.562 4.027 3.697 1 92.56 125 ARG B CA 1
ATOM 2503 C C . ARG B 1 125 ? 8.125 4.508 3.838 1 92.56 125 ARG B C 1
ATOM 2505 O O . ARG B 1 125 ? 7.52 4.367 4.902 1 92.56 125 ARG B O 1
ATOM 2512 N N . GLU B 1 126 ? 7.645 5.031 2.82 1 92.81 126 GLU B N 1
ATOM 2513 C CA . GLU B 1 126 ? 6.254 5.484 2.824 1 92.81 126 GLU B CA 1
ATOM 2514 C C . GLU B 1 126 ? 5.301 4.328 3.115 1 92.81 126 GLU B C 1
ATOM 2516 O O . GLU B 1 126 ? 4.312 4.5 3.834 1 92.81 126 GLU B O 1
ATOM 2521 N N . ARG B 1 127 ? 5.57 3.229 2.541 1 92.81 127 ARG B N 1
ATOM 2522 C CA . ARG B 1 127 ? 4.754 2.045 2.783 1 92.81 127 ARG B CA 1
ATOM 2523 C C . ARG B 1 127 ? 4.754 1.672 4.262 1 92.81 127 ARG B C 1
ATOM 2525 O O . ARG B 1 127 ? 3.697 1.402 4.84 1 92.81 127 ARG B O 1
ATOM 2532 N N . LYS B 1 128 ? 5.848 1.649 4.863 1 92.31 128 LYS B N 1
ATOM 2533 C CA . LYS B 1 128 ? 5.949 1.357 6.293 1 92.31 128 LYS B CA 1
ATOM 2534 C C . LYS B 1 128 ? 5.188 2.389 7.117 1 92.31 128 LYS B C 1
ATOM 2536 O O . LYS B 1 128 ? 4.48 2.033 8.062 1 92.31 128 LYS B O 1
ATOM 2541 N N . ASN B 1 129 ? 5.355 3.639 6.734 1 91.75 129 ASN B N 1
ATOM 2542 C CA . ASN B 1 129 ? 4.637 4.703 7.43 1 91.75 129 ASN B CA 1
ATOM 2543 C C . ASN B 1 129 ? 3.127 4.547 7.285 1 91.75 129 ASN B C 1
ATOM 2545 O O . ASN B 1 129 ? 2.381 4.766 8.242 1 91.75 129 ASN B O 1
ATOM 2549 N N . HIS B 1 130 ? 2.754 4.195 6.094 1 91.5 130 HIS B N 1
ATOM 2550 C CA . HIS B 1 130 ? 1.334 3.984 5.84 1 91.5 130 HIS B CA 1
ATOM 2551 C C . HIS B 1 130 ? 0.772 2.879 6.727 1 91.5 130 HIS B C 1
ATOM 2553 O O . HIS B 1 130 ? -0.321 3.016 7.277 1 91.5 130 HIS B O 1
ATOM 2559 N N . GLU B 1 131 ? 1.491 1.871 6.883 1 92.19 131 GLU B N 1
ATOM 2560 C CA . GLU B 1 131 ? 1.08 0.766 7.742 1 92.19 131 GLU B CA 1
ATOM 2561 C C . GLU B 1 131 ? 0.994 1.203 9.203 1 92.19 131 GLU B C 1
ATOM 2563 O O . GLU B 1 131 ? 0.046 0.8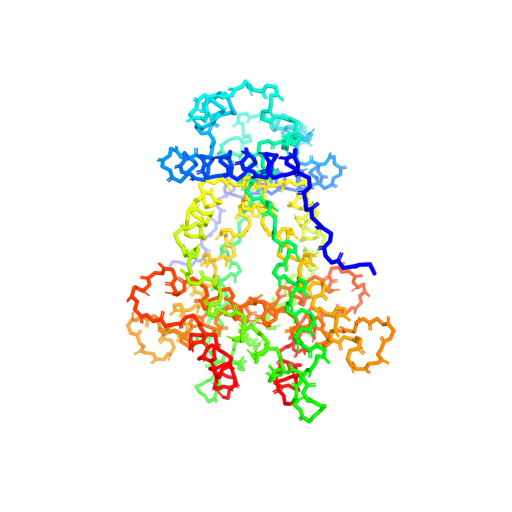5 9.906 1 92.19 131 GLU B O 1
ATOM 2568 N N . ALA B 1 132 ? 1.982 1.936 9.609 1 92.5 132 ALA B N 1
ATOM 2569 C CA . ALA B 1 132 ? 1.982 2.453 10.977 1 92.5 132 ALA B CA 1
ATOM 2570 C C . ALA B 1 132 ? 0.798 3.385 11.211 1 92.5 132 ALA B C 1
ATOM 2572 O O . ALA B 1 132 ? 0.169 3.346 12.273 1 92.5 132 ALA B O 1
ATOM 2573 N N . ASN B 1 133 ? 0.505 4.219 10.258 1 93.81 133 ASN B N 1
ATOM 2574 C CA . ASN B 1 133 ? -0.634 5.129 10.344 1 93.81 133 ASN B CA 1
ATOM 2575 C C . ASN B 1 133 ? -1.953 4.363 10.43 1 93.81 133 ASN B C 1
ATOM 2577 O O . ASN B 1 133 ? -2.828 4.715 11.227 1 93.81 133 ASN B O 1
ATOM 2581 N N . ALA B 1 134 ? -2.061 3.338 9.625 1 95.12 134 ALA B N 1
ATOM 2582 C CA . ALA B 1 134 ? -3.264 2.512 9.664 1 95.12 134 ALA B CA 1
ATOM 2583 C C . ALA B 1 134 ? -3.443 1.87 11.039 1 95.12 134 ALA B C 1
ATOM 2585 O O . ALA B 1 134 ? -4.562 1.774 11.547 1 95.12 134 ALA B O 1
ATOM 2586 N N . GLU B 1 135 ? -2.367 1.462 11.617 1 96.06 135 GLU B N 1
ATOM 2587 C CA . GLU B 1 135 ? -2.432 0.876 12.953 1 96.06 135 GLU B CA 1
ATOM 2588 C C . GLU B 1 135 ? -2.859 1.911 13.984 1 96.06 135 GLU B C 1
ATOM 2590 O O . GLU B 1 135 ? -3.629 1.602 14.898 1 96.06 135 GLU B O 1
ATOM 2595 N N . THR B 1 136 ? -2.355 3.074 13.836 1 95.69 136 THR B N 1
ATOM 2596 C CA . THR B 1 136 ? -2.768 4.156 14.727 1 95.69 136 THR B CA 1
ATOM 2597 C C . THR B 1 136 ? -4.27 4.406 14.609 1 95.69 136 THR B C 1
ATOM 2599 O O . THR B 1 136 ? -4.957 4.535 15.625 1 95.69 136 THR B O 1
ATOM 2602 N N . VAL B 1 137 ? -4.77 4.449 13.422 1 96.88 137 VAL B N 1
ATOM 2603 C CA . VAL B 1 137 ? -6.195 4.652 13.203 1 96.88 137 VAL B CA 1
ATOM 2604 C C . VAL B 1 137 ? -6.98 3.484 13.797 1 96.88 137 VAL B C 1
ATOM 2606 O O . VAL B 1 137 ? -8.023 3.682 14.422 1 96.88 137 VAL B O 1
ATOM 2609 N N . ALA B 1 138 ? -6.477 2.283 13.633 1 98.06 138 ALA B N 1
ATOM 2610 C CA . ALA B 1 138 ? -7.133 1.109 14.203 1 98.06 138 ALA B CA 1
ATOM 2611 C C . ALA B 1 138 ? -7.211 1.214 15.727 1 98.06 138 ALA B C 1
ATOM 2613 O O . ALA B 1 138 ? -8.227 0.847 16.328 1 98.06 138 ALA B O 1
ATOM 2614 N N . GLN B 1 139 ? -6.129 1.683 16.312 1 97.81 139 GLN B N 1
ATOM 2615 C CA . GLN B 1 139 ? -6.102 1.852 17.766 1 97.81 139 GLN B CA 1
ATOM 2616 C C . GLN B 1 139 ? -7.156 2.857 18.219 1 97.81 139 GLN B C 1
ATOM 2618 O O . GLN B 1 139 ? -7.82 2.645 19.234 1 97.81 139 GLN B O 1
ATOM 2623 N N . VAL B 1 140 ? -7.297 3.906 17.5 1 97.5 140 VAL B N 1
ATOM 2624 C CA . VAL B 1 140 ? -8.258 4.945 17.859 1 97.5 140 VAL B CA 1
ATOM 2625 C C . VAL B 1 140 ? -9.68 4.422 17.672 1 97.5 140 VAL B C 1
ATOM 2627 O O . VAL B 1 140 ? -10.578 4.754 18.453 1 97.5 140 VAL B O 1
ATOM 2630 N N . ILE B 1 141 ? -9.914 3.621 16.656 1 97.94 141 ILE B N 1
ATOM 2631 C CA . ILE B 1 141 ? -11.211 2.988 16.453 1 97.94 141 ILE B CA 1
ATOM 2632 C C . ILE B 1 141 ? -11.547 2.1 17.656 1 97.94 141 ILE B C 1
ATOM 2634 O O . ILE B 1 141 ? -12.672 2.141 18.172 1 97.94 141 ILE B O 1
ATOM 2638 N N . ALA B 1 142 ? -10.578 1.329 18.047 1 98.25 142 ALA B N 1
ATOM 2639 C CA . ALA B 1 142 ? -10.781 0.478 19.219 1 98.25 142 ALA B CA 1
ATOM 2640 C C . ALA B 1 142 ? -11.109 1.312 20.453 1 98.25 142 ALA B C 1
ATOM 2642 O O . ALA B 1 142 ? -11.984 0.943 21.25 1 98.25 142 ALA B O 1
ATOM 2643 N N . GLU B 1 143 ? -10.398 2.391 20.625 1 97.38 143 GLU B N 1
ATOM 2644 C CA . GLU B 1 143 ? -10.648 3.289 21.75 1 97.38 143 GLU B CA 1
ATOM 2645 C C . GLU B 1 143 ? -12.086 3.797 21.75 1 97.38 143 GLU B C 1
ATOM 2647 O O . GLU B 1 143 ? -12.758 3.783 22.781 1 97.38 143 GLU B O 1
ATOM 2652 N N . ARG B 1 144 ? -12.531 4.258 20.609 1 97 144 ARG B N 1
ATOM 2653 C CA . ARG B 1 144 ? -13.906 4.734 20.484 1 97 144 ARG B CA 1
ATOM 2654 C C . ARG B 1 144 ? -14.898 3.637 20.828 1 97 144 ARG B C 1
ATOM 2656 O O . ARG B 1 144 ? -15.938 3.904 21.438 1 97 144 ARG B O 1
ATOM 2663 N N . ARG B 1 145 ? -14.57 2.404 20.5 1 96.5 145 ARG B N 1
ATOM 2664 C CA . ARG B 1 145 ? -15.422 1.251 20.766 1 96.5 145 ARG B CA 1
ATOM 2665 C C . ARG B 1 145 ? -15.227 0.74 22.188 1 96.5 145 ARG B C 1
ATOM 2667 O O . ARG B 1 145 ? -15.797 -0.284 22.578 1 96.5 145 ARG B O 1
ATOM 2674 N N . ARG B 1 146 ? -14.297 1.399 22.906 1 96.88 146 ARG B N 1
ATOM 2675 C CA . ARG B 1 146 ? -13.984 1.035 24.281 1 96.88 146 ARG B CA 1
ATOM 2676 C C . ARG B 1 146 ? -13.422 -0.38 24.359 1 96.88 146 ARG B C 1
ATOM 2678 O O . ARG B 1 146 ? -13.82 -1.16 25.234 1 96.88 146 ARG B O 1
ATOM 2685 N N . MET B 1 147 ? -12.617 -0.708 23.422 1 97.44 147 MET B N 1
ATOM 2686 C CA . MET B 1 147 ? -11.891 -1.973 23.391 1 97.44 147 MET B CA 1
ATOM 2687 C C . MET B 1 147 ? -10.445 -1.776 23.844 1 97.44 147 MET B C 1
ATOM 2689 O O . MET B 1 147 ? -9.852 -0.725 23.594 1 97.44 147 MET B O 1
ATOM 2693 N N . PRO B 1 148 ? -9.898 -2.756 24.469 1 96.88 148 PRO B N 1
ATOM 2694 C CA . PRO B 1 148 ? -8.516 -2.629 24.938 1 96.88 148 PRO B CA 1
ATOM 2695 C C . PRO B 1 148 ? -7.5 -2.629 23.797 1 96.88 148 PRO B C 1
ATOM 2697 O O . PRO B 1 148 ? -6.414 -2.059 23.938 1 96.88 148 PRO B O 1
ATOM 2700 N N . ALA B 1 149 ? -7.758 -3.424 22.719 1 97.62 149 ALA B N 1
ATOM 2701 C CA . ALA B 1 149 ? -6.906 -3.494 21.531 1 97.62 149 ALA B CA 1
ATOM 2702 C C . ALA B 1 149 ? -7.742 -3.631 20.266 1 97.62 149 ALA B C 1
ATOM 2704 O O . ALA B 1 149 ? -8.875 -4.109 20.312 1 97.62 149 ALA B O 1
ATOM 2705 N N . PRO B 1 150 ? -7.219 -3.15 19.234 1 98.06 150 PRO B N 1
ATOM 2706 C CA . PRO B 1 150 ? -7.977 -3.285 17.984 1 98.06 150 PRO B CA 1
ATOM 2707 C C . PRO B 1 150 ? -8.094 -4.734 17.516 1 98.06 150 PRO B C 1
ATOM 2709 O O . PRO B 1 150 ? -7.102 -5.469 17.516 1 98.06 150 PRO B O 1
ATOM 2712 N N . ASP B 1 151 ? -9.305 -5.078 17.188 1 96.81 151 ASP B N 1
ATOM 2713 C CA . ASP B 1 151 ? -9.516 -6.395 16.594 1 96.81 151 ASP B CA 1
ATOM 2714 C C . ASP B 1 151 ? -9.422 -6.332 15.07 1 96.81 151 ASP B C 1
ATOM 2716 O O . ASP B 1 151 ? -9 -5.316 14.516 1 96.81 151 ASP B O 1
ATOM 2720 N N . SER B 1 152 ? -9.727 -7.422 14.367 1 95.94 152 SER B N 1
ATOM 2721 C CA . SER B 1 152 ? -9.586 -7.508 12.922 1 95.94 152 SER B CA 1
ATOM 2722 C C . SER B 1 152 ? -10.508 -6.527 12.211 1 95.94 152 SER B C 1
ATOM 2724 O O . SER B 1 152 ? -10.148 -5.965 11.172 1 95.94 152 SER B O 1
ATOM 2726 N N . GLU B 1 153 ? -11.688 -6.285 12.75 1 96.88 153 GLU B N 1
ATOM 2727 C CA . GLU B 1 153 ? -12.633 -5.344 12.148 1 96.88 153 GLU B CA 1
ATOM 2728 C C . GLU B 1 153 ? -12.125 -3.91 12.25 1 96.88 153 GLU B C 1
ATOM 2730 O O . GLU B 1 153 ? -12.281 -3.119 11.32 1 96.88 153 GLU B O 1
ATOM 2735 N N . CYS B 1 154 ? -11.523 -3.561 13.453 1 98.12 154 CYS B N 1
ATOM 2736 C CA . CYS B 1 154 ? -10.914 -2.248 13.609 1 98.12 154 CYS B CA 1
ATOM 2737 C C . CYS B 1 154 ? -9.82 -2.027 12.57 1 98.12 154 CYS B C 1
ATOM 2739 O O . CYS B 1 154 ? -9.773 -0.979 11.922 1 98.12 154 CYS B O 1
ATOM 2741 N N . ARG B 1 155 ? -8.992 -3.037 12.375 1 98 155 ARG B N 1
ATOM 2742 C CA . ARG B 1 155 ? -7.863 -2.934 11.453 1 98 155 ARG B CA 1
ATOM 2743 C C . ARG B 1 155 ? -8.336 -2.885 10.008 1 98 155 ARG B C 1
ATOM 2745 O O . ARG B 1 155 ? -7.766 -2.166 9.188 1 98 155 ARG B O 1
ATOM 2752 N N . LEU B 1 156 ? -9.375 -3.648 9.711 1 98.12 156 LEU B N 1
ATOM 2753 C CA . LEU B 1 156 ? -9.961 -3.602 8.375 1 98.12 156 LEU B CA 1
ATOM 2754 C C . LEU B 1 156 ? -10.516 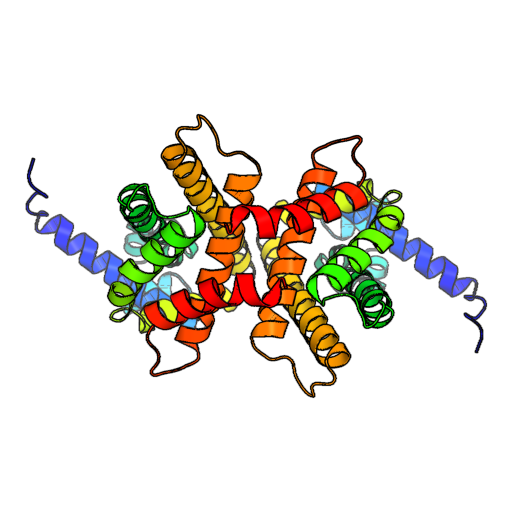-2.211 8.07 1 98.12 156 LEU B C 1
ATOM 2756 O O . LEU B 1 156 ? -10.227 -1.644 7.012 1 98.12 156 LEU B O 1
ATOM 2760 N N . LEU B 1 157 ? -11.242 -1.641 8.977 1 97.81 157 LEU B N 1
ATOM 2761 C CA . LEU B 1 157 ? -11.828 -0.315 8.797 1 97.81 157 LEU B CA 1
ATOM 2762 C C . LEU B 1 157 ? -10.742 0.739 8.617 1 97.81 157 LEU B C 1
ATOM 2764 O O . LEU B 1 157 ? -10.852 1.611 7.754 1 97.81 157 LEU B O 1
ATOM 2768 N N . ALA B 1 158 ? -9.719 0.64 9.438 1 97.94 158 ALA B N 1
ATOM 2769 C CA . ALA B 1 158 ? -8.602 1.575 9.336 1 97.94 158 ALA B CA 1
ATOM 2770 C C . ALA B 1 158 ? -7.934 1.479 7.969 1 97.94 158 ALA B C 1
ATOM 2772 O O . ALA B 1 158 ? -7.68 2.5 7.32 1 97.94 158 ALA B O 1
ATOM 2773 N N . ALA B 1 159 ? -7.684 0.245 7.512 1 97.75 159 ALA B N 1
ATOM 2774 C CA . ALA B 1 159 ? -7.016 0.014 6.234 1 97.75 159 ALA B CA 1
ATOM 2775 C C . ALA B 1 159 ? -7.844 0.554 5.074 1 97.75 159 ALA B C 1
ATOM 2777 O O . ALA B 1 159 ? -7.312 1.205 4.172 1 97.75 159 ALA B O 1
ATOM 2778 N N . VAL B 1 160 ? -9.102 0.333 5.117 1 97.75 160 VAL B N 1
ATOM 2779 C CA . VAL B 1 160 ? -10 0.786 4.062 1 97.75 160 VAL B CA 1
ATOM 2780 C C . VAL B 1 160 ? -10.102 2.311 4.086 1 97.75 160 VAL B C 1
ATOM 2782 O O . VAL B 1 160 ? -10.062 2.957 3.035 1 97.75 160 VAL B O 1
ATOM 2785 N N . GLY B 1 161 ? -10.273 2.855 5.309 1 97.44 161 GLY B N 1
ATOM 2786 C CA . GLY B 1 161 ? -10.297 4.305 5.418 1 97.44 161 GLY B CA 1
ATOM 2787 C C . GLY B 1 161 ? -9.062 4.969 4.84 1 97.44 161 GLY B C 1
ATOM 2788 O O . GLY B 1 161 ? -9.164 5.949 4.102 1 97.44 161 GLY B O 1
ATOM 2789 N N . MET B 1 162 ? -7.949 4.438 5.164 1 96.69 162 MET B N 1
ATOM 2790 C CA . MET B 1 162 ? -6.688 4.969 4.668 1 96.69 162 MET B CA 1
ATOM 2791 C C . MET B 1 162 ? -6.602 4.84 3.148 1 96.69 162 MET B C 1
ATOM 2793 O O . MET B 1 162 ? -6.102 5.738 2.473 1 96.69 162 MET B O 1
ATOM 2797 N N . LEU B 1 163 ? -7.023 3.729 2.646 1 97.06 163 LEU B N 1
ATOM 2798 C CA . LEU B 1 163 ? -7.051 3.518 1.204 1 97.06 163 LEU B CA 1
ATOM 2799 C C . LEU B 1 163 ? -7.918 4.57 0.518 1 97.06 163 LEU B C 1
ATOM 2801 O O . LEU B 1 163 ? -7.512 5.152 -0.491 1 97.06 163 LEU B O 1
ATOM 2805 N N . LEU B 1 164 ? -9.055 4.84 1.031 1 98 164 LEU B N 1
ATOM 2806 C CA . LEU B 1 164 ? -9.992 5.789 0.44 1 98 164 LEU B CA 1
ATOM 2807 C C . LEU B 1 164 ? -9.422 7.203 0.469 1 98 164 LEU B C 1
ATOM 2809 O O . LEU B 1 164 ? -9.539 7.945 -0.509 1 98 164 LEU B O 1
ATOM 2813 N N . VAL B 1 165 ? -8.82 7.539 1.544 1 96.56 165 VAL B N 1
ATOM 2814 C CA . VAL B 1 165 ? -8.219 8.859 1.672 1 96.56 165 VAL B CA 1
ATOM 2815 C C . VAL B 1 165 ? -7.062 9 0.688 1 96.56 165 VAL B C 1
ATOM 2817 O O . VAL B 1 165 ? -6.902 10.039 0.045 1 96.56 1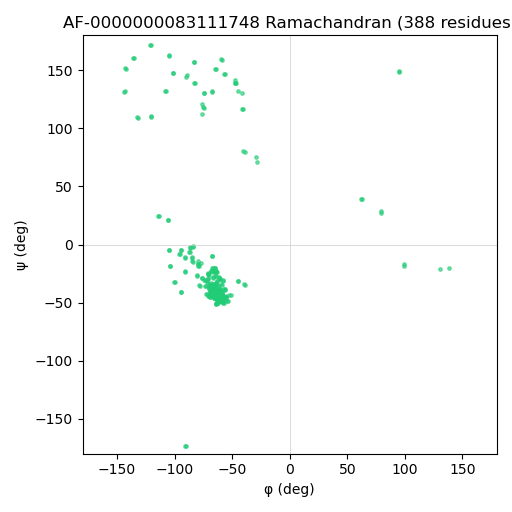65 VAL B O 1
ATOM 2820 N N . GLU B 1 166 ? -6.266 7.988 0.598 1 95.5 166 GLU B N 1
ATOM 2821 C CA . GLU B 1 166 ? -5.168 8 -0.365 1 95.5 166 GLU B CA 1
ATOM 2822 C C . GLU B 1 166 ? -5.684 8.203 -1.787 1 95.5 166 GLU B C 1
ATOM 2824 O O . GLU B 1 166 ? -5.105 8.977 -2.557 1 95.5 166 GLU B O 1
ATOM 2829 N N . ARG B 1 167 ? -6.699 7.508 -2.133 1 96.56 167 ARG B N 1
ATOM 2830 C CA . ARG B 1 167 ? -7.301 7.664 -3.453 1 96.56 167 ARG B CA 1
ATOM 2831 C C . ARG B 1 167 ? -7.809 9.086 -3.658 1 96.56 167 ARG B C 1
ATOM 2833 O O . ARG B 1 167 ? -7.609 9.672 -4.723 1 96.56 167 ARG B O 1
ATOM 2840 N N . ALA B 1 168 ? -8.461 9.641 -2.66 1 96.5 168 ALA B N 1
ATOM 2841 C CA . ALA B 1 168 ? -8.953 11.016 -2.734 1 96.5 168 ALA B CA 1
ATOM 2842 C C . ALA B 1 168 ? -7.797 11.992 -2.916 1 96.5 168 ALA B C 1
ATOM 2844 O O . ALA B 1 168 ? -7.883 12.922 -3.729 1 96.5 168 ALA B O 1
ATOM 2845 N N . LEU B 1 169 ? -6.754 11.797 -2.145 1 94.94 169 LEU B N 1
ATOM 2846 C CA . LEU B 1 169 ? -5.582 12.664 -2.223 1 94.94 169 LEU B CA 1
ATOM 2847 C C . LEU B 1 169 ? -4.961 12.609 -3.613 1 94.94 169 LEU B C 1
ATOM 2849 O O . LEU B 1 169 ? -4.609 13.648 -4.18 1 94.94 169 LEU B O 1
ATOM 2853 N N . ASN B 1 170 ? -4.816 11.438 -4.168 1 94.62 170 ASN B N 1
ATOM 2854 C CA . ASN B 1 170 ? -4.254 11.281 -5.504 1 94.62 170 ASN B CA 1
ATOM 2855 C C . ASN B 1 170 ? -5.105 11.977 -6.559 1 94.62 170 ASN B C 1
ATOM 2857 O O . ASN B 1 170 ? -4.574 12.641 -7.453 1 94.62 170 ASN B O 1
ATOM 2861 N N . GLN B 1 171 ? -6.367 11.82 -6.445 1 94.88 171 GLN B N 1
ATOM 2862 C CA . GLN B 1 171 ? -7.27 12.508 -7.359 1 94.88 171 GLN B CA 1
ATOM 2863 C C . GLN B 1 171 ? -7.164 14.023 -7.207 1 94.88 171 GLN B C 1
ATOM 2865 O O . GLN B 1 171 ? -7.152 14.75 -8.203 1 94.88 171 GLN B O 1
ATOM 2870 N N . TRP B 1 172 ? -7.082 14.445 -5.977 1 95.69 172 TRP B N 1
ATOM 2871 C CA . TRP B 1 172 ? -6.98 15.867 -5.656 1 95.69 172 TRP B CA 1
ATOM 2872 C C . TRP B 1 172 ? -5.727 16.469 -6.273 1 95.69 172 TRP B C 1
ATOM 2874 O O . TRP B 1 172 ? -5.777 17.562 -6.852 1 95.69 172 TRP B O 1
ATOM 2884 N N . LEU B 1 173 ? -4.668 15.789 -6.184 1 93.69 173 LEU B N 1
ATOM 2885 C CA . LEU B 1 173 ? -3.389 16.266 -6.691 1 93.69 173 LEU B CA 1
ATOM 2886 C C . LEU B 1 173 ? -3.381 16.281 -8.219 1 93.69 173 LEU B C 1
ATOM 2888 O O . LEU B 1 173 ? -2.682 17.078 -8.836 1 93.69 173 LEU B O 1
ATOM 2892 N N . SER B 1 174 ? -4.18 15.445 -8.852 1 91.38 174 SER B N 1
ATOM 2893 C CA . SER B 1 174 ? -4.207 15.328 -10.305 1 91.38 174 SER B CA 1
ATOM 2894 C C . SER B 1 174 ? -5.238 16.281 -10.914 1 91.38 174 SER B C 1
ATOM 2896 O O . SER B 1 174 ? -5.227 16.516 -12.125 1 91.38 174 SER B O 1
ATOM 2898 N N . ALA B 1 175 ? -6.246 16.719 -10.227 1 85 175 ALA B N 1
ATOM 2899 C CA . ALA B 1 175 ? -7.328 17.547 -10.75 1 85 175 ALA B CA 1
ATOM 2900 C C . ALA B 1 175 ? -7.406 18.875 -10.008 1 85 175 ALA B C 1
ATOM 2902 O O . ALA B 1 175 ? -7.953 18.953 -8.906 1 85 175 ALA B O 1
ATOM 2903 N N . PRO B 1 176 ? -6.98 19.922 -10.914 1 76.5 176 PRO B N 1
ATOM 2904 C CA . PRO B 1 176 ? -7.07 21.25 -10.305 1 76.5 176 PRO B CA 1
ATOM 2905 C C . PRO B 1 176 ? -8.5 21.781 -10.242 1 76.5 176 PRO B C 1
ATOM 2907 O O . PRO B 1 176 ? -9.305 21.484 -11.133 1 76.5 176 PRO B O 1
ATOM 2910 N N . GLY B 1 177 ? -9.211 21.969 -9.016 1 84.31 177 GLY B N 1
ATOM 2911 C CA . GLY B 1 177 ? -10.508 22.625 -8.891 1 84.31 177 GLY B CA 1
ATOM 2912 C C . GLY B 1 177 ? -11.438 21.906 -7.922 1 84.31 177 GLY B C 1
ATOM 2913 O O . GLY B 1 177 ? -12.398 22.516 -7.426 1 84.31 177 GLY B O 1
ATOM 2914 N N . ARG B 1 178 ? -11.102 20.719 -7.727 1 87.94 178 ARG B N 1
ATOM 2915 C CA . ARG B 1 178 ? -11.969 20 -6.793 1 87.94 178 ARG B CA 1
ATOM 2916 C C . ARG B 1 178 ? -11.469 20.141 -5.359 1 87.94 178 ARG B C 1
ATOM 2918 O O . ARG B 1 178 ? -10.266 20.297 -5.133 1 87.94 178 ARG B O 1
ATOM 2925 N N . SER B 1 179 ? -12.43 20.219 -4.477 1 93.81 179 SER B N 1
ATOM 2926 C CA . SER B 1 179 ? -12.023 20.281 -3.074 1 93.81 179 SER B CA 1
ATOM 2927 C C . SER B 1 179 ? -11.727 18.891 -2.527 1 93.81 179 SER B C 1
ATOM 2929 O O . SER B 1 179 ? -12.406 17.922 -2.867 1 93.81 179 SER B O 1
ATOM 2931 N N . LEU B 1 180 ? -10.664 18.797 -1.739 1 95.62 180 LEU B N 1
ATOM 2932 C CA . LEU B 1 180 ? -10.234 17.516 -1.183 1 95.62 180 LEU B CA 1
ATOM 2933 C C . LEU B 1 180 ? -11.32 16.922 -0.305 1 95.62 180 LEU B C 1
ATOM 2935 O O . LEU B 1 180 ? -11.547 15.703 -0.332 1 95.62 180 LEU B O 1
ATOM 2939 N N . ASP B 1 181 ? -11.992 17.781 0.502 1 96.56 181 ASP B N 1
ATOM 2940 C CA . ASP B 1 181 ? -13.039 17.25 1.373 1 96.56 181 ASP B CA 1
ATOM 2941 C C . ASP B 1 181 ? -14.164 16.625 0.559 1 96.56 181 ASP B C 1
ATOM 2943 O O . ASP B 1 181 ? -14.703 15.578 0.935 1 96.56 181 ASP B O 1
ATOM 2947 N N . ASP B 1 182 ? -14.531 17.172 -0.62 1 96.31 182 ASP B N 1
ATOM 2948 C CA . ASP B 1 182 ? -15.531 16.594 -1.507 1 96.31 182 ASP B CA 1
ATOM 2949 C C . ASP B 1 182 ? -15.078 15.25 -2.051 1 96.31 182 ASP B C 1
ATOM 2951 O O . ASP B 1 182 ? -15.867 14.297 -2.115 1 96.31 182 ASP B O 1
ATOM 2955 N N . LEU B 1 183 ? -13.844 15.188 -2.408 1 96.69 183 LEU B N 1
ATOM 2956 C CA . LEU B 1 183 ? -13.305 13.953 -2.961 1 96.69 183 LEU B CA 1
ATOM 2957 C C . LEU B 1 183 ? -13.273 12.852 -1.904 1 96.69 183 LEU B C 1
ATOM 2959 O O . LEU B 1 183 ? -13.555 11.688 -2.205 1 96.69 183 LEU B O 1
ATOM 2963 N N . ILE B 1 184 ? -12.938 13.195 -0.691 1 97.56 184 ILE B N 1
ATOM 2964 C CA . ILE B 1 184 ? -12.945 12.234 0.404 1 97.56 184 ILE B CA 1
ATOM 2965 C C . ILE B 1 184 ? -14.367 11.688 0.598 1 97.56 184 ILE B C 1
ATOM 2967 O O . ILE B 1 184 ? -14.57 10.477 0.644 1 97.56 184 ILE B O 1
ATOM 2971 N N . ARG B 1 185 ? -15.32 12.586 0.651 1 97.31 185 ARG B N 1
ATOM 2972 C CA . ARG B 1 185 ? -16.703 12.172 0.829 1 97.31 185 ARG B CA 1
ATOM 2973 C C . ARG B 1 185 ? -17.172 11.297 -0.333 1 97.31 185 ARG B C 1
ATOM 2975 O O . ARG B 1 185 ? -17.906 10.328 -0.133 1 97.31 185 ARG B O 1
ATOM 2982 N N . GLN B 1 186 ? -16.75 11.641 -1.499 1 96.69 186 GLN B N 1
ATOM 2983 C CA . GLN B 1 186 ? -17.094 10.867 -2.686 1 96.69 186 GLN B CA 1
ATOM 2984 C C . GLN B 1 186 ? -16.547 9.445 -2.602 1 96.69 186 GLN B C 1
ATOM 2986 O O . GLN B 1 186 ? -17.25 8.477 -2.895 1 96.69 186 GLN B O 1
ATOM 2991 N N . GLU B 1 187 ? -15.281 9.289 -2.23 1 97.69 187 GLU B N 1
ATOM 2992 C CA . GLU B 1 187 ? -14.664 7.969 -2.119 1 97.69 187 GLU B CA 1
ATOM 2993 C C . GLU B 1 187 ? -15.359 7.121 -1.06 1 97.69 187 GLU B C 1
ATOM 2995 O O . GLU B 1 187 ? -15.648 5.945 -1.288 1 97.69 187 GLU B O 1
ATOM 3000 N N . PHE B 1 188 ? -15.648 7.727 0.085 1 97.94 188 PHE B N 1
ATOM 3001 C CA . PHE B 1 188 ? -16.312 7 1.165 1 97.94 188 PHE B CA 1
ATOM 3002 C C . PHE B 1 188 ? -17.719 6.602 0.769 1 97.94 188 PHE B C 1
ATOM 3004 O O . PHE B 1 188 ? -18.188 5.52 1.123 1 97.94 188 PHE B O 1
ATOM 3011 N N . ALA B 1 189 ? -18.375 7.402 -0.004 1 97.06 189 ALA B N 1
ATOM 3012 C CA . ALA B 1 189 ? -19.734 7.105 -0.443 1 97.06 189 ALA B CA 1
ATOM 3013 C C . ALA B 1 189 ? -19.734 6.051 -1.544 1 97.06 189 ALA B C 1
ATOM 3015 O O . ALA B 1 189 ? -20.688 5.281 -1.672 1 97.06 189 ALA B O 1
ATOM 3016 N N . ALA B 1 190 ? -18.719 5.969 -2.303 1 97.38 190 ALA B N 1
ATOM 3017 C CA . ALA B 1 190 ? -18.641 5.062 -3.445 1 97.38 190 ALA B CA 1
ATOM 3018 C C . ALA B 1 190 ? -18.438 3.621 -2.99 1 97.38 190 ALA B C 1
ATOM 3020 O O . ALA B 1 190 ? -18.906 2.686 -3.646 1 97.38 190 ALA B O 1
ATOM 3021 N N . LEU B 1 191 ? -17.75 3.447 -1.845 1 97.5 191 LEU B N 1
ATOM 3022 C CA . LEU B 1 191 ? -17.3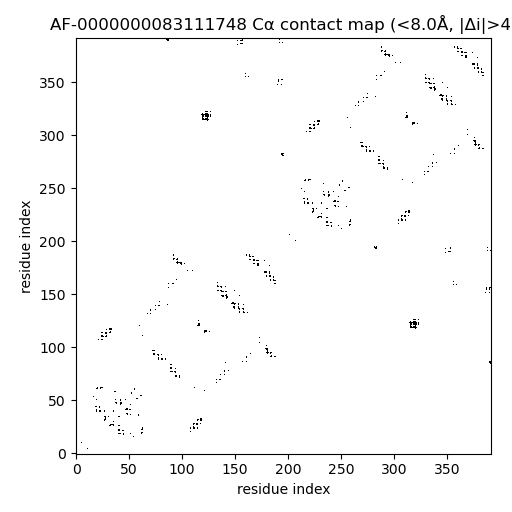44 2.107 -1.435 1 97.5 191 LEU B CA 1
ATOM 3023 C C . LEU B 1 191 ? -18.562 1.222 -1.193 1 97.5 191 LEU B C 1
ATOM 3025 O O . LEU B 1 191 ? -18.672 0.14 -1.775 1 97.5 191 LEU B O 1
ATOM 3029 N N . PRO B 1 192 ? -19.609 1.687 -0.415 1 95.75 192 PRO B N 1
ATOM 3030 C CA . PRO B 1 192 ? -20.781 0.831 -0.238 1 95.75 192 PRO B CA 1
ATOM 3031 C C . PRO B 1 192 ? -21.484 0.519 -1.556 1 95.75 192 PRO B C 1
ATOM 3033 O O . PRO B 1 192 ? -22.031 -0.573 -1.723 1 95.75 192 PRO B O 1
ATOM 3036 N N . ALA B 1 193 ? -21.406 1.35 -2.488 1 92.94 193 ALA B N 1
ATOM 3037 C CA . ALA B 1 193 ? -22.109 1.199 -3.762 1 92.94 193 ALA B CA 1
ATOM 3038 C C . ALA B 1 193 ? -21.453 0.115 -4.617 1 92.94 193 ALA B C 1
ATOM 3040 O O . ALA B 1 193 ? -22.156 -0.633 -5.312 1 92.94 193 ALA B O 1
ATOM 3041 N N . VAL B 1 194 ? -20.156 -0.028 -4.578 1 93.5 194 VAL B N 1
ATOM 3042 C CA . VAL B 1 194 ? -19.469 -0.961 -5.461 1 93.5 194 VAL B CA 1
ATOM 3043 C C . VAL B 1 194 ? -19.484 -2.359 -4.844 1 93.5 194 VAL B C 1
ATOM 3045 O O . VAL B 1 194 ? -19.125 -3.338 -5.508 1 93.5 194 VAL B O 1
ATOM 3048 N N . LEU B 1 195 ? -19.859 -2.479 -3.613 1 93.81 195 LEU B N 1
ATOM 3049 C CA . LEU B 1 195 ? -19.922 -3.781 -2.961 1 93.81 195 LEU B CA 1
ATOM 3050 C C . LEU B 1 195 ? -21.234 -4.484 -3.271 1 93.81 195 LEU B C 1
ATOM 3052 O O . LEU B 1 195 ? -21.391 -5.672 -2.977 1 93.81 195 LEU B O 1
ATOM 3056 N N . LYS B 1 196 ? -22.234 -3.805 -3.775 1 85.31 196 LYS B N 1
ATOM 3057 C CA . LYS B 1 196 ? -23.562 -4.352 -4.094 1 85.31 196 LYS B CA 1
ATOM 3058 C C . LYS B 1 196 ? -23.531 -5.105 -5.418 1 85.31 196 LYS B C 1
ATOM 3060 O O . LYS B 1 196 ? -22.75 -4.781 -6.312 1 85.31 196 LYS B O 1
#

Secondary structure (DSSP, 8-state):
--S----HHHHHHHHHHHHHHHHHHHHHHHH-STT--HHHHHHHHT--HHHHHHH-SSTGGGTTTTHHHHHHHHHHHHHTS-TTS-HHHHHHHHHHHHGGGGGGGHHHHHHHHHHHHT-HHHHHHHHHHHHHHHHHHHHHHHHHTT-SS--HHHHHHHHHHHHHHHHHHHHHHHSTT--HHHHHHHHHHHHHHHT-/--S----HHHHHHHHHHHHHHHHHHHHHHHH-STT--HHHHHHHHT--HHHHHHH-SSTGGGTTTTHHHHHHHHHHHHHTS-TTS-HHHHHHHHHHHHGGGGGGGHHHHHHHHHHHHT-HHHHHHHHHHHHHHHHHHHHHHHHHTT-SS--HHHHHHHHHHHHHHHHHHHHHHHSTT--HHHHHHHHHHHHHHHT-